Protein AF-A0A9P8SJD9-F1 (afdb_monomer_lite)

Organism: NCBI:txid111463

pLDDT: mean 70.8, std 12.43, range [37.34, 93.38]

Radius of gyration: 28.22 Å; chains: 1; bounding box: 70×66×88 Å

Secondary structure (DSSP, 8-state):
--HHHHHHHHHHHHHHHHHHS-GGG-TTS-HHHHHHHHHHHHHHHHHHHHHHHH-TT--HHHHHHHHHHHHHHHHHHHHHHH-HHHHS-HHHHHHHHHHHHHHHHHHHHHHHHHHHHT-HHHHHHHHHHHHHHHHHHHHHHHSTT--HHHHHHHHIIIIIHHHHHHHHHHHHHH-HHHHHHTTSHHHHHHHHHHHHHHHHHHHHHHHHHHHHHHHHHHHHHHHHHHHHTTT-----HHHHHHHHHHHT--HHHHHHHHHHH-PPPPPGGGS-HHHHHHHHHHHHHTS---HHHHHHHHHHHHHHHHHHHHHHHHHTTS---S-HHHH-S---S----SHHHHHHHHHHHHHHHHHHHHTTT-HHHHHHHHHHHHHHHHHHHHHHH-SS--HHHHHHHHIIIIIHHHHHIIIIIHHHHH-TTGGGSHHHHHHHHHHHHHHHHHTHHHHHHHHHHHHHHHHHHHHHHHHHHHHHHHHHHHHHHHHHHHHHHHHTT-

Sequence (494 aa):
MNTLKGEKAHKREHQQLLQDLPEEAWKYVPLRVRSILAAANAAHLERKLEILLDDNYHPRSGLGSLTRSAAGVRKTFSMWRQGFAATVGWYERIGVNVFFVILAFSAVYPDVAAGFLGERSYNQRSIGSRIVTLIQLYFLWTFPYHTFWLLFNWSLERLLGAFVGNSVYALVALVPAIRVSYRKTWFRTMMLVLSMSWQIGVQFSPTVRDYLVRLLVRRQMRALRKQTKSGDDRIDWTGVDKAVQLELVSHKAFVEHQQTLGTAPPSWHEVPIKVRTERYIHFTSTFELGRSADQLIGLLKNDLESIINTLEDYRSTAPRVSNPEALNQSDRGHVEPQTPKFFLVFFDMAIFTYVCYSFWTQPFTFNTVLAYSTVVVIRQTILALKRYQTIKGARRLFTNMVSINIIGMLLVSTPVTIDRQVLAKNENMVALTLAMVFATLFLSEPIAPALLTLTEKGVAAFTQLKARISRRKEQKGSRADQAEKRGEGERNRV

Foldseek 3Di:
DVVVVVVVVVVVVVVVCVLPADPLLDPPDDPVVSVVVLLVLLVLLLVLLVVVLPDPLADPLLSVLSVVLSVLSVLLSCCVPPNLVVRPDPVQLVLLVVLLVVQLCLLPVLLVLCVLVVVLLVNLLSVLLSVVVNVVSVVLNPDRRDTSVLVVLVCLLPGPLSSVLSVVSSCCSPPVVSVVVCVDPVVLVVSLVVSLCVNCCSNCVVVVVLVVSLVVRLVSSLVSVVVCVPDDPDDPVVVVLVLLLQLLDASSNVSVVCVVVVDDDDDSNSHHLNNSLLNNLSSVVSDPDDPNVVSSVVSSNVSSVSNNSSSVSSNVNDDPDPPVVSVPPPSPHQFADLVLLVVLLVVLVVLLVLQLVLCVVPSSSNSVSVSLSVSLSVVSVVLSVDGSRHPVNSLVSSLSRPLSSVLSCVLRSVVCSVPVCLSVDPVSSVVSSVSSNVCSVPVSVVPSVVVSVVVVVVVVVVVVVVVVVVVVVVVVVVVVVVVVVVVVVVVVVD

Structure (mmCIF, N/CA/C/O backbone):
data_AF-A0A9P8SJD9-F1
#
_entry.id   AF-A0A9P8SJD9-F1
#
loop_
_atom_site.group_PDB
_atom_site.id
_atom_site.type_symbol
_atom_site.label_atom_id
_atom_site.label_alt_id
_atom_site.label_comp_id
_atom_site.label_asym_id
_atom_site.label_entity_id
_atom_site.label_seq_id
_atom_site.pdbx_PDB_ins_code
_atom_site.Cartn_x
_atom_site.Cartn_y
_atom_site.Cartn_z
_atom_site.occupancy
_atom_site.B_iso_or_equiv
_atom_site.auth_seq_id
_atom_site.auth_comp_id
_atom_site.auth_asym_id
_atom_site.auth_atom_id
_atom_site.pdbx_PDB_model_num
ATOM 1 N N . MET A 1 1 ? 3.639 -40.212 34.980 1.00 43.56 1 MET A N 1
ATOM 2 C CA . MET A 1 1 ? 4.234 -38.859 35.138 1.00 43.56 1 MET A CA 1
ATOM 3 C C . MET A 1 1 ? 4.547 -38.151 33.805 1.00 43.56 1 MET A C 1
ATOM 5 O O . MET A 1 1 ? 4.504 -36.927 33.775 1.00 43.56 1 MET A O 1
ATOM 9 N N . ASN A 1 2 ? 4.791 -38.871 32.697 1.00 41.38 2 ASN A N 1
ATOM 10 C CA . ASN A 1 2 ? 5.048 -38.267 31.373 1.00 41.38 2 ASN A CA 1
ATOM 11 C C . ASN A 1 2 ? 3.784 -37.805 30.610 1.00 41.38 2 ASN A C 1
ATOM 13 O O . ASN A 1 2 ? 3.865 -36.875 29.815 1.00 41.38 2 ASN A O 1
ATOM 17 N N . THR A 1 3 ? 2.608 -38.363 30.905 1.00 41.09 3 THR A N 1
ATOM 18 C CA . THR A 1 3 ? 1.315 -37.982 30.296 1.00 41.09 3 THR A CA 1
ATOM 19 C C . THR A 1 3 ? 0.808 -36.607 30.760 1.00 41.09 3 THR A C 1
ATOM 21 O O . THR A 1 3 ? 0.402 -35.788 29.942 1.00 41.09 3 THR A O 1
ATOM 24 N N . LEU A 1 4 ? 0.971 -36.280 32.047 1.00 39.72 4 LEU A N 1
ATOM 25 C CA . LEU A 1 4 ? 0.608 -34.974 32.631 1.00 39.72 4 LEU A CA 1
ATOM 26 C C . LEU A 1 4 ? 1.482 -33.802 32.139 1.00 39.72 4 LEU A C 1
ATOM 28 O O . LEU A 1 4 ? 1.045 -32.650 32.168 1.00 39.72 4 LEU A O 1
ATOM 32 N N . LYS A 1 5 ? 2.719 -34.067 31.690 1.00 43.31 5 LYS A N 1
ATOM 33 C CA . LYS A 1 5 ? 3.575 -33.053 31.043 1.00 43.31 5 LYS A CA 1
ATOM 34 C C . LYS A 1 5 ? 3.123 -32.772 29.607 1.00 43.31 5 LYS A C 1
ATOM 36 O O . LYS A 1 5 ? 3.133 -31.609 29.213 1.00 43.31 5 LYS A O 1
ATOM 41 N N . GLY A 1 6 ? 2.684 -33.800 28.874 1.00 39.62 6 GLY A N 1
ATOM 42 C CA . GLY A 1 6 ? 2.117 -33.668 27.528 1.00 39.62 6 GLY A CA 1
ATOM 43 C C . GLY A 1 6 ? 0.809 -32.876 27.516 1.00 39.62 6 GLY A C 1
ATOM 44 O O . GLY A 1 6 ? 0.685 -31.927 26.753 1.00 39.62 6 GLY A O 1
ATOM 45 N N . GLU A 1 7 ? -0.119 -33.162 28.434 1.00 41.66 7 GLU A N 1
ATOM 46 C CA . GLU A 1 7 ? -1.381 -32.409 28.562 1.00 41.66 7 GLU A CA 1
ATOM 47 C C . GLU A 1 7 ? -1.177 -30.943 28.959 1.00 41.66 7 GLU A C 1
ATOM 49 O O . GLU A 1 7 ? -1.849 -30.054 28.438 1.00 41.66 7 GLU A O 1
ATOM 54 N N . LYS A 1 8 ? -0.236 -30.659 29.870 1.00 47.78 8 LYS A N 1
ATOM 55 C CA . LYS A 1 8 ? 0.087 -29.277 30.261 1.00 47.78 8 LYS A CA 1
ATOM 56 C C . LYS A 1 8 ? 0.793 -28.509 29.143 1.00 47.78 8 LYS A C 1
ATOM 58 O O . LYS A 1 8 ? 0.559 -27.311 29.014 1.00 47.78 8 LYS A O 1
ATOM 63 N N . ALA A 1 9 ? 1.628 -29.172 28.342 1.00 49.56 9 ALA A N 1
ATOM 64 C CA . ALA A 1 9 ? 2.241 -28.574 27.159 1.00 49.56 9 ALA A CA 1
ATOM 65 C C . ALA A 1 9 ? 1.188 -28.286 26.078 1.00 49.56 9 ALA A C 1
ATOM 67 O O . ALA A 1 9 ? 1.109 -27.161 25.599 1.00 49.56 9 ALA A O 1
ATOM 68 N N . HIS A 1 10 ? 0.296 -29.240 25.804 1.00 49.62 10 HIS A N 1
ATOM 69 C CA . HIS A 1 10 ? -0.758 -29.103 24.800 1.00 49.62 10 HIS A CA 1
ATOM 70 C C . HIS A 1 10 ? -1.821 -28.060 25.192 1.00 49.62 10 HIS A C 1
ATOM 72 O O . HIS A 1 10 ? -2.297 -27.316 24.337 1.00 49.62 10 HIS A O 1
ATOM 78 N N . LYS A 1 11 ? -2.160 -27.940 26.488 1.00 56.56 11 LYS A N 1
ATOM 79 C CA . LYS A 1 11 ? -3.013 -26.852 27.006 1.00 56.56 11 LYS A CA 1
ATOM 80 C C . LYS A 1 11 ? -2.338 -25.484 26.910 1.00 56.56 11 LYS A C 1
ATOM 82 O O . LYS A 1 11 ? -3.019 -24.515 26.597 1.00 56.56 11 LYS A O 1
ATOM 87 N N . ARG A 1 12 ? -1.023 -25.394 27.148 1.00 56.44 12 ARG A N 1
ATOM 88 C CA . ARG A 1 12 ? -0.260 -24.140 27.004 1.00 56.44 12 ARG A CA 1
ATOM 89 C C . ARG A 1 12 ? -0.127 -23.712 25.548 1.00 56.44 12 ARG A C 1
ATOM 91 O O . ARG A 1 12 ? -0.314 -22.537 25.266 1.00 56.44 12 ARG A O 1
ATOM 98 N N . GLU A 1 13 ? 0.134 -24.644 24.637 1.00 56.09 13 GLU A N 1
ATOM 99 C CA . GLU A 1 13 ? 0.156 -24.370 23.196 1.00 56.09 13 GLU A CA 1
ATOM 100 C C . GLU A 1 13 ? -1.228 -23.958 22.688 1.00 56.09 13 GLU A C 1
ATOM 102 O O . GLU A 1 13 ? -1.342 -22.989 21.945 1.00 56.09 13 GLU A O 1
ATOM 107 N N . HIS A 1 14 ? -2.295 -24.619 23.147 1.00 56.44 14 HIS A N 1
ATOM 108 C CA . HIS A 1 14 ? -3.663 -24.242 22.797 1.00 56.44 14 HIS A CA 1
ATOM 109 C C . HIS A 1 14 ? -4.045 -22.860 23.355 1.00 56.44 14 HIS A C 1
ATOM 111 O O . HIS A 1 14 ? -4.611 -22.048 22.631 1.00 56.44 14 HIS A O 1
ATOM 117 N N . GLN A 1 15 ? -3.671 -22.543 24.602 1.00 60.00 15 GLN A N 1
ATOM 118 C CA . GLN A 1 15 ? -3.860 -21.208 25.187 1.00 60.00 15 GLN A CA 1
ATOM 119 C C . GLN A 1 15 ? -3.052 -20.122 24.470 1.00 60.00 15 GLN A C 1
ATOM 121 O O . GLN A 1 15 ? -3.572 -19.031 24.265 1.00 60.00 15 GLN A O 1
ATOM 126 N N . GLN A 1 16 ? -1.818 -20.408 24.052 1.00 60.59 16 GLN A N 1
ATOM 127 C CA . GLN A 1 16 ? -1.018 -19.472 23.256 1.00 60.59 16 GLN A CA 1
ATOM 128 C C . GLN A 1 16 ? -1.642 -19.237 21.876 1.00 60.59 16 GLN A C 1
ATOM 130 O O . GLN A 1 16 ? -1.739 -18.098 21.432 1.00 60.59 16 GLN A O 1
ATOM 135 N N . LEU A 1 17 ? -2.152 -20.287 21.231 1.00 59.78 17 LEU A N 1
ATOM 136 C CA . LEU A 1 17 ? -2.800 -20.189 19.922 1.00 59.78 17 LEU A CA 1
ATOM 137 C C . LEU A 1 17 ? -4.126 -19.409 19.988 1.00 59.78 17 LEU A C 1
ATOM 139 O O . LEU A 1 17 ? -4.413 -18.633 19.080 1.00 59.78 17 LEU A O 1
ATOM 143 N N . LEU A 1 18 ? -4.878 -19.552 21.087 1.00 61.12 18 LEU A N 1
ATOM 144 C CA . LEU A 1 18 ? -6.078 -18.763 21.401 1.00 61.12 18 LEU A CA 1
ATOM 145 C C . LEU A 1 18 ? -5.773 -17.275 21.657 1.00 61.12 18 LEU A C 1
ATOM 147 O O . LEU A 1 18 ? -6.628 -16.431 21.410 1.00 61.12 18 LEU A O 1
ATOM 151 N N . GLN A 1 19 ? -4.585 -16.952 22.178 1.00 64.88 19 GLN A N 1
ATOM 152 C CA . GLN A 1 19 ? -4.167 -15.576 22.488 1.00 64.88 19 GLN A CA 1
ATOM 153 C C . GLN A 1 19 ? -3.534 -14.855 21.292 1.00 64.88 19 GLN A C 1
ATOM 155 O O . GLN A 1 19 ? -3.608 -13.628 21.207 1.00 64.88 19 GLN A O 1
ATOM 160 N N . ASP A 1 20 ? -2.894 -15.602 20.390 1.00 66.81 20 ASP A N 1
ATOM 161 C CA . ASP A 1 20 ? -2.116 -15.038 19.285 1.00 66.81 20 ASP A CA 1
ATOM 162 C C . ASP A 1 20 ? -2.885 -15.005 17.952 1.00 66.81 20 ASP A C 1
ATOM 164 O O . ASP A 1 20 ? -2.533 -14.218 17.070 1.00 66.81 20 ASP A O 1
ATOM 168 N N . LEU A 1 21 ? -3.921 -15.839 17.773 1.00 76.69 21 LEU A N 1
ATOM 169 C CA . LEU A 1 21 ? -4.701 -15.903 16.534 1.00 76.69 21 LEU A CA 1
ATOM 170 C C . LEU A 1 21 ? -6.211 -15.903 16.793 1.00 76.69 21 LEU A C 1
ATOM 172 O O . LEU A 1 21 ? -6.700 -16.705 17.591 1.00 76.69 21 LEU A O 1
ATOM 176 N N . PRO A 1 22 ? -6.974 -15.107 16.030 1.00 82.81 22 PRO A N 1
ATOM 177 C CA . PRO A 1 22 ? -8.424 -15.115 16.111 1.00 82.81 22 PRO A CA 1
ATOM 178 C C . PRO A 1 22 ? -9.020 -16.344 15.412 1.00 82.81 22 PRO A C 1
ATOM 180 O O . PRO A 1 22 ? -8.392 -16.950 14.538 1.00 82.81 22 PRO A O 1
ATOM 183 N N . GLU A 1 23 ? -10.267 -16.668 15.751 1.00 82.06 23 GLU A N 1
ATOM 184 C CA . GLU A 1 23 ? -11.010 -17.844 15.268 1.00 82.06 23 GLU A CA 1
ATOM 185 C C . GLU A 1 23 ? -11.031 -17.951 13.735 1.00 82.06 23 GLU A C 1
ATOM 187 O O . GLU A 1 23 ? -10.906 -19.032 13.159 1.00 82.06 23 GLU A O 1
ATOM 192 N N . GLU A 1 24 ? -11.125 -16.808 13.053 1.00 80.88 24 GLU A N 1
ATOM 193 C CA . GLU A 1 24 ? -11.151 -16.717 11.593 1.00 80.88 24 GLU A CA 1
ATOM 194 C C . GLU A 1 24 ? -9.834 -17.148 10.930 1.00 80.88 24 GLU A C 1
ATOM 196 O O . GLU A 1 24 ? -9.816 -17.486 9.744 1.00 80.88 24 GLU A O 1
ATOM 201 N N . ALA A 1 25 ? -8.730 -17.144 11.679 1.00 81.75 25 ALA A N 1
ATOM 202 C CA . ALA A 1 25 ? -7.395 -17.495 11.203 1.00 81.75 25 ALA A CA 1
ATOM 203 C C . ALA A 1 25 ? -6.965 -18.923 11.593 1.00 81.75 25 ALA A C 1
ATOM 205 O O . ALA A 1 25 ? -5.880 -19.370 11.205 1.00 81.75 25 ALA A O 1
ATOM 206 N N . TRP A 1 26 ? -7.792 -19.667 12.333 1.00 82.75 26 TRP A N 1
ATOM 207 C CA . TRP A 1 26 ? -7.459 -21.023 12.760 1.00 82.75 26 TRP A CA 1
ATOM 208 C C . TRP A 1 26 ? -7.469 -22.006 11.589 1.00 82.75 26 TRP A C 1
ATOM 210 O O . TRP A 1 26 ? -8.470 -22.194 10.896 1.00 82.75 26 TRP A O 1
ATOM 220 N N . LYS A 1 27 ? -6.334 -22.682 11.375 1.00 78.25 27 LYS A N 1
ATOM 221 C CA . LYS A 1 27 ? -6.149 -23.615 10.250 1.00 78.25 27 LYS A CA 1
ATOM 222 C C . LYS A 1 27 ? -7.050 -24.852 10.323 1.00 78.25 27 LYS A C 1
ATOM 224 O O . LYS A 1 27 ? -7.348 -25.423 9.282 1.00 78.25 27 LYS A O 1
ATOM 229 N N . TYR A 1 28 ? -7.476 -25.247 11.522 1.00 80.88 28 TYR A N 1
ATOM 230 C CA . TYR A 1 28 ? -8.338 -26.412 11.753 1.00 80.88 28 TYR A CA 1
ATOM 231 C C . TYR A 1 28 ? -9.834 -26.119 11.569 1.00 80.88 28 TYR A C 1
ATOM 233 O O . TYR A 1 28 ? -10.633 -27.049 11.501 1.00 80.88 28 TYR A O 1
ATOM 241 N N . VAL A 1 29 ? -10.232 -24.846 11.482 1.00 82.38 29 VAL A N 1
ATOM 242 C CA . VAL A 1 29 ? -11.630 -24.465 11.252 1.00 82.38 29 VAL A CA 1
ATOM 243 C C . VAL A 1 29 ? -11.941 -24.554 9.751 1.00 82.38 29 VAL A C 1
ATOM 245 O O . VAL A 1 29 ? -11.172 -24.016 8.944 1.00 82.38 29 VAL A O 1
ATOM 248 N N . PRO A 1 30 ? -13.066 -25.179 9.342 1.00 87.44 30 PRO A N 1
ATOM 249 C CA . PRO A 1 30 ? -13.447 -25.266 7.937 1.00 87.44 30 PRO A CA 1
ATOM 250 C C . PRO A 1 30 ? -13.534 -23.892 7.272 1.00 87.44 30 PRO A C 1
ATOM 252 O O . PRO A 1 30 ? -14.071 -22.943 7.846 1.00 87.44 30 PRO A O 1
ATOM 255 N N . LEU A 1 31 ? -13.078 -23.799 6.020 1.00 83.88 31 LEU A N 1
ATOM 256 C CA . LEU A 1 31 ? -13.005 -22.534 5.283 1.00 83.88 31 LEU A CA 1
ATOM 257 C C . LEU A 1 31 ? -14.334 -21.762 5.280 1.00 83.88 31 LEU A C 1
ATOM 259 O O . LEU A 1 31 ? -14.341 -20.563 5.539 1.00 83.88 31 LEU A O 1
ATOM 263 N N . ARG A 1 32 ? -15.460 -22.452 5.053 1.00 86.81 32 ARG A N 1
ATOM 264 C CA . ARG A 1 32 ? -16.796 -21.832 5.057 1.00 86.81 32 ARG A CA 1
ATOM 265 C C . ARG A 1 32 ? -17.109 -21.148 6.388 1.00 86.81 32 ARG A C 1
ATOM 267 O O . ARG A 1 32 ? -17.621 -20.036 6.390 1.00 86.81 32 ARG A O 1
ATOM 274 N N . VAL A 1 33 ? -16.752 -21.782 7.505 1.00 87.44 33 VAL A N 1
ATOM 275 C CA . VAL A 1 33 ? -16.962 -21.229 8.849 1.00 87.44 33 VAL A CA 1
ATOM 276 C C . VAL A 1 33 ? -16.075 -20.004 9.058 1.00 87.44 33 VAL A C 1
ATOM 278 O O . VAL A 1 33 ? -16.573 -18.964 9.477 1.00 87.44 33 VAL A O 1
ATOM 281 N N . ARG A 1 34 ? -14.793 -20.065 8.669 1.00 86.56 34 ARG A N 1
ATOM 282 C CA . ARG A 1 34 ? -13.895 -18.897 8.740 1.00 86.56 34 ARG A CA 1
ATOM 283 C C . ARG A 1 34 ? -14.408 -17.720 7.910 1.00 86.56 34 ARG A C 1
ATOM 285 O O . ARG A 1 34 ? -14.347 -16.585 8.366 1.00 86.56 34 ARG A O 1
ATOM 292 N N . SER A 1 35 ? -14.931 -17.982 6.711 1.00 86.00 35 SER A N 1
ATOM 293 C CA . SER A 1 35 ? -15.523 -16.956 5.845 1.00 86.00 35 SER A CA 1
ATOM 294 C C . SER A 1 35 ? -16.776 -16.328 6.459 1.00 86.00 35 SER A C 1
ATOM 296 O O . SER A 1 35 ? -16.931 -15.112 6.381 1.00 86.00 35 SER A O 1
ATOM 298 N N . ILE A 1 36 ? -17.642 -17.122 7.099 1.00 89.12 36 ILE A N 1
ATOM 299 C CA . ILE A 1 36 ? -18.830 -16.618 7.808 1.00 89.12 36 ILE A CA 1
ATOM 300 C C . ILE A 1 36 ? -18.416 -15.740 8.991 1.00 89.12 36 ILE A C 1
ATOM 302 O O . ILE A 1 36 ? -18.926 -14.630 9.132 1.00 89.12 36 ILE A O 1
ATOM 306 N N . LEU A 1 37 ? -17.459 -16.192 9.804 1.00 89.06 37 LEU A N 1
ATOM 307 C CA . LEU A 1 37 ? -16.948 -15.414 10.932 1.00 89.06 37 LEU A CA 1
ATOM 308 C C . LEU A 1 37 ? -16.306 -14.097 10.464 1.00 89.06 37 LEU A C 1
ATOM 310 O O . LEU A 1 37 ? -16.582 -13.040 11.026 1.00 89.06 37 LEU A O 1
ATOM 314 N N . ALA A 1 38 ? -15.528 -14.127 9.379 1.00 87.25 38 ALA A N 1
ATOM 315 C CA . ALA A 1 38 ? -14.928 -12.924 8.808 1.00 87.25 38 ALA A CA 1
ATOM 316 C C . ALA A 1 38 ? -15.976 -11.954 8.241 1.00 87.25 38 ALA A C 1
ATOM 318 O O . ALA A 1 38 ? -15.835 -10.741 8.403 1.00 87.25 38 ALA A O 1
ATOM 319 N N . ALA A 1 39 ? -17.039 -12.467 7.614 1.00 88.88 39 ALA A N 1
ATOM 320 C CA . ALA A 1 39 ? -18.163 -11.658 7.147 1.00 88.88 39 ALA A CA 1
ATOM 321 C C . ALA A 1 39 ? -18.931 -11.024 8.320 1.00 88.88 39 ALA A C 1
ATOM 323 O O . ALA A 1 39 ? -19.271 -9.841 8.262 1.00 88.88 39 ALA A O 1
ATOM 324 N N . ALA A 1 40 ? -19.139 -11.769 9.409 1.00 90.75 40 ALA A N 1
ATOM 325 C CA . ALA A 1 40 ? -19.746 -11.249 10.631 1.00 90.75 40 ALA A CA 1
ATOM 326 C C . ALA A 1 40 ? -18.870 -10.168 11.284 1.00 90.75 40 ALA A C 1
ATOM 328 O O . ALA A 1 40 ? -19.372 -9.105 11.653 1.00 90.75 40 ALA A O 1
ATOM 329 N N . ASN A 1 41 ? -17.551 -10.382 11.374 1.00 91.56 41 ASN A N 1
ATOM 330 C CA . ASN A 1 41 ? -16.625 -9.364 11.866 1.00 91.56 41 ASN A CA 1
ATOM 331 C C . ASN A 1 41 ? -16.633 -8.110 10.976 1.00 91.56 41 ASN A C 1
ATOM 333 O O . ASN A 1 41 ? -16.645 -7.006 11.511 1.00 91.56 41 ASN A O 1
ATOM 337 N N . ALA A 1 42 ? -16.692 -8.258 9.647 1.00 90.62 42 ALA A N 1
ATOM 338 C CA . ALA A 1 42 ? -16.791 -7.129 8.719 1.00 90.62 42 ALA A CA 1
ATOM 339 C C . ALA A 1 42 ? -18.075 -6.310 8.936 1.00 90.62 42 ALA A C 1
ATOM 341 O O . ALA A 1 42 ? -18.003 -5.090 9.059 1.00 90.62 42 ALA A O 1
ATOM 342 N N . ALA A 1 43 ? -19.232 -6.969 9.063 1.00 91.75 43 ALA A N 1
ATOM 343 C CA . ALA A 1 43 ? -20.505 -6.295 9.327 1.00 91.75 43 ALA A CA 1
ATOM 344 C C . ALA A 1 43 ? -20.503 -5.561 10.678 1.00 91.75 43 ALA A C 1
ATOM 346 O O . ALA A 1 43 ? -20.954 -4.421 10.783 1.00 91.75 43 ALA A O 1
ATOM 347 N N . HIS A 1 44 ? -19.958 -6.188 11.722 1.00 92.94 44 HIS A N 1
ATOM 348 C CA . HIS A 1 44 ? -19.816 -5.545 13.025 1.00 92.94 44 HIS A CA 1
ATOM 349 C C . HIS A 1 44 ? -18.808 -4.391 13.010 1.00 92.94 44 HIS A C 1
ATOM 351 O O . HIS A 1 44 ? -19.005 -3.415 13.725 1.00 92.94 44 HIS A O 1
ATOM 357 N N . LEU A 1 45 ? -17.752 -4.478 12.198 1.00 92.88 45 LEU A N 1
ATOM 358 C CA . LEU A 1 45 ? -16.799 -3.390 12.003 1.00 92.88 45 LEU A CA 1
ATOM 359 C C . LEU A 1 45 ? -17.495 -2.180 11.368 1.00 92.88 45 LEU A C 1
ATOM 361 O O . LEU A 1 45 ? -17.330 -1.075 11.868 1.00 92.88 45 LEU A O 1
ATOM 365 N N . GLU A 1 46 ? -18.329 -2.371 10.340 1.00 93.06 46 GLU A N 1
ATOM 366 C CA . GLU A 1 46 ? -19.100 -1.275 9.727 1.00 93.06 46 GLU A CA 1
ATOM 367 C C . GLU A 1 46 ? -20.030 -0.576 10.722 1.00 93.06 46 GLU A C 1
ATOM 369 O O . GLU A 1 46 ? -20.021 0.652 10.791 1.00 93.06 46 GLU A O 1
ATOM 374 N N . ARG A 1 47 ? -20.772 -1.349 11.525 1.00 93.00 47 ARG A N 1
ATOM 375 C CA . ARG A 1 47 ? -21.659 -0.806 12.569 1.00 93.00 47 ARG A CA 1
ATOM 376 C C . ARG A 1 47 ? -20.883 -0.107 13.681 1.00 93.00 47 ARG A C 1
ATOM 378 O O . ARG A 1 47 ? -21.285 0.944 14.159 1.00 93.00 47 ARG A O 1
ATOM 385 N N . LYS A 1 48 ? -19.738 -0.660 14.089 1.00 93.38 48 LYS A N 1
ATOM 386 C CA . LYS A 1 48 ? -18.870 -0.029 15.092 1.00 93.38 48 LYS A CA 1
ATOM 387 C C . LYS A 1 48 ? -18.317 1.306 14.588 1.00 93.38 48 LYS A C 1
ATOM 389 O O . LYS A 1 48 ? -18.190 2.235 15.373 1.00 93.38 48 LYS A O 1
ATOM 394 N N . LEU A 1 49 ? -18.037 1.421 13.288 1.00 93.06 49 LEU A N 1
ATOM 395 C CA . LEU A 1 49 ? -17.652 2.692 12.674 1.00 93.06 49 LEU A CA 1
ATOM 396 C C . LEU A 1 49 ? -18.792 3.716 12.646 1.00 93.06 49 LEU A C 1
ATOM 398 O O . LEU A 1 49 ? -18.494 4.897 12.667 1.00 93.06 49 LEU A O 1
ATOM 402 N N . GLU A 1 50 ? -20.062 3.305 12.583 1.00 92.31 50 GLU A N 1
ATOM 403 C CA . GLU A 1 50 ? -21.200 4.234 12.732 1.00 92.31 50 GLU A CA 1
ATOM 404 C C . GLU A 1 50 ? -21.213 4.833 14.134 1.00 92.31 50 GLU A C 1
ATOM 406 O O . GLU A 1 50 ? -21.157 6.049 14.271 1.00 92.31 50 GLU A O 1
ATOM 411 N N . ILE A 1 51 ? -21.119 3.979 15.156 1.00 91.56 51 ILE A N 1
ATOM 412 C CA . ILE A 1 51 ? -21.044 4.410 16.559 1.00 91.56 51 ILE A CA 1
ATOM 413 C C . ILE A 1 51 ? -19.872 5.382 16.767 1.00 91.56 51 ILE A C 1
ATOM 415 O O . ILE A 1 51 ? -20.048 6.451 17.335 1.00 91.56 51 ILE A O 1
ATOM 419 N N . LEU A 1 52 ? -18.687 5.044 16.245 1.00 90.12 52 LEU A N 1
ATOM 420 C CA . LEU A 1 52 ? -17.501 5.902 16.331 1.00 90.12 52 LEU A CA 1
ATOM 421 C C . LEU A 1 52 ? -17.592 7.196 15.516 1.00 90.12 52 LEU A C 1
ATOM 423 O O . LEU A 1 52 ? -16.719 8.033 15.664 1.00 90.12 52 LEU A O 1
ATOM 427 N N . LEU A 1 53 ? -18.535 7.344 14.588 1.00 92.19 53 LEU A N 1
ATOM 428 C CA . LEU A 1 53 ? -18.726 8.595 13.847 1.00 92.19 53 LEU A CA 1
ATOM 429 C C . LEU A 1 53 ? -19.773 9.493 14.507 1.00 92.19 53 LEU A C 1
ATOM 431 O O . LEU A 1 53 ? -19.701 10.711 14.339 1.00 92.19 53 LEU A O 1
ATOM 435 N N . ASP A 1 54 ? -20.707 8.894 15.245 1.00 91.06 54 ASP A N 1
ATOM 436 C CA . ASP A 1 54 ? -21.771 9.587 15.975 1.00 91.06 54 ASP A CA 1
ATOM 437 C C . ASP A 1 54 ? -21.288 10.168 17.319 1.00 91.06 54 ASP A C 1
ATOM 439 O O . ASP A 1 54 ? -21.960 11.004 17.928 1.00 91.06 54 ASP A O 1
ATOM 443 N N . ASP A 1 55 ? -20.097 9.766 17.765 1.00 87.62 55 ASP A N 1
ATOM 444 C CA . ASP A 1 55 ? -19.417 10.286 18.947 1.00 87.62 55 ASP A CA 1
ATOM 445 C C . ASP A 1 55 ? -19.204 11.818 18.866 1.00 87.62 55 ASP A C 1
ATOM 447 O O . ASP A 1 55 ? -18.673 12.382 17.906 1.00 87.62 55 ASP A O 1
ATOM 451 N N . ASN A 1 56 ? -19.596 12.541 19.915 1.00 85.00 56 ASN A N 1
ATOM 452 C CA . ASN A 1 56 ? -19.681 14.010 19.891 1.00 85.00 56 ASN A CA 1
ATOM 453 C C . ASN A 1 56 ? -18.354 14.751 20.167 1.00 85.00 56 ASN A C 1
ATOM 455 O O . ASN A 1 56 ? -18.315 15.983 20.159 1.00 85.00 56 ASN A O 1
ATOM 459 N N . TYR A 1 57 ? -17.264 14.025 20.420 1.00 85.75 57 TYR A N 1
ATOM 460 C CA . TYR A 1 57 ? -15.979 14.594 20.845 1.00 85.75 57 TYR A CA 1
ATOM 461 C C . TYR A 1 57 ? -14.976 14.788 19.697 1.00 85.75 57 TYR A C 1
ATOM 463 O O . TYR A 1 57 ? -13.826 15.181 19.929 1.00 85.75 57 TYR A O 1
ATOM 471 N N . HIS A 1 58 ? -15.374 14.527 18.449 1.00 90.00 58 HIS A N 1
ATOM 472 C CA . HIS A 1 58 ? -14.468 14.632 17.311 1.00 90.00 58 HIS A CA 1
ATOM 473 C C . HIS A 1 58 ? -14.214 16.085 16.883 1.00 90.00 58 HIS A C 1
ATOM 475 O O . HIS A 1 58 ? -15.139 16.801 16.496 1.00 90.00 58 HIS A O 1
ATOM 481 N N . PRO A 1 59 ? -12.946 16.534 16.816 1.00 88.94 59 PRO A N 1
ATOM 482 C CA . PRO A 1 59 ? -12.622 17.774 16.121 1.00 88.94 59 PRO A CA 1
ATOM 483 C C . PRO A 1 59 ? -12.875 17.622 14.613 1.00 88.94 59 PRO A C 1
ATOM 485 O O . PRO A 1 59 ? -12.698 16.533 14.068 1.00 88.94 59 PRO A O 1
ATOM 488 N N . ARG A 1 60 ? -13.195 18.720 13.908 1.00 88.06 60 ARG A N 1
ATOM 489 C CA . ARG A 1 60 ? -13.539 18.717 12.465 1.00 88.06 60 ARG A CA 1
ATOM 490 C C . ARG A 1 60 ? -12.571 17.905 11.594 1.00 88.06 60 ARG A C 1
ATOM 492 O O . ARG A 1 60 ? -13.014 17.100 10.781 1.00 88.06 60 ARG A O 1
ATOM 499 N N . SER A 1 61 ? -11.259 18.086 11.767 1.00 86.31 61 SER A N 1
ATOM 500 C CA . SER A 1 61 ? -10.254 17.349 10.984 1.00 86.31 61 SER A CA 1
ATOM 501 C C . SER A 1 61 ? -10.178 15.867 11.367 1.00 86.31 61 SER A C 1
ATOM 503 O O . SER A 1 61 ? -9.885 15.029 10.519 1.00 86.31 61 SER A O 1
ATOM 505 N N . GLY A 1 62 ? -10.448 15.539 12.634 1.00 86.69 62 GLY A N 1
ATOM 506 C CA . GLY A 1 62 ? -10.526 14.161 13.115 1.00 86.69 62 GLY A CA 1
ATOM 507 C C . GLY A 1 62 ? -11.757 13.437 12.580 1.00 86.69 62 GLY A C 1
ATOM 508 O O . GLY A 1 62 ? -11.610 12.364 12.004 1.00 86.69 62 GLY A O 1
ATOM 509 N N . LEU A 1 63 ? -12.931 14.073 12.659 1.00 91.19 63 LEU A N 1
ATOM 510 C CA . LEU A 1 63 ? -14.167 13.559 12.072 1.00 91.19 63 LEU A CA 1
ATOM 511 C C . LEU A 1 63 ? -14.000 13.351 10.565 1.00 91.19 63 LEU A C 1
ATOM 513 O O . LEU A 1 63 ? -14.232 12.258 10.072 1.00 91.19 63 LEU A O 1
ATOM 517 N N . GLY A 1 64 ? -13.476 14.344 9.837 1.00 88.12 64 GLY A N 1
ATOM 518 C CA . GLY A 1 64 ? -13.216 14.210 8.400 1.00 88.12 64 GLY A CA 1
ATOM 519 C C . GLY A 1 64 ? -12.270 13.051 8.049 1.00 88.12 64 GLY A C 1
ATOM 520 O O . GLY A 1 64 ? -12.494 12.347 7.062 1.00 88.12 64 GLY A O 1
ATOM 521 N N . SER A 1 65 ? -11.236 12.814 8.866 1.00 87.06 65 SER A N 1
ATOM 522 C CA . SER A 1 65 ? -10.324 11.669 8.713 1.00 87.06 65 SER A CA 1
ATOM 523 C C . SER A 1 65 ? -11.041 10.331 8.925 1.00 87.06 65 SER A C 1
ATOM 525 O O . SER A 1 65 ? -10.901 9.418 8.100 1.00 87.06 65 SER A O 1
ATOM 527 N N . LEU A 1 66 ? -11.848 10.228 9.988 1.00 91.06 66 LEU A N 1
ATOM 528 C CA . LEU A 1 66 ? -12.644 9.042 10.307 1.00 91.06 66 LEU A CA 1
ATOM 529 C C . LEU A 1 66 ? -13.695 8.772 9.229 1.00 91.06 66 LEU A C 1
ATOM 531 O O . LEU A 1 66 ? -13.724 7.668 8.695 1.00 91.06 66 LEU A O 1
ATOM 535 N N . THR A 1 67 ? -14.479 9.774 8.823 1.00 91.94 67 THR A N 1
ATOM 536 C CA . THR A 1 67 ? -15.516 9.642 7.789 1.00 91.94 67 THR A CA 1
ATOM 537 C C . THR A 1 67 ? -14.924 9.175 6.464 1.00 91.94 67 THR A C 1
ATOM 539 O O . THR A 1 67 ? -15.460 8.264 5.835 1.00 91.94 67 THR A O 1
ATOM 542 N N . ARG A 1 68 ? -13.784 9.746 6.045 1.00 89.25 68 ARG A N 1
ATOM 543 C CA . ARG A 1 68 ? -13.093 9.335 4.813 1.00 89.25 68 ARG A CA 1
ATOM 544 C C . ARG A 1 68 ? -12.656 7.872 4.878 1.00 89.25 68 ARG A C 1
ATOM 546 O O . ARG A 1 68 ? -12.876 7.126 3.927 1.00 89.25 68 ARG A O 1
ATOM 553 N N . SER A 1 69 ? -12.038 7.479 5.988 1.00 89.25 69 SER A N 1
ATOM 554 C CA . SER A 1 69 ? -11.513 6.123 6.172 1.00 89.25 69 SER A CA 1
ATOM 555 C C . SER A 1 69 ? -12.656 5.103 6.285 1.00 89.25 69 SER A C 1
ATOM 557 O O . SER A 1 69 ? -12.633 4.067 5.627 1.00 89.25 69 SER A O 1
ATOM 559 N N . ALA A 1 70 ? -13.716 5.431 7.028 1.00 92.06 70 ALA A N 1
ATOM 560 C CA . ALA A 1 70 ? -14.916 4.609 7.155 1.00 92.06 70 ALA A CA 1
ATOM 561 C C . ALA A 1 70 ? -15.653 4.439 5.818 1.00 92.06 70 ALA A C 1
ATOM 563 O O . ALA A 1 70 ? -16.088 3.335 5.490 1.00 92.06 70 ALA A O 1
ATOM 564 N N . ALA A 1 71 ? -15.742 5.495 5.002 1.00 89.75 71 ALA A N 1
ATOM 565 C CA . ALA A 1 71 ? -16.288 5.404 3.651 1.00 89.75 71 ALA A CA 1
ATOM 566 C C . ALA A 1 71 ? -15.458 4.462 2.759 1.00 89.75 71 ALA A C 1
ATOM 568 O O . ALA A 1 71 ? -16.035 3.668 2.016 1.00 89.75 71 ALA A O 1
ATOM 569 N N . GLY A 1 72 ? -14.123 4.496 2.860 1.00 87.00 72 GLY A N 1
ATOM 570 C CA . GLY A 1 72 ? -13.226 3.572 2.153 1.00 87.00 72 GLY A CA 1
ATOM 571 C C . GLY A 1 72 ? -13.443 2.106 2.544 1.00 87.00 72 GLY A C 1
ATOM 572 O O . GLY A 1 72 ? -13.597 1.239 1.673 1.00 87.00 72 GLY A O 1
ATOM 573 N N . VAL A 1 73 ? -13.568 1.843 3.848 1.00 90.31 73 VAL A N 1
ATOM 574 C CA . VAL A 1 73 ? -13.893 0.519 4.403 1.00 90.31 73 VAL A CA 1
ATOM 575 C C . VAL A 1 73 ? -15.243 0.019 3.878 1.00 90.31 73 VAL A C 1
ATOM 577 O O . VAL A 1 73 ? -15.303 -1.050 3.266 1.00 90.31 73 VAL A O 1
ATOM 580 N N . ARG A 1 74 ? -16.313 0.814 4.032 1.00 90.56 74 ARG A N 1
ATOM 581 C CA . ARG A 1 74 ? -17.670 0.456 3.577 1.00 90.56 74 ARG A CA 1
ATOM 582 C C . ARG A 1 74 ? -17.727 0.216 2.075 1.00 90.56 74 ARG A C 1
ATOM 584 O O . ARG A 1 74 ? -18.317 -0.763 1.623 1.00 90.56 74 ARG A O 1
ATOM 591 N N . LYS A 1 75 ? -17.071 1.073 1.287 1.00 86.81 75 LYS A N 1
ATOM 592 C CA . LYS A 1 75 ? -16.992 0.914 -0.169 1.00 86.81 75 LYS A CA 1
ATOM 593 C C . LYS A 1 75 ? -16.313 -0.403 -0.534 1.00 86.81 75 LYS A C 1
ATOM 595 O O . LYS A 1 75 ? -16.809 -1.122 -1.394 1.00 86.81 75 LYS A O 1
ATOM 600 N N . THR A 1 76 ? -15.222 -0.756 0.144 1.00 86.75 76 THR A N 1
ATOM 601 C CA . THR A 1 76 ? -14.516 -2.025 -0.088 1.00 86.75 76 THR A CA 1
ATOM 602 C C . THR A 1 76 ? -15.387 -3.233 0.248 1.00 86.75 76 THR A C 1
ATOM 604 O O . THR A 1 76 ? -15.512 -4.147 -0.566 1.00 86.75 76 THR A O 1
ATOM 607 N N . PHE A 1 77 ? -16.060 -3.223 1.397 1.00 88.94 77 PHE A N 1
ATOM 608 C CA . PHE A 1 77 ? -16.952 -4.314 1.789 1.00 88.94 77 PHE A CA 1
ATOM 609 C C . PHE A 1 77 ? -18.216 -4.408 0.932 1.00 88.94 77 PHE A C 1
ATOM 611 O O . PHE A 1 77 ? -18.687 -5.512 0.666 1.00 88.94 77 PHE A O 1
ATOM 618 N N . SER A 1 78 ? -18.781 -3.285 0.483 1.00 86.81 78 SER A N 1
ATOM 619 C CA . SER A 1 78 ? -19.893 -3.288 -0.476 1.00 86.81 78 SER A CA 1
ATOM 620 C C . SER A 1 78 ? -19.445 -3.873 -1.814 1.00 86.81 78 SER A C 1
ATOM 622 O O . SER A 1 78 ? -20.113 -4.776 -2.312 1.00 86.81 78 SER A O 1
ATOM 624 N N . MET A 1 79 ? -18.271 -3.483 -2.330 1.00 84.94 79 MET A N 1
ATOM 625 C CA . MET A 1 79 ? -17.728 -4.061 -3.564 1.00 84.94 79 MET A CA 1
ATOM 626 C C . MET A 1 79 ? -17.604 -5.583 -3.467 1.00 84.94 79 MET A C 1
ATOM 628 O O . MET A 1 79 ? -17.930 -6.275 -4.424 1.00 84.94 79 MET A O 1
ATOM 632 N N . TRP A 1 80 ? -17.173 -6.121 -2.325 1.00 80.94 80 TRP A N 1
ATOM 633 C CA . TRP A 1 80 ? -17.040 -7.571 -2.148 1.00 80.94 80 TRP A CA 1
ATOM 634 C C . TRP A 1 80 ? -18.374 -8.296 -1.984 1.00 80.94 80 TRP A C 1
ATOM 636 O O . TRP A 1 80 ? -18.495 -9.430 -2.435 1.00 80.94 80 TRP A O 1
ATOM 646 N N . ARG A 1 81 ? -19.371 -7.661 -1.358 1.00 84.62 81 ARG A N 1
ATOM 647 C CA . ARG A 1 81 ? -20.696 -8.262 -1.135 1.00 84.62 81 ARG A CA 1
ATOM 648 C C . ARG A 1 81 ? -21.603 -8.191 -2.359 1.00 84.62 81 ARG A C 1
ATOM 650 O O . ARG A 1 81 ? -22.315 -9.144 -2.643 1.00 84.62 81 ARG A O 1
ATOM 657 N N . GLN A 1 82 ? -21.614 -7.048 -3.037 1.00 84.50 82 GLN A N 1
ATOM 658 C CA . GLN A 1 82 ? -22.603 -6.700 -4.063 1.00 84.50 82 GLN A CA 1
ATOM 659 C C . GLN A 1 82 ? -21.992 -6.631 -5.468 1.00 84.50 82 GLN A C 1
ATOM 661 O O . GLN A 1 82 ? -22.717 -6.582 -6.458 1.00 84.50 82 GLN A O 1
ATOM 666 N N . GLY A 1 83 ? -20.662 -6.647 -5.572 1.00 80.12 83 GLY A N 1
ATOM 667 C CA . GLY A 1 83 ? -19.956 -6.474 -6.834 1.00 80.12 83 GLY A CA 1
ATOM 668 C C . GLY A 1 83 ? -19.684 -5.005 -7.161 1.00 80.12 83 GLY A C 1
ATOM 669 O O . GLY A 1 83 ? -20.423 -4.094 -6.797 1.00 80.12 83 GLY A O 1
ATOM 670 N N . PHE A 1 84 ? -18.612 -4.760 -7.912 1.00 76.81 84 PHE A N 1
ATOM 671 C CA . PHE A 1 84 ? -18.188 -3.405 -8.275 1.00 76.81 84 PHE A CA 1
ATOM 672 C C . PHE A 1 84 ? -19.240 -2.605 -9.047 1.00 76.81 84 PHE A C 1
ATOM 674 O O . PHE A 1 84 ? -19.438 -1.420 -8.786 1.00 76.81 84 PHE A O 1
ATOM 681 N N . ALA A 1 85 ? -19.938 -3.260 -9.977 1.00 77.31 85 ALA A N 1
ATOM 682 C CA . ALA A 1 85 ? -20.971 -2.632 -10.788 1.00 77.31 85 ALA A CA 1
ATOM 683 C C . ALA A 1 85 ? -22.254 -2.294 -10.001 1.00 77.31 85 ALA A C 1
ATOM 685 O O . ALA A 1 85 ? -23.114 -1.593 -10.524 1.00 77.31 85 ALA A O 1
ATOM 686 N N . ALA A 1 86 ? -22.402 -2.756 -8.763 1.00 82.06 86 ALA A N 1
ATOM 687 C CA . ALA A 1 86 ? -23.466 -2.293 -7.876 1.00 82.06 86 ALA A CA 1
ATOM 688 C C . ALA A 1 86 ? -22.980 -1.135 -6.989 1.00 82.06 86 ALA A C 1
ATOM 690 O O . ALA A 1 86 ? -23.725 -0.197 -6.727 1.00 82.06 86 ALA A O 1
ATOM 691 N N . THR A 1 87 ? -21.712 -1.166 -6.569 1.00 82.69 87 THR A N 1
ATOM 692 C CA . THR A 1 87 ? -21.156 -0.216 -5.592 1.00 82.69 87 THR A CA 1
ATOM 693 C C . THR A 1 87 ? -20.624 1.086 -6.196 1.00 82.69 87 THR A C 1
ATOM 695 O O . THR A 1 87 ? -20.627 2.122 -5.533 1.00 82.69 87 THR A O 1
ATOM 698 N N . VAL A 1 88 ? -20.095 1.058 -7.421 1.00 80.50 88 VAL A N 1
ATOM 699 C CA . VAL A 1 88 ? -19.347 2.187 -7.997 1.00 80.50 88 VAL A CA 1
ATOM 700 C C . VAL A 1 88 ? -20.168 2.907 -9.056 1.00 80.50 88 VAL A C 1
ATOM 702 O O . VAL A 1 88 ? -20.625 2.281 -10.007 1.00 80.50 88 VAL A O 1
ATOM 705 N N . GLY A 1 89 ? -20.342 4.224 -8.923 1.00 83.19 89 GLY A N 1
ATOM 706 C CA . GLY A 1 89 ? -21.148 5.028 -9.847 1.00 83.19 89 GLY A CA 1
ATOM 707 C C . GLY A 1 89 ? -20.606 5.044 -11.281 1.00 83.19 89 GLY A C 1
ATOM 708 O O . GLY A 1 89 ? -19.410 4.873 -11.511 1.00 83.19 89 GLY A O 1
ATOM 709 N N . TRP A 1 90 ? -21.488 5.289 -12.253 1.00 83.38 90 TRP A N 1
ATOM 710 C CA . TRP A 1 90 ? -21.162 5.297 -13.687 1.00 83.38 90 TRP A CA 1
ATOM 711 C C . TRP A 1 90 ? -19.977 6.213 -14.043 1.00 83.38 90 TRP A C 1
ATOM 713 O O . TRP A 1 90 ? -19.051 5.785 -14.731 1.00 83.38 90 TRP A O 1
ATOM 723 N N . TYR A 1 91 ? -19.948 7.436 -13.504 1.00 84.81 91 TYR A N 1
ATOM 724 C CA . TYR A 1 91 ? -18.861 8.396 -13.735 1.00 84.81 91 TYR A CA 1
ATOM 725 C C . TYR A 1 91 ? -17.496 7.887 -13.266 1.00 84.81 91 TYR A C 1
ATOM 727 O O . TYR A 1 91 ? -16.494 8.082 -13.951 1.00 84.81 91 TYR A O 1
ATOM 735 N N . GLU A 1 92 ? -17.443 7.195 -12.127 1.00 81.25 92 GLU A N 1
ATOM 736 C CA . GLU A 1 92 ? -16.191 6.630 -11.624 1.00 81.25 92 GLU A CA 1
ATOM 737 C C . GLU A 1 92 ? -15.711 5.481 -12.519 1.00 81.25 92 GLU A C 1
ATOM 739 O O . GLU A 1 92 ? -14.512 5.364 -12.758 1.00 81.25 92 GLU A O 1
ATOM 744 N N . ARG A 1 93 ? -16.625 4.691 -13.100 1.00 80.81 93 ARG A N 1
ATOM 745 C CA . ARG A 1 93 ? -16.268 3.644 -14.076 1.00 80.81 93 ARG A CA 1
ATOM 746 C C . ARG A 1 93 ? -15.714 4.226 -15.373 1.00 80.81 93 ARG A C 1
ATOM 748 O O . ARG A 1 93 ? -14.723 3.715 -15.888 1.00 80.81 93 ARG A O 1
ATOM 755 N N . ILE A 1 94 ? -16.309 5.308 -15.882 1.00 84.12 94 ILE A N 1
ATOM 756 C CA . ILE A 1 94 ? -15.753 6.034 -17.036 1.00 84.12 94 ILE A CA 1
ATOM 757 C C . ILE A 1 94 ? -14.361 6.559 -16.692 1.00 84.12 94 ILE A C 1
ATOM 759 O O . ILE A 1 94 ? -13.425 6.343 -17.458 1.00 84.12 94 ILE A O 1
ATOM 763 N N . GLY A 1 95 ? -14.206 7.192 -15.526 1.00 81.62 95 GLY A N 1
ATOM 764 C CA . GLY A 1 95 ? -12.915 7.685 -15.056 1.00 81.62 95 GLY A CA 1
ATOM 765 C C . GLY A 1 95 ? -11.859 6.581 -15.005 1.00 81.62 95 GLY A C 1
ATOM 766 O O . GLY A 1 95 ? -10.748 6.781 -15.483 1.00 81.62 95 GLY A O 1
ATOM 767 N N . VAL A 1 96 ? -12.213 5.399 -14.494 1.00 79.31 96 VAL A N 1
ATOM 768 C CA . VAL A 1 96 ? -11.349 4.207 -14.474 1.00 79.31 96 VAL A CA 1
ATOM 769 C C . VAL A 1 96 ? -10.909 3.810 -15.889 1.00 79.31 96 VAL A C 1
ATOM 771 O O . VAL A 1 96 ? -9.720 3.596 -16.117 1.00 79.31 96 VAL A O 1
ATOM 774 N N . ASN A 1 97 ? -11.829 3.767 -16.855 1.00 80.75 97 ASN A N 1
ATOM 775 C CA . ASN A 1 97 ? -11.502 3.421 -18.241 1.00 80.75 97 ASN A CA 1
ATOM 776 C C . ASN A 1 97 ? -10.589 4.463 -18.903 1.00 80.75 97 ASN A C 1
ATOM 778 O O . ASN A 1 97 ? -9.562 4.103 -19.477 1.00 80.75 97 ASN A O 1
ATOM 782 N N . VAL A 1 98 ? -10.914 5.754 -18.776 1.00 82.69 98 VAL A N 1
ATOM 783 C CA . VAL A 1 98 ? -10.073 6.854 -19.285 1.00 82.69 98 VAL A CA 1
ATOM 784 C C . VAL A 1 98 ? -8.677 6.784 -18.672 1.00 82.69 98 VAL A C 1
ATOM 786 O O . VAL A 1 98 ? -7.671 6.948 -19.360 1.00 82.69 98 VAL A O 1
ATOM 789 N N . PHE A 1 99 ? -8.600 6.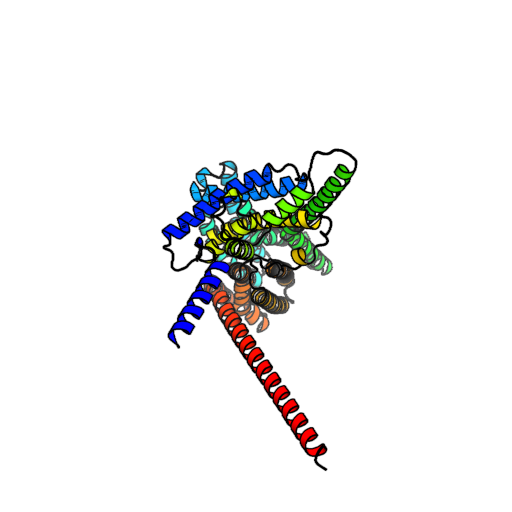478 -17.382 1.00 78.38 99 PHE A N 1
ATOM 790 C CA . PHE A 1 99 ? -7.340 6.327 -16.681 1.00 78.38 99 PHE A CA 1
ATOM 791 C C . PHE A 1 99 ? -6.495 5.174 -17.228 1.00 78.38 99 PHE A C 1
ATOM 793 O O . PHE A 1 99 ? -5.307 5.368 -17.475 1.00 78.38 99 PHE A O 1
ATOM 800 N N . PHE A 1 100 ? -7.081 4.001 -17.486 1.00 77.81 100 PHE A N 1
ATOM 801 C CA . PHE A 1 100 ? -6.363 2.894 -18.128 1.00 77.81 100 PHE A CA 1
ATOM 802 C C . PHE A 1 100 ? -5.816 3.275 -19.508 1.00 77.81 100 PHE A C 1
ATOM 804 O O . PHE A 1 100 ? -4.670 2.942 -19.813 1.00 77.81 100 PHE A O 1
ATOM 811 N N . VAL A 1 101 ? -6.581 4.027 -20.306 1.00 81.00 101 VAL A N 1
ATOM 812 C CA . VAL A 1 101 ? -6.124 4.537 -21.610 1.00 81.00 101 VAL A CA 1
ATOM 813 C C . VAL A 1 101 ? -4.921 5.468 -21.446 1.00 81.00 101 VAL A C 1
ATOM 815 O O . VAL A 1 101 ? -3.907 5.285 -22.121 1.00 81.00 101 VAL A O 1
ATOM 818 N N . ILE A 1 102 ? -4.982 6.419 -20.506 1.00 77.19 102 ILE A N 1
ATOM 819 C CA . ILE A 1 102 ? -3.862 7.327 -20.207 1.00 77.19 102 ILE A CA 1
ATOM 820 C C . ILE A 1 102 ? -2.622 6.535 -19.782 1.00 77.19 102 ILE A C 1
ATOM 822 O O . ILE A 1 102 ? -1.507 6.858 -20.192 1.00 77.19 102 ILE A O 1
ATOM 826 N N . LEU A 1 103 ? -2.786 5.481 -18.985 1.00 75.25 103 LEU A N 1
ATOM 827 C CA . LEU A 1 103 ? -1.671 4.652 -18.534 1.00 75.25 103 LEU A CA 1
ATOM 828 C C . LEU A 1 103 ? -1.057 3.804 -19.642 1.00 75.25 103 LEU A C 1
ATOM 830 O O . LEU A 1 103 ? 0.168 3.706 -19.708 1.00 75.25 103 LEU A O 1
ATOM 834 N N . ALA A 1 104 ? -1.878 3.231 -20.519 1.00 76.69 104 ALA A N 1
ATOM 835 C CA . ALA A 1 104 ? -1.396 2.526 -21.698 1.00 76.69 104 ALA A CA 1
ATOM 836 C C . ALA A 1 104 ? -0.601 3.477 -22.605 1.00 76.69 104 ALA A C 1
ATOM 838 O O . ALA A 1 104 ? 0.527 3.168 -22.988 1.00 76.69 104 ALA A O 1
ATOM 839 N N . PHE A 1 105 ? -1.127 4.683 -22.845 1.00 75.38 105 PHE A N 1
ATOM 840 C CA . PHE A 1 105 ? -0.415 5.729 -23.577 1.00 75.38 105 PHE A CA 1
ATOM 841 C C . PHE A 1 105 ? 0.917 6.095 -22.901 1.00 75.38 105 PHE A C 1
ATOM 843 O O . PHE A 1 105 ? 1.962 6.124 -23.548 1.00 75.38 105 PHE A O 1
ATOM 850 N N . SER A 1 106 ? 0.906 6.285 -21.580 1.00 68.94 106 SER A N 1
ATOM 851 C CA . SER A 1 106 ? 2.093 6.621 -20.778 1.00 68.94 106 SER A CA 1
ATOM 852 C C . SER A 1 106 ? 3.171 5.535 -20.800 1.00 68.94 106 SER A C 1
ATOM 854 O O . SER A 1 106 ? 4.353 5.840 -20.639 1.00 68.94 106 SER A O 1
ATOM 856 N N . ALA A 1 107 ? 2.781 4.271 -20.970 1.00 70.62 107 ALA A N 1
ATOM 857 C CA . ALA A 1 107 ? 3.711 3.154 -21.076 1.00 70.62 107 ALA A CA 1
ATOM 858 C C . ALA A 1 107 ? 4.385 3.096 -22.459 1.00 70.62 107 ALA A C 1
ATOM 860 O O . ALA A 1 107 ? 5.574 2.790 -22.535 1.00 70.62 107 ALA A O 1
ATOM 861 N N . VAL A 1 108 ? 3.664 3.425 -23.535 1.00 71.81 108 VAL A N 1
ATOM 862 C CA . VAL A 1 108 ? 4.153 3.316 -24.924 1.00 71.81 108 VAL A CA 1
ATOM 863 C C . VAL A 1 108 ? 4.928 4.561 -25.371 1.00 71.81 108 VAL A C 1
ATOM 865 O O . VAL A 1 108 ? 6.010 4.454 -25.950 1.00 71.81 108 VAL A O 1
ATOM 868 N N . TYR A 1 109 ? 4.410 5.754 -25.069 1.00 69.12 109 TYR A N 1
ATOM 869 C CA . TYR A 1 109 ? 4.922 7.034 -25.573 1.00 69.12 109 TYR A CA 1
ATOM 870 C C . TYR A 1 109 ? 6.430 7.288 -25.352 1.00 69.12 109 TYR A C 1
ATOM 872 O O . TYR A 1 109 ? 7.098 7.775 -26.267 1.00 69.12 109 TYR A O 1
ATOM 880 N N . PRO A 1 110 ? 7.034 6.943 -24.203 1.00 63.59 110 PRO A N 1
ATOM 881 C CA . PRO A 1 110 ? 8.443 7.247 -23.997 1.00 63.59 110 PRO A CA 1
ATOM 882 C C . PRO A 1 110 ? 9.414 6.36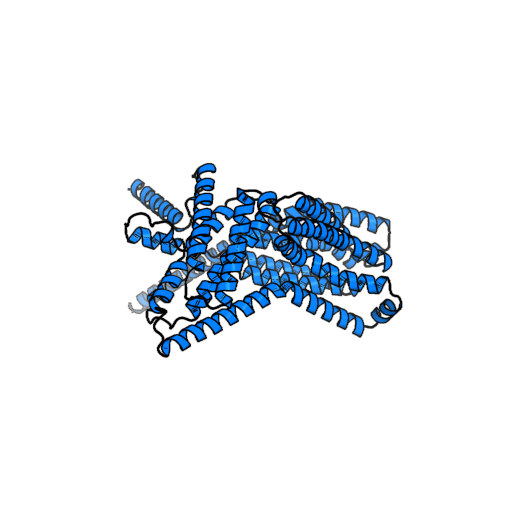6 -24.795 1.00 63.59 110 PRO A C 1
ATOM 884 O O . PRO A 1 110 ? 10.555 6.774 -24.973 1.00 63.59 110 PRO A O 1
ATOM 887 N N . ASP A 1 111 ? 9.004 5.184 -25.275 1.00 62.84 111 ASP A N 1
ATOM 888 C CA . ASP A 1 111 ? 9.875 4.350 -26.127 1.00 62.84 111 ASP A CA 1
ATOM 889 C C . ASP A 1 111 ? 9.943 4.919 -27.549 1.00 62.84 111 ASP A C 1
ATOM 891 O O . ASP A 1 111 ? 10.989 4.898 -28.204 1.00 62.84 111 ASP A O 1
ATOM 895 N N . VAL A 1 112 ? 8.834 5.522 -27.988 1.00 61.47 112 VAL A N 1
ATOM 896 C CA . VAL A 1 112 ? 8.782 6.334 -29.205 1.00 61.47 112 VAL A CA 1
ATOM 897 C C . VAL A 1 112 ? 9.748 7.516 -29.067 1.00 61.47 112 VAL A C 1
ATOM 899 O O . VAL A 1 112 ? 10.608 7.713 -29.923 1.00 61.47 112 VAL A O 1
ATOM 902 N N . ALA A 1 113 ? 9.692 8.247 -27.948 1.00 59.16 113 ALA A N 1
ATOM 903 C CA . ALA A 1 113 ? 10.582 9.381 -27.683 1.00 59.16 113 ALA A CA 1
ATOM 904 C C . ALA A 1 113 ? 12.073 8.992 -27.566 1.00 59.16 113 ALA A C 1
ATOM 906 O O . ALA A 1 113 ? 12.934 9.673 -28.126 1.00 59.16 113 ALA A O 1
ATOM 907 N N . ALA A 1 114 ? 12.395 7.892 -26.880 1.00 58.75 114 ALA A N 1
ATOM 908 C CA . ALA A 1 114 ? 13.766 7.389 -26.766 1.00 58.75 114 ALA A CA 1
ATOM 909 C C . ALA A 1 114 ? 14.316 6.886 -28.112 1.00 58.75 114 ALA A C 1
ATOM 911 O O . ALA A 1 114 ? 15.497 7.087 -28.412 1.00 58.75 114 ALA A O 1
ATOM 912 N N . GLY A 1 115 ? 13.451 6.307 -28.955 1.00 58.88 115 GLY A N 1
ATOM 913 C CA . GLY A 1 115 ? 13.760 5.983 -30.348 1.00 58.88 115 GLY A CA 1
ATOM 914 C C . GLY A 1 115 ? 14.169 7.218 -31.154 1.00 58.88 115 GLY A C 1
ATOM 915 O O . GLY A 1 115 ? 15.205 7.192 -31.818 1.00 58.88 115 GLY A O 1
ATOM 916 N N . PHE A 1 116 ? 13.433 8.328 -31.021 1.00 58.94 116 PHE A N 1
ATOM 917 C CA . PHE A 1 116 ? 13.775 9.608 -31.660 1.00 58.94 116 PHE A CA 1
ATOM 918 C C . PHE A 1 116 ? 15.090 10.225 -31.151 1.00 58.94 116 PHE A C 1
ATOM 920 O O . PHE A 1 116 ? 15.811 10.867 -31.917 1.00 58.94 116 PHE A O 1
ATOM 927 N N . LEU A 1 117 ? 15.437 10.032 -29.874 1.00 60.94 117 LEU A N 1
ATOM 928 C CA . LEU A 1 117 ? 16.680 10.549 -29.281 1.00 60.94 117 LEU A CA 1
ATOM 929 C C . LEU A 1 117 ? 17.921 9.687 -29.570 1.00 60.94 117 LEU A C 1
ATOM 931 O O . LEU A 1 117 ? 19.039 10.157 -29.348 1.00 60.94 117 LEU A O 1
ATOM 935 N N . GLY A 1 118 ? 17.746 8.467 -30.090 1.00 60.91 118 GLY A N 1
ATOM 936 C CA . GLY A 1 118 ? 18.838 7.527 -30.361 1.00 60.91 118 GLY A CA 1
ATOM 937 C C . GLY A 1 118 ? 19.369 6.809 -29.113 1.00 60.91 118 GLY A C 1
ATOM 938 O O . GLY A 1 118 ? 20.452 6.225 -29.151 1.00 60.91 118 GLY A O 1
ATOM 939 N N . GLU A 1 119 ? 18.621 6.819 -28.008 1.00 65.94 119 GLU A N 1
ATOM 940 C CA . GLU A 1 119 ? 19.025 6.215 -26.732 1.00 65.94 119 GLU A CA 1
ATOM 941 C C . GLU A 1 119 ? 18.667 4.727 -26.674 1.00 65.94 119 GLU A C 1
ATOM 943 O O . GLU A 1 119 ? 17.766 4.282 -25.959 1.00 65.94 119 GLU A O 1
ATOM 948 N N . ARG A 1 120 ? 19.400 3.932 -27.460 1.00 65.25 120 ARG A N 1
ATOM 949 C CA . ARG A 1 120 ? 19.149 2.491 -27.634 1.00 65.25 120 ARG A CA 1
ATOM 950 C C . ARG A 1 120 ? 19.194 1.701 -26.319 1.00 65.25 120 ARG A C 1
ATOM 952 O O . ARG A 1 120 ? 18.396 0.787 -26.133 1.00 65.25 120 ARG A O 1
ATOM 959 N N . SER A 1 121 ? 20.068 2.088 -25.387 1.00 60.00 121 SER A N 1
ATOM 960 C CA . SER A 1 121 ? 20.189 1.470 -24.057 1.00 60.00 121 SER A CA 1
ATOM 961 C C . SER A 1 121 ? 18.954 1.681 -23.180 1.00 60.00 121 SER A C 1
ATOM 963 O O . SER A 1 121 ? 18.571 0.775 -22.438 1.00 60.00 121 SER A O 1
ATOM 965 N N . TYR A 1 122 ? 18.314 2.850 -23.272 1.00 63.41 122 TYR A N 1
ATOM 966 C CA . TYR A 1 122 ? 17.085 3.139 -22.541 1.00 63.41 122 TYR A CA 1
ATOM 967 C C . TYR A 1 122 ? 15.937 2.284 -23.079 1.00 63.41 122 TYR A C 1
ATOM 969 O O . TYR A 1 122 ? 15.321 1.563 -22.297 1.00 63.41 122 TYR A O 1
ATOM 977 N N . ASN A 1 123 ? 15.731 2.282 -24.403 1.00 64.50 123 ASN A N 1
ATOM 978 C CA . ASN A 1 123 ? 14.670 1.502 -25.053 1.00 64.50 123 ASN A CA 1
ATOM 979 C C . ASN A 1 123 ? 14.771 0.007 -24.733 1.00 64.50 123 ASN A C 1
ATOM 981 O O . ASN A 1 123 ? 13.793 -0.632 -24.358 1.00 64.50 123 ASN A O 1
ATOM 985 N N . GLN A 1 124 ? 15.974 -0.552 -24.814 1.00 63.06 124 GLN A N 1
ATOM 986 C CA . GLN A 1 124 ? 16.195 -1.966 -24.529 1.00 63.06 124 GLN A CA 1
ATOM 987 C C . GLN A 1 124 ? 15.938 -2.326 -23.059 1.00 63.06 124 GLN A C 1
ATOM 989 O O . GLN A 1 124 ? 15.423 -3.402 -22.758 1.00 63.06 124 GLN A O 1
ATOM 994 N N . ARG A 1 125 ? 16.261 -1.421 -22.129 1.00 64.31 125 ARG A N 1
ATOM 995 C CA . ARG A 1 125 ? 16.013 -1.624 -20.699 1.00 64.31 125 ARG A CA 1
ATOM 996 C C . ARG A 1 125 ? 14.537 -1.447 -20.327 1.00 64.31 125 ARG A C 1
ATOM 998 O O . ARG A 1 125 ? 14.058 -2.123 -19.417 1.00 64.31 125 ARG A O 1
ATOM 1005 N N . SER A 1 126 ? 13.821 -0.531 -20.977 1.00 64.00 126 SER A N 1
ATOM 1006 C CA . SER A 1 126 ? 12.441 -0.176 -20.628 1.00 64.00 126 SER A CA 1
ATOM 1007 C C . SER A 1 126 ? 11.395 -1.098 -21.254 1.00 64.00 126 SER A C 1
ATOM 1009 O O . SER A 1 126 ? 10.364 -1.341 -20.621 1.00 64.00 126 SER A O 1
ATOM 1011 N N . ILE A 1 127 ? 11.651 -1.637 -22.450 1.00 66.19 127 ILE A N 1
ATOM 1012 C CA . ILE A 1 127 ? 10.633 -2.315 -23.267 1.00 66.19 127 ILE A CA 1
ATOM 1013 C C . ILE A 1 127 ? 10.063 -3.581 -22.611 1.00 66.19 127 ILE A C 1
ATOM 1015 O O . ILE A 1 127 ? 8.846 -3.752 -22.563 1.00 66.19 127 ILE A O 1
ATOM 1019 N N . GLY A 1 128 ? 10.905 -4.422 -21.996 1.00 62.56 128 GLY A N 1
ATOM 1020 C CA . GLY A 1 128 ? 10.450 -5.622 -21.279 1.00 62.56 128 GLY A CA 1
ATOM 1021 C C . GLY A 1 128 ? 9.550 -5.288 -20.086 1.00 62.56 128 GLY A C 1
ATOM 1022 O O . GLY A 1 128 ? 8.465 -5.849 -19.937 1.00 62.56 128 GLY A O 1
ATOM 1023 N N . SER A 1 129 ? 9.953 -4.301 -19.279 1.00 62.84 129 SER A N 1
ATOM 1024 C CA . SER A 1 129 ? 9.157 -3.799 -18.149 1.00 62.84 129 SER A CA 1
ATOM 1025 C C . SER A 1 129 ? 7.807 -3.234 -18.601 1.00 62.84 129 SER A C 1
ATOM 1027 O O . SER A 1 129 ? 6.785 -3.426 -17.939 1.00 62.84 129 SER A O 1
ATOM 1029 N N . ARG A 1 130 ? 7.777 -2.561 -19.754 1.00 67.88 130 ARG A N 1
ATOM 1030 C CA . ARG A 1 130 ? 6.575 -1.922 -20.300 1.00 67.88 130 ARG A CA 1
ATOM 1031 C C . ARG A 1 130 ? 5.603 -2.905 -20.916 1.00 67.88 130 ARG A C 1
ATOM 1033 O O . ARG A 1 130 ? 4.420 -2.789 -20.628 1.00 67.88 130 ARG A O 1
ATOM 1040 N N . ILE A 1 131 ? 6.077 -3.904 -21.660 1.00 66.62 131 ILE A N 1
ATOM 1041 C CA . ILE A 1 131 ? 5.232 -5.000 -22.160 1.00 66.62 131 ILE A CA 1
ATOM 1042 C C . ILE A 1 131 ? 4.570 -5.716 -20.982 1.00 66.62 131 ILE A C 1
ATOM 1044 O O . ILE A 1 131 ? 3.353 -5.882 -20.956 1.00 66.62 131 ILE A O 1
ATOM 1048 N N . VAL A 1 132 ? 5.347 -6.044 -19.946 1.00 65.62 132 VAL A N 1
ATOM 1049 C CA . VAL A 1 132 ? 4.808 -6.627 -18.711 1.00 65.62 132 VAL A CA 1
ATOM 1050 C C . VAL A 1 132 ? 3.820 -5.682 -18.029 1.00 65.62 132 VAL A C 1
ATOM 1052 O O . VAL A 1 132 ? 2.789 -6.129 -17.534 1.00 65.62 132 VAL A O 1
ATOM 1055 N N . THR A 1 133 ? 4.090 -4.377 -18.017 1.00 69.31 133 THR A N 1
ATOM 1056 C CA . THR A 1 133 ? 3.169 -3.383 -17.453 1.00 69.31 133 THR A CA 1
ATOM 1057 C C . THR A 1 133 ? 1.870 -3.298 -18.251 1.00 69.31 133 THR A C 1
ATOM 1059 O O . THR A 1 133 ? 0.815 -3.244 -17.635 1.00 69.31 133 THR A O 1
ATOM 1062 N N . LEU A 1 134 ? 1.908 -3.351 -19.583 1.00 71.12 134 LEU A N 1
ATOM 1063 C CA . LEU A 1 134 ? 0.727 -3.352 -20.451 1.00 71.12 134 LEU A CA 1
ATOM 1064 C C . LEU A 1 134 ? -0.104 -4.627 -20.281 1.00 71.12 134 LEU A C 1
ATOM 1066 O O . LEU A 1 134 ? -1.320 -4.547 -20.147 1.00 71.12 134 LEU A O 1
ATOM 1070 N N . ILE A 1 135 ? 0.543 -5.790 -20.186 1.00 67.94 135 ILE A N 1
ATOM 1071 C CA . ILE A 1 135 ? -0.128 -7.061 -19.881 1.00 67.94 135 ILE A CA 1
ATOM 1072 C C . ILE A 1 135 ? -0.764 -7.003 -18.483 1.00 67.94 135 ILE A C 1
ATOM 1074 O O . ILE A 1 135 ? -1.919 -7.381 -18.301 1.00 67.94 135 ILE A O 1
ATOM 1078 N N . GLN A 1 136 ? -0.048 -6.470 -17.488 1.00 67.62 136 GLN A N 1
ATOM 1079 C CA . GLN A 1 136 ? -0.593 -6.258 -16.144 1.00 67.62 136 GLN A CA 1
ATOM 1080 C C . GLN A 1 136 ? -1.766 -5.275 -16.155 1.00 67.62 136 GLN A C 1
ATOM 1082 O O . GLN A 1 136 ? -2.746 -5.520 -15.462 1.00 67.62 136 GLN A O 1
ATOM 1087 N N . LEU A 1 137 ? -1.679 -4.185 -16.921 1.00 71.12 137 LEU A N 1
ATOM 1088 C CA . LEU A 1 137 ? -2.759 -3.215 -17.096 1.00 71.12 137 LEU A CA 1
ATOM 1089 C C . LEU A 1 137 ? -3.982 -3.872 -17.725 1.00 71.12 137 LEU A C 1
ATOM 1091 O O . LEU A 1 137 ? -5.081 -3.632 -17.250 1.00 71.12 137 LEU A O 1
ATOM 1095 N N . TYR A 1 138 ? -3.796 -4.734 -18.723 1.00 71.00 138 TYR A N 1
ATOM 1096 C CA . TYR A 1 138 ? -4.876 -5.492 -19.348 1.00 71.00 138 TYR A CA 1
ATOM 1097 C C . TYR A 1 138 ? -5.570 -6.430 -18.348 1.00 71.00 138 TYR A C 1
ATOM 1099 O O . TYR A 1 138 ? -6.788 -6.378 -18.178 1.00 71.00 138 TYR A O 1
ATOM 1107 N N . PHE A 1 139 ? -4.807 -7.230 -17.598 1.00 69.00 139 PHE A N 1
ATOM 1108 C CA . PHE A 1 139 ? -5.383 -8.105 -16.570 1.00 69.00 139 PHE A CA 1
ATOM 1109 C C . PHE A 1 139 ? -6.025 -7.332 -15.412 1.00 69.00 139 PHE A C 1
ATOM 1111 O O . PHE A 1 139 ? -7.046 -7.757 -14.882 1.00 69.00 139 PHE A O 1
ATOM 1118 N N . LEU A 1 140 ? -5.466 -6.185 -15.023 1.00 68.50 140 LEU A N 1
ATOM 1119 C CA . LEU A 1 140 ? -6.091 -5.303 -14.037 1.00 68.50 140 LEU A CA 1
ATOM 1120 C C . LEU A 1 140 ? -7.376 -4.687 -14.592 1.00 68.50 140 LEU A C 1
ATOM 1122 O O . LEU A 1 140 ? -8.377 -4.653 -13.896 1.00 68.50 140 LEU A O 1
ATOM 1126 N N . TRP A 1 141 ? -7.391 -4.256 -15.850 1.00 70.56 141 TRP A N 1
ATOM 1127 C CA . TRP A 1 141 ? -8.571 -3.664 -16.476 1.00 70.56 141 TRP A CA 1
ATOM 1128 C C . TRP A 1 141 ? -9.745 -4.646 -16.565 1.00 70.56 141 TRP A C 1
ATOM 1130 O O . TRP A 1 141 ? -10.888 -4.260 -16.338 1.00 70.56 141 TRP A O 1
ATOM 1140 N N . THR A 1 142 ? -9.463 -5.928 -16.808 1.00 70.44 142 THR A N 1
ATOM 1141 C CA . THR A 1 142 ? -10.485 -6.992 -16.808 1.00 70.44 142 THR A CA 1
ATOM 1142 C C . THR A 1 142 ? -10.978 -7.384 -15.410 1.00 70.44 142 THR A C 1
ATOM 1144 O O . THR A 1 142 ? -12.014 -8.038 -15.286 1.00 70.44 142 THR A O 1
ATOM 1147 N N . PHE A 1 143 ? -10.283 -6.986 -14.339 1.00 69.00 143 PHE A N 1
ATOM 1148 C CA . PHE A 1 143 ? -10.701 -7.287 -12.974 1.00 69.00 143 PHE A CA 1
ATOM 1149 C C . PHE A 1 143 ? -11.741 -6.264 -12.497 1.00 69.00 143 PHE A C 1
ATOM 1151 O O . PHE A 1 143 ? -11.472 -5.062 -12.489 1.00 69.00 143 PHE A O 1
ATOM 1158 N N . PRO A 1 144 ? -12.927 -6.693 -12.035 1.00 63.53 144 PRO A N 1
ATOM 1159 C CA . PRO A 1 144 ? -14.023 -5.758 -11.854 1.00 63.53 144 PRO A CA 1
ATOM 1160 C C . PRO A 1 144 ? -13.841 -4.840 -10.644 1.00 63.53 144 PRO A C 1
ATOM 1162 O O . PRO A 1 144 ? -14.485 -3.816 -10.612 1.00 63.53 144 PRO A O 1
ATOM 1165 N N . TYR A 1 145 ? -12.987 -5.123 -9.657 1.00 67.44 145 TYR A N 1
ATOM 1166 C CA . TYR A 1 145 ? -13.031 -4.440 -8.348 1.00 67.44 145 TYR A CA 1
ATOM 1167 C C . TYR A 1 145 ? -12.125 -3.200 -8.190 1.00 67.44 145 TYR A C 1
ATOM 1169 O O . TYR A 1 145 ? -11.623 -2.940 -7.092 1.00 67.44 145 TYR A O 1
ATOM 1177 N N . HIS A 1 146 ? -11.885 -2.425 -9.253 1.00 70.00 146 HIS A N 1
ATOM 1178 C CA . HIS A 1 146 ? -10.949 -1.294 -9.210 1.00 70.00 146 HIS A CA 1
ATOM 1179 C C . HIS A 1 146 ? -11.618 0.081 -9.115 1.00 70.00 146 HIS A C 1
ATOM 1181 O O . HIS A 1 146 ? -12.168 0.581 -10.088 1.00 70.00 146 HIS A O 1
ATOM 1187 N N . THR A 1 147 ? -11.511 0.754 -7.965 1.00 68.00 147 THR A N 1
ATOM 1188 C CA . THR A 1 147 ? -11.930 2.164 -7.839 1.00 68.00 147 THR A CA 1
ATOM 1189 C C . THR A 1 147 ? -10.932 3.102 -8.514 1.00 68.00 147 THR A C 1
ATOM 1191 O O . THR A 1 147 ? -9.736 2.806 -8.576 1.00 68.00 147 THR A O 1
ATOM 1194 N N . PHE A 1 148 ? -11.391 4.278 -8.956 1.00 68.81 148 PHE A N 1
ATOM 1195 C CA . PHE A 1 148 ? -10.495 5.290 -9.533 1.00 68.81 148 PHE A CA 1
ATOM 1196 C C . PHE A 1 148 ? -9.392 5.679 -8.544 1.00 68.81 148 PHE A C 1
ATOM 1198 O O . PHE A 1 148 ? -8.243 5.855 -8.924 1.00 68.81 148 PHE A O 1
ATOM 1205 N N . TRP A 1 149 ? -9.714 5.721 -7.249 1.00 65.69 149 TRP A N 1
ATOM 1206 C CA . TRP A 1 149 ? -8.749 5.973 -6.181 1.00 65.69 149 TRP A CA 1
ATOM 1207 C C . TRP A 1 149 ? -7.703 4.858 -6.020 1.00 65.69 149 TRP A C 1
ATOM 1209 O O . TRP A 1 149 ? -6.524 5.141 -5.801 1.00 65.69 149 TRP A O 1
ATOM 1219 N N . LEU A 1 150 ? -8.104 3.588 -6.141 1.00 65.00 150 LEU A N 1
ATOM 1220 C CA . LEU A 1 150 ? -7.172 2.457 -6.121 1.00 65.00 150 LEU A CA 1
ATOM 1221 C C . LEU A 1 150 ? -6.228 2.509 -7.316 1.00 65.00 150 LEU A C 1
ATOM 1223 O O . LEU A 1 150 ? -5.029 2.305 -7.147 1.00 65.00 150 LEU A O 1
ATOM 1227 N N . LEU A 1 151 ? -6.757 2.821 -8.496 1.00 68.06 151 LEU A N 1
ATOM 1228 C CA . LEU A 1 151 ? -5.958 2.964 -9.704 1.00 68.06 151 LEU A CA 1
ATOM 1229 C C . LEU A 1 151 ? -5.058 4.196 -9.647 1.00 68.06 151 LEU A C 1
ATOM 1231 O O . LEU A 1 151 ? -3.897 4.096 -10.025 1.00 68.06 151 LEU A O 1
ATOM 1235 N N . PHE A 1 152 ? -5.542 5.314 -9.106 1.00 64.25 152 PHE A N 1
ATOM 1236 C CA . PHE A 1 152 ? -4.767 6.528 -8.859 1.00 64.25 152 PHE A CA 1
ATOM 1237 C C . PHE A 1 152 ? -3.577 6.263 -7.944 1.00 64.25 152 PHE A C 1
ATOM 1239 O O . PHE A 1 152 ? -2.454 6.594 -8.310 1.00 64.25 152 PHE A O 1
ATOM 1246 N N . ASN A 1 153 ? -3.792 5.602 -6.802 1.00 60.56 153 ASN A N 1
ATOM 1247 C CA . ASN A 1 153 ? -2.678 5.172 -5.962 1.00 60.56 153 ASN A CA 1
ATOM 1248 C C . ASN A 1 153 ? -1.775 4.226 -6.752 1.00 60.56 153 ASN A C 1
ATOM 1250 O O . ASN A 1 153 ? -0.610 4.529 -6.940 1.00 60.56 153 ASN A O 1
ATOM 1254 N N . TRP A 1 154 ? -2.306 3.154 -7.335 1.00 64.81 154 TRP A N 1
ATOM 1255 C CA . TRP A 1 154 ? -1.508 2.193 -8.098 1.00 64.81 154 TRP A CA 1
ATOM 1256 C C . TRP A 1 154 ? -0.662 2.819 -9.224 1.00 64.81 154 TRP A C 1
ATOM 1258 O O . TRP A 1 154 ? 0.463 2.379 -9.471 1.00 64.81 154 TRP A O 1
ATOM 1268 N N . SER A 1 155 ? -1.166 3.850 -9.904 1.00 60.12 155 SER A N 1
ATOM 1269 C CA . SER A 1 155 ? -0.451 4.511 -10.993 1.00 60.12 155 SER A CA 1
ATOM 1270 C C . SER A 1 155 ? 0.494 5.604 -10.524 1.00 60.12 155 SER A C 1
ATOM 1272 O O . SER A 1 155 ? 1.567 5.732 -11.110 1.00 60.12 155 SER A O 1
ATOM 1274 N N . LEU A 1 156 ? 0.168 6.345 -9.459 1.00 56.91 156 LEU A N 1
ATOM 1275 C CA . LEU A 1 156 ? 1.124 7.228 -8.789 1.00 56.91 156 LEU A CA 1
ATOM 1276 C C . LEU A 1 156 ? 2.374 6.447 -8.395 1.00 56.91 156 LEU A C 1
ATOM 1278 O O . LEU A 1 156 ? 3.491 6.934 -8.548 1.00 56.91 156 LEU A O 1
ATOM 1282 N N . GLU A 1 157 ? 2.174 5.209 -7.946 1.00 51.69 157 GLU A N 1
ATOM 1283 C CA . GLU A 1 157 ? 3.250 4.318 -7.545 1.00 51.69 157 GLU A CA 1
ATOM 1284 C C . GLU A 1 157 ? 4.137 3.864 -8.708 1.00 51.69 157 GLU A C 1
ATOM 1286 O O . GLU A 1 157 ? 5.282 3.503 -8.464 1.00 51.69 157 GLU A O 1
ATOM 1291 N N . ARG A 1 158 ? 3.649 3.833 -9.954 1.00 56.56 158 ARG A N 1
ATOM 1292 C CA . ARG A 1 158 ? 4.336 3.111 -11.046 1.00 56.56 158 ARG A CA 1
ATOM 1293 C C . ARG A 1 158 ? 4.541 3.880 -12.338 1.00 56.56 158 ARG A C 1
ATOM 1295 O O . ARG A 1 158 ? 5.516 3.632 -13.037 1.00 56.56 158 ARG A O 1
ATOM 1302 N N . LEU A 1 159 ? 3.614 4.760 -12.683 1.00 55.53 159 LEU A N 1
ATOM 1303 C CA . LEU A 1 159 ? 3.481 5.311 -14.028 1.00 55.53 159 LEU A CA 1
ATOM 1304 C C . LEU A 1 159 ? 3.411 6.835 -14.030 1.00 55.53 159 LEU A C 1
ATOM 1306 O O . LEU A 1 159 ? 3.993 7.432 -14.922 1.00 55.53 159 LEU A O 1
ATOM 1310 N N . LEU A 1 160 ? 2.804 7.489 -13.035 1.00 51.84 160 LEU A N 1
ATOM 1311 C CA . LEU A 1 160 ? 2.631 8.949 -13.058 1.00 51.84 160 LEU A CA 1
ATOM 1312 C C . LEU A 1 160 ? 3.958 9.712 -12.877 1.00 51.84 160 LEU A C 1
ATOM 1314 O O . LEU A 1 160 ? 4.204 10.717 -13.542 1.00 51.84 160 LEU A O 1
ATOM 1318 N N . GLY A 1 161 ? 4.850 9.203 -12.018 1.00 51.31 161 GLY A N 1
ATOM 1319 C CA . GLY A 1 161 ? 6.203 9.750 -11.858 1.00 51.31 161 GLY A CA 1
ATOM 1320 C C . GLY A 1 161 ? 7.081 9.546 -13.099 1.00 51.31 161 GLY A C 1
ATOM 1321 O O . GLY A 1 161 ? 7.888 10.413 -13.432 1.00 51.31 161 GLY A O 1
ATOM 1322 N N . ALA A 1 162 ? 6.880 8.433 -13.813 1.00 52.50 162 ALA A N 1
ATOM 1323 C CA . ALA A 1 162 ? 7.530 8.169 -15.092 1.00 52.50 162 ALA A CA 1
ATOM 1324 C C . ALA A 1 162 ? 6.921 9.023 -16.214 1.00 52.50 162 ALA A C 1
ATOM 1326 O O . ALA A 1 162 ? 7.660 9.545 -17.034 1.00 52.50 162 ALA A O 1
ATOM 1327 N N . PHE A 1 163 ? 5.603 9.233 -16.222 1.00 53.88 163 PHE A N 1
ATOM 1328 C CA . PHE A 1 163 ? 4.872 9.988 -17.238 1.00 53.88 163 PHE A CA 1
ATOM 1329 C C . PHE A 1 163 ? 5.350 11.434 -17.353 1.00 53.88 163 PHE A C 1
ATOM 1331 O O . PHE A 1 163 ? 5.663 11.876 -18.454 1.00 53.88 163 PHE A O 1
ATOM 1338 N N . VAL A 1 164 ? 5.466 12.166 -16.241 1.00 53.28 164 VAL A N 1
ATOM 1339 C CA . VAL A 1 164 ? 5.902 13.573 -16.287 1.00 53.28 164 VAL A CA 1
ATOM 1340 C C . VAL A 1 164 ? 7.373 13.680 -16.683 1.00 53.28 164 VAL A C 1
ATOM 1342 O O . VAL A 1 164 ? 7.703 14.471 -17.563 1.00 53.28 164 VAL A O 1
ATOM 1345 N N . GLY A 1 165 ? 8.241 12.831 -16.118 1.00 53.81 165 GLY A N 1
ATOM 1346 C CA . GLY A 1 165 ? 9.652 12.771 -16.517 1.00 53.81 165 GLY A CA 1
ATOM 1347 C C . GLY A 1 165 ? 9.789 12.493 -18.014 1.00 53.81 165 GLY A C 1
ATOM 1348 O O . GLY A 1 165 ? 10.384 13.276 -18.747 1.00 53.81 165 GLY A O 1
ATOM 1349 N N . ASN A 1 166 ? 9.127 11.442 -18.492 1.00 59.72 166 ASN A N 1
ATOM 1350 C CA . ASN A 1 166 ? 9.112 11.028 -19.890 1.00 59.72 166 ASN A CA 1
ATOM 1351 C C . ASN A 1 166 ? 8.463 12.044 -20.836 1.00 59.72 166 ASN A C 1
ATOM 1353 O O . ASN A 1 166 ? 8.890 12.144 -21.980 1.00 59.72 166 ASN A O 1
ATOM 1357 N N . SER A 1 167 ? 7.477 12.818 -20.383 1.00 59.56 167 SER A N 1
ATOM 1358 C CA . SER A 1 167 ? 6.858 13.881 -21.185 1.00 59.56 167 SER A CA 1
ATOM 1359 C C . SER A 1 167 ? 7.811 15.056 -21.380 1.00 59.56 167 SER A C 1
ATOM 1361 O O . SER A 1 167 ? 7.922 15.580 -22.487 1.00 59.56 167 SER A O 1
ATOM 1363 N N . VAL A 1 168 ? 8.570 15.428 -20.341 1.00 59.66 168 VAL A N 1
ATOM 1364 C CA . VAL A 1 168 ? 9.624 16.440 -20.479 1.00 59.66 168 VAL A CA 1
ATOM 1365 C C . VAL A 1 168 ? 10.769 15.918 -21.353 1.00 59.66 168 VAL A C 1
ATOM 1367 O O . VAL A 1 168 ? 11.287 16.657 -22.186 1.00 59.66 168 VAL A O 1
ATOM 1370 N N . TYR A 1 169 ? 11.116 14.632 -21.255 1.00 59.31 169 TYR A N 1
ATOM 1371 C CA . TYR A 1 169 ? 12.087 14.005 -22.160 1.00 59.31 169 TYR A CA 1
ATOM 1372 C C . TYR A 1 169 ? 11.596 13.941 -23.612 1.00 59.31 169 TYR A C 1
ATOM 1374 O O . TYR A 1 169 ? 12.366 14.207 -24.531 1.00 59.31 169 TYR A O 1
ATOM 1382 N N . ALA A 1 170 ? 10.312 13.672 -23.840 1.00 60.16 170 ALA A N 1
ATOM 1383 C CA . ALA A 1 170 ? 9.720 13.711 -25.171 1.00 60.16 170 ALA A CA 1
ATOM 1384 C C . ALA A 1 170 ? 9.697 15.132 -25.753 1.00 60.16 170 ALA A C 1
ATOM 1386 O O . ALA A 1 170 ? 9.953 15.312 -26.939 1.00 60.16 170 ALA A O 1
ATOM 1387 N N . LEU A 1 171 ? 9.494 16.159 -24.922 1.00 63.19 171 LEU A N 1
ATOM 1388 C CA . LEU A 1 171 ? 9.664 17.557 -25.331 1.00 63.19 171 LEU A CA 1
ATOM 1389 C C . LEU A 1 171 ? 11.114 17.863 -25.743 1.00 63.19 171 LEU A C 1
ATOM 1391 O O . LEU A 1 171 ? 11.329 18.549 -26.738 1.00 63.19 171 LEU A O 1
ATOM 1395 N N . VAL A 1 172 ? 12.115 17.310 -25.047 1.00 61.25 172 VAL A N 1
ATOM 1396 C CA . VAL A 1 172 ? 13.535 17.408 -25.450 1.00 61.25 172 VAL A CA 1
ATOM 1397 C C . VAL A 1 172 ? 13.795 16.682 -26.780 1.00 61.25 172 VAL A C 1
ATOM 1399 O O . VAL A 1 172 ? 14.615 17.143 -27.574 1.00 61.25 172 VAL A O 1
ATOM 1402 N N . ALA A 1 173 ? 13.105 15.565 -27.034 1.00 60.75 173 ALA A N 1
ATOM 1403 C CA . ALA A 1 173 ? 13.199 14.802 -28.280 1.00 60.75 173 ALA A CA 1
ATOM 1404 C C . ALA A 1 173 ? 12.608 15.548 -29.482 1.00 60.75 173 ALA A C 1
ATOM 1406 O O . ALA A 1 173 ? 13.197 15.541 -30.561 1.00 60.75 173 ALA A O 1
ATOM 1407 N N . LEU A 1 174 ? 11.458 16.195 -29.282 1.00 63.81 174 LEU A N 1
ATOM 1408 C CA . LEU A 1 174 ? 10.665 16.815 -30.342 1.00 63.81 174 LEU A CA 1
ATOM 1409 C C . LEU A 1 174 ? 11.046 18.278 -30.610 1.00 63.81 174 LEU A C 1
ATOM 1411 O O . LEU A 1 174 ? 10.818 18.763 -31.714 1.00 63.81 174 LEU A O 1
ATOM 1415 N N . VAL A 1 175 ? 11.636 18.986 -29.636 1.00 72.19 175 VAL A N 1
ATOM 1416 C CA . VAL A 1 175 ? 11.954 20.420 -29.749 1.00 72.19 175 VAL A CA 1
ATOM 1417 C C . VAL A 1 175 ? 13.474 20.648 -29.862 1.00 72.19 175 VAL A C 1
ATOM 1419 O O . VAL A 1 175 ? 14.196 20.553 -28.862 1.00 72.19 175 VAL A O 1
ATOM 1422 N N . PRO A 1 176 ? 13.998 21.037 -31.045 1.00 65.06 176 PRO A N 1
ATOM 1423 C CA . PRO A 1 176 ? 15.438 21.205 -31.280 1.00 65.06 176 PRO A CA 1
ATOM 1424 C C . PRO A 1 176 ? 16.122 22.218 -30.350 1.00 65.06 176 PRO A C 1
ATOM 1426 O O . PRO A 1 176 ? 17.239 21.982 -29.886 1.00 65.06 176 PRO A O 1
ATOM 1429 N N . ALA A 1 177 ? 15.444 23.321 -30.018 1.00 65.00 177 ALA A N 1
ATOM 1430 C CA . ALA A 1 177 ? 15.966 24.355 -29.118 1.00 65.00 177 ALA A CA 1
ATOM 1431 C C . ALA A 1 177 ? 16.211 23.826 -27.689 1.00 65.00 177 ALA A C 1
ATOM 1433 O O . ALA A 1 177 ? 17.209 24.158 -27.037 1.00 65.00 177 ALA A O 1
ATOM 1434 N N . ILE A 1 178 ? 15.332 22.938 -27.218 1.00 63.16 178 ILE A N 1
ATOM 1435 C CA . ILE A 1 178 ? 15.463 22.280 -25.916 1.00 63.16 178 ILE A CA 1
ATOM 1436 C C . ILE A 1 178 ? 16.586 21.232 -25.973 1.00 63.16 178 ILE A C 1
ATOM 1438 O O . ILE A 1 178 ? 17.395 21.150 -25.046 1.00 63.16 178 ILE A O 1
ATOM 1442 N N . ARG A 1 179 ? 16.724 20.497 -27.087 1.00 66.12 179 ARG A N 1
ATOM 1443 C CA . ARG A 1 179 ? 17.812 19.523 -27.306 1.00 66.12 179 ARG A CA 1
ATOM 1444 C C . ARG A 1 179 ? 19.207 20.151 -27.217 1.00 66.12 179 ARG A C 1
ATOM 1446 O O . ARG A 1 179 ? 20.103 19.569 -26.604 1.00 66.12 179 ARG A O 1
ATOM 1453 N N . VAL A 1 180 ? 19.396 21.341 -27.792 1.00 67.44 180 VAL A N 1
ATOM 1454 C CA . VAL A 1 180 ? 20.662 22.097 -27.705 1.00 67.44 180 VAL A CA 1
ATOM 1455 C C . VAL A 1 180 ? 20.936 22.534 -26.265 1.00 67.44 180 VAL A C 1
ATOM 1457 O O . VAL A 1 180 ? 22.051 22.375 -25.766 1.00 67.44 180 VAL A O 1
ATOM 1460 N N . SER A 1 181 ? 19.905 23.009 -25.566 1.00 63.44 181 SER A N 1
ATOM 1461 C CA . SER A 1 181 ? 20.000 23.441 -24.167 1.00 63.44 181 SER A CA 1
ATOM 1462 C C . SER A 1 181 ? 20.359 22.285 -23.226 1.00 63.44 181 SER A C 1
ATOM 1464 O O . SER A 1 181 ? 21.155 22.461 -22.304 1.00 63.44 181 SER A O 1
ATOM 1466 N N . TYR A 1 182 ? 19.887 21.070 -23.525 1.00 62.62 182 TYR A N 1
ATOM 1467 C CA . TYR A 1 182 ? 20.189 19.855 -22.763 1.00 62.62 182 TYR A CA 1
ATOM 1468 C C . TYR A 1 182 ? 21.651 19.387 -22.872 1.00 62.62 182 TYR A C 1
ATOM 1470 O O . TYR A 1 182 ? 22.102 18.556 -22.082 1.00 62.62 182 TYR A O 1
ATOM 1478 N N . ARG A 1 183 ? 22.447 19.906 -23.818 1.00 66.31 183 ARG A N 1
ATOM 1479 C CA . ARG A 1 183 ? 23.895 19.625 -23.858 1.00 66.31 183 ARG A CA 1
ATOM 1480 C C . ARG A 1 183 ? 24.670 20.345 -22.750 1.00 66.31 183 ARG A C 1
ATOM 1482 O O . ARG A 1 183 ? 25.780 19.924 -22.440 1.00 66.31 183 ARG A O 1
ATOM 1489 N N . LYS A 1 184 ? 24.093 21.376 -22.122 1.00 74.88 184 LYS A N 1
ATOM 1490 C CA . LYS A 1 184 ? 24.729 22.135 -21.037 1.00 74.88 184 LYS A CA 1
ATOM 1491 C C . LYS A 1 184 ? 24.572 21.421 -19.691 1.00 74.88 184 LYS A C 1
ATOM 1493 O O . LYS A 1 184 ? 23.464 21.051 -19.304 1.00 74.88 184 LYS A O 1
ATOM 1498 N N . THR A 1 185 ? 25.668 21.292 -18.941 1.00 71.81 185 THR A N 1
ATOM 1499 C CA . THR A 1 185 ? 25.710 20.608 -17.634 1.00 71.81 185 THR A CA 1
ATOM 1500 C C . THR A 1 185 ? 24.722 21.202 -16.629 1.00 71.81 185 THR A C 1
ATOM 1502 O O . THR A 1 185 ? 23.982 20.459 -15.995 1.00 71.81 185 THR A O 1
ATOM 1505 N N . TRP A 1 186 ? 24.625 22.535 -16.556 1.00 74.25 186 TRP A N 1
ATOM 1506 C CA . TRP A 1 186 ? 23.660 23.237 -15.698 1.00 74.25 186 TRP A CA 1
ATOM 1507 C C . TRP A 1 186 ? 22.205 22.817 -15.965 1.00 74.25 186 TRP A C 1
ATOM 1509 O O . TRP A 1 186 ? 21.470 22.508 -15.030 1.00 74.25 186 TRP A O 1
ATOM 1519 N N . PHE A 1 187 ? 21.797 22.736 -17.238 1.00 67.62 187 PHE A N 1
ATOM 1520 C CA . PHE A 1 187 ? 20.427 22.366 -17.604 1.00 67.62 187 PHE A CA 1
ATOM 1521 C C . PHE A 1 187 ? 20.118 20.910 -17.228 1.00 67.62 187 PHE A C 1
ATOM 1523 O O . PHE A 1 187 ? 19.030 20.616 -16.740 1.00 67.62 187 PHE A O 1
ATOM 1530 N N . ARG A 1 188 ? 21.093 20.001 -17.378 1.00 68.19 188 ARG A N 1
ATOM 1531 C CA . ARG A 1 188 ? 20.967 18.598 -16.943 1.00 68.19 188 ARG A CA 1
ATOM 1532 C C . ARG A 1 188 ? 20.778 18.485 -15.433 1.00 68.19 188 ARG A C 1
ATOM 1534 O O . ARG A 1 188 ? 19.902 17.746 -14.992 1.00 68.19 188 ARG A O 1
ATOM 1541 N N . THR A 1 189 ? 21.562 19.230 -14.657 1.00 71.19 189 THR A N 1
ATOM 1542 C CA . THR A 1 189 ? 21.454 19.255 -13.193 1.00 71.19 189 THR A CA 1
ATOM 1543 C C . THR A 1 189 ? 20.123 19.856 -12.744 1.00 71.19 189 THR A C 1
ATOM 1545 O O . THR A 1 189 ? 19.451 19.282 -11.894 1.00 71.19 189 THR A O 1
ATOM 1548 N N . MET A 1 190 ? 19.686 20.957 -13.359 1.00 70.75 190 MET A N 1
ATOM 1549 C CA . MET A 1 190 ? 18.380 21.564 -13.083 1.00 70.75 190 MET A CA 1
ATOM 1550 C C . MET A 1 190 ? 17.233 20.581 -13.361 1.00 70.75 190 MET A C 1
ATOM 1552 O O . MET A 1 190 ? 16.340 20.414 -12.534 1.00 70.75 190 MET A O 1
ATOM 1556 N N . MET A 1 191 ? 17.286 19.875 -14.492 1.00 65.44 191 MET A N 1
ATOM 1557 C CA . MET A 1 191 ? 16.300 18.857 -14.857 1.00 65.44 191 MET A CA 1
ATOM 1558 C C . MET A 1 191 ? 16.292 17.662 -13.901 1.00 65.44 191 MET A C 1
ATOM 1560 O O . MET A 1 191 ? 15.218 17.151 -13.579 1.00 65.44 191 MET A O 1
ATOM 1564 N N . LEU A 1 192 ? 17.460 17.237 -13.412 1.00 66.81 192 LEU A N 1
ATOM 1565 C CA . LEU A 1 192 ? 17.574 16.216 -12.370 1.00 66.81 192 LEU A CA 1
ATOM 1566 C C . LEU A 1 192 ? 16.906 16.675 -11.068 1.00 66.81 192 LEU A C 1
ATOM 1568 O O . LEU A 1 192 ? 16.087 15.944 -10.516 1.00 66.81 192 LEU A O 1
ATOM 1572 N N . VAL A 1 193 ? 17.206 17.892 -10.605 1.00 70.19 193 VAL A N 1
ATOM 1573 C CA . VAL A 1 193 ? 16.644 18.457 -9.367 1.00 70.19 193 VAL A CA 1
ATOM 1574 C C . VAL A 1 193 ? 15.130 18.623 -9.472 1.00 70.19 193 VAL A C 1
ATOM 1576 O O . VAL A 1 193 ? 14.420 18.257 -8.537 1.00 70.19 193 VAL A O 1
ATOM 1579 N N . LEU A 1 194 ? 14.620 19.103 -10.608 1.00 66.12 194 LEU A N 1
ATOM 1580 C CA . LEU A 1 194 ? 13.181 19.214 -10.863 1.00 66.12 194 LEU A CA 1
ATOM 1581 C C . LEU A 1 194 ? 12.510 17.839 -10.889 1.00 66.12 194 LEU A C 1
ATOM 1583 O O . LEU A 1 194 ? 11.470 17.656 -10.261 1.00 66.12 194 LEU A O 1
ATOM 1587 N N . SER A 1 195 ? 13.125 16.857 -11.552 1.00 63.47 195 SER A N 1
ATOM 1588 C CA . SER A 1 195 ? 12.599 15.489 -11.614 1.00 63.47 195 SER A CA 1
ATOM 1589 C C . SER A 1 195 ? 12.575 14.833 -10.235 1.00 63.47 195 SER A C 1
ATOM 1591 O O . SER A 1 195 ? 11.568 14.236 -9.865 1.00 63.47 195 SER A O 1
ATOM 1593 N N . MET A 1 196 ? 13.638 14.990 -9.439 1.00 65.31 196 MET A N 1
ATOM 1594 C CA . MET A 1 196 ? 13.682 14.513 -8.054 1.00 65.31 196 MET A CA 1
ATOM 1595 C C . MET A 1 196 ? 12.643 15.216 -7.183 1.00 65.31 196 MET A C 1
ATOM 1597 O O . MET A 1 196 ? 11.867 14.546 -6.510 1.00 65.31 196 MET A O 1
ATOM 1601 N N . SER A 1 197 ? 12.581 16.548 -7.230 1.00 66.38 197 SER A N 1
ATOM 1602 C CA . SER A 1 197 ? 11.620 17.346 -6.455 1.00 66.38 197 SER A CA 1
ATOM 1603 C C . SER A 1 197 ? 10.180 16.970 -6.782 1.00 66.38 197 SER A C 1
ATOM 1605 O O . SER A 1 197 ? 9.364 16.811 -5.879 1.00 66.38 197 SER A O 1
ATOM 1607 N N . TRP A 1 198 ? 9.874 16.758 -8.063 1.00 67.81 198 TRP A N 1
ATOM 1608 C CA . TRP A 1 198 ? 8.559 16.315 -8.511 1.00 67.81 198 TRP A CA 1
ATOM 1609 C C . TRP A 1 198 ? 8.247 14.887 -8.063 1.00 67.81 198 TRP A C 1
ATOM 1611 O O . TRP A 1 198 ? 7.195 14.651 -7.473 1.00 67.81 198 TRP A O 1
ATOM 1621 N N . GLN A 1 199 ? 9.146 13.928 -8.309 1.00 63.00 199 GLN A N 1
ATOM 1622 C CA . GLN A 1 199 ? 8.913 12.530 -7.938 1.00 63.00 199 GLN A CA 1
ATOM 1623 C C . GLN A 1 199 ? 8.762 12.372 -6.421 1.00 63.00 199 GLN A C 1
ATOM 1625 O O . GLN A 1 199 ? 7.862 11.663 -5.978 1.00 63.00 199 GLN A O 1
ATOM 1630 N N . ILE A 1 200 ? 9.574 13.077 -5.629 1.00 67.06 200 ILE A N 1
ATOM 1631 C CA . ILE A 1 200 ? 9.443 13.136 -4.170 1.00 67.06 200 ILE A CA 1
ATOM 1632 C C . ILE A 1 200 ? 8.118 13.818 -3.799 1.00 67.06 200 ILE A C 1
ATOM 1634 O O . ILE A 1 200 ? 7.311 13.241 -3.074 1.00 67.06 200 ILE A O 1
ATOM 1638 N N . GLY A 1 201 ? 7.844 15.011 -4.327 1.00 63.94 201 GLY A N 1
ATOM 1639 C CA . GLY A 1 201 ? 6.645 15.782 -3.995 1.00 63.94 201 GLY A CA 1
ATOM 1640 C C . GLY A 1 201 ? 5.348 15.025 -4.277 1.00 63.94 201 GLY A C 1
ATOM 1641 O O . GLY A 1 201 ? 4.476 14.958 -3.417 1.00 63.94 201 GLY A O 1
ATOM 1642 N N . VAL A 1 202 ? 5.236 14.394 -5.446 1.00 64.19 202 VAL A N 1
ATOM 1643 C CA . VAL A 1 202 ? 4.044 13.643 -5.856 1.00 64.19 202 VAL A CA 1
ATOM 1644 C C . VAL A 1 202 ? 3.915 12.321 -5.100 1.00 64.19 202 VAL A C 1
ATOM 1646 O O . VAL A 1 202 ? 2.836 12.024 -4.588 1.00 64.19 202 VAL A O 1
ATOM 1649 N N . GLN A 1 203 ? 4.990 11.532 -4.978 1.00 63.91 203 GLN A N 1
ATOM 1650 C CA . GLN A 1 203 ? 4.903 10.222 -4.320 1.00 63.91 203 GLN A CA 1
ATOM 1651 C C . GLN A 1 203 ? 4.748 10.323 -2.800 1.00 63.91 203 GLN A C 1
ATOM 1653 O O . GLN A 1 203 ? 4.114 9.459 -2.194 1.00 63.91 203 GLN A O 1
ATOM 1658 N N . PHE A 1 204 ? 5.276 11.381 -2.178 1.00 67.25 204 PHE A N 1
ATOM 1659 C CA . PHE A 1 204 ? 5.119 11.620 -0.744 1.00 67.25 204 PHE A CA 1
ATOM 1660 C C . PHE A 1 204 ? 3.985 12.589 -0.408 1.00 67.25 204 PHE A C 1
ATOM 1662 O O . PHE A 1 204 ? 3.692 12.755 0.773 1.00 67.25 204 PHE A O 1
ATOM 1669 N N . SER A 1 205 ? 3.287 13.167 -1.395 1.00 66.50 205 SER A N 1
ATOM 1670 C CA . SER A 1 205 ? 2.121 14.032 -1.157 1.00 66.50 205 SER A CA 1
ATOM 1671 C C . SER A 1 205 ? 1.070 13.373 -0.250 1.00 66.50 205 SER A C 1
ATOM 1673 O O . SER A 1 205 ? 0.674 14.014 0.727 1.00 66.50 205 SER A O 1
ATOM 1675 N N . PRO A 1 206 ? 0.668 12.096 -0.453 1.00 66.94 206 PRO A N 1
ATOM 1676 C CA . PRO A 1 206 ? -0.265 11.434 0.458 1.00 66.94 206 PRO A CA 1
ATOM 1677 C C . PRO A 1 206 ? 0.279 11.330 1.888 1.00 66.94 206 PRO A C 1
ATOM 1679 O O . PRO A 1 206 ? -0.432 11.655 2.833 1.00 66.94 206 PRO A O 1
ATOM 1682 N N . THR A 1 207 ? 1.552 10.958 2.051 1.00 67.75 207 THR A N 1
ATOM 1683 C CA . THR A 1 207 ? 2.211 10.834 3.362 1.00 67.75 207 THR A CA 1
ATOM 1684 C C . THR A 1 207 ? 2.307 12.178 4.085 1.00 67.75 207 THR A C 1
ATOM 1686 O O . THR A 1 207 ? 2.011 12.266 5.275 1.00 67.75 207 THR A O 1
ATOM 1689 N N . VAL A 1 208 ? 2.696 13.238 3.370 1.00 69.00 208 VAL A N 1
ATOM 1690 C CA . VAL A 1 208 ? 2.787 14.603 3.905 1.00 69.00 208 VAL A CA 1
ATOM 1691 C C . VAL A 1 208 ? 1.402 15.108 4.290 1.00 69.00 208 VAL A C 1
ATOM 1693 O O . VAL A 1 208 ? 1.229 15.628 5.391 1.00 69.00 208 VAL A O 1
ATOM 1696 N N . ARG A 1 209 ? 0.399 14.912 3.426 1.00 75.31 209 ARG A N 1
ATOM 1697 C CA . ARG A 1 209 ? -0.994 15.264 3.713 1.00 75.31 209 ARG A CA 1
ATOM 1698 C C . ARG A 1 209 ? -1.489 14.551 4.965 1.00 75.31 209 ARG A C 1
ATOM 1700 O O . ARG A 1 209 ? -2.036 15.206 5.845 1.00 75.31 209 ARG A O 1
ATOM 1707 N N . ASP A 1 210 ? -1.277 13.243 5.066 1.00 74.00 210 ASP A N 1
ATOM 1708 C CA . ASP A 1 210 ? -1.720 12.459 6.216 1.00 74.00 210 ASP A CA 1
ATOM 1709 C C . ASP A 1 210 ? -1.022 12.942 7.502 1.00 74.00 210 ASP A C 1
ATOM 1711 O O . ASP A 1 210 ? -1.681 13.146 8.520 1.00 74.00 210 ASP A O 1
ATOM 1715 N N . TYR A 1 211 ? 0.280 13.243 7.457 1.00 77.31 211 TYR A N 1
ATOM 1716 C CA . TYR A 1 211 ? 1.002 13.816 8.599 1.00 77.31 211 TYR A CA 1
ATOM 1717 C C . TYR A 1 211 ? 0.476 15.201 9.012 1.00 77.31 211 TYR A C 1
ATOM 1719 O O . TYR A 1 211 ? 0.272 15.460 10.201 1.00 77.31 211 TYR A O 1
ATOM 1727 N N . LEU A 1 212 ? 0.209 16.087 8.047 1.00 78.38 212 LEU A N 1
ATOM 1728 C CA . LEU A 1 212 ? -0.382 17.403 8.307 1.00 78.38 212 LEU A CA 1
ATOM 1729 C C . LEU A 1 212 ? -1.771 17.278 8.937 1.00 78.38 212 LEU A C 1
ATOM 1731 O O . LEU A 1 212 ? -2.054 17.963 9.919 1.00 78.38 212 LEU A O 1
ATOM 1735 N N . VAL A 1 213 ? -2.613 16.375 8.427 1.00 79.31 213 VAL A N 1
ATOM 1736 C CA . VAL A 1 213 ? -3.933 16.093 9.006 1.00 79.31 213 VAL A CA 1
ATOM 1737 C C . VAL A 1 213 ? -3.782 15.632 10.452 1.00 79.31 213 VAL A C 1
ATOM 1739 O O . VAL A 1 213 ? -4.420 16.216 11.323 1.00 79.31 213 VAL A O 1
ATOM 1742 N N . ARG A 1 214 ? -2.885 14.685 10.751 1.00 80.06 214 ARG A N 1
ATOM 1743 C CA . ARG A 1 214 ? -2.618 14.224 12.129 1.00 80.06 214 ARG A CA 1
ATOM 1744 C C . ARG A 1 214 ? -2.173 15.353 13.060 1.00 80.06 214 ARG A C 1
ATOM 1746 O O . ARG A 1 214 ? -2.663 15.470 14.184 1.00 80.06 214 ARG A O 1
ATOM 1753 N N . LEU A 1 215 ? -1.284 16.237 12.600 1.00 79.81 215 LEU A N 1
ATOM 1754 C CA . LEU A 1 215 ? -0.882 17.421 13.367 1.00 79.81 215 LEU A CA 1
ATOM 1755 C C . LEU A 1 215 ? -2.064 18.360 13.637 1.00 79.81 215 LEU A C 1
ATOM 1757 O O . LEU A 1 215 ? -2.212 18.848 14.761 1.00 79.81 215 LEU A O 1
ATOM 1761 N N . LEU A 1 216 ? -2.909 18.601 12.632 1.00 85.94 216 LEU A N 1
ATOM 1762 C CA . LEU A 1 216 ? -4.119 19.409 12.774 1.00 85.94 216 LEU A CA 1
ATOM 1763 C C . LEU A 1 216 ? -5.108 18.768 13.749 1.00 85.94 216 LEU A C 1
ATOM 1765 O O . LEU A 1 216 ? -5.621 19.474 14.613 1.00 85.94 216 LEU A O 1
ATOM 1769 N N . VAL A 1 217 ? -5.319 17.450 13.671 1.00 85.56 217 VAL A N 1
ATOM 1770 C CA . VAL A 1 217 ? -6.166 16.696 14.605 1.00 85.56 217 VAL A CA 1
ATOM 1771 C C . VAL A 1 217 ? -5.669 16.886 16.036 1.00 85.56 217 VAL A C 1
ATOM 1773 O O . VAL A 1 217 ? -6.437 17.313 16.895 1.00 85.56 217 VAL A O 1
ATOM 1776 N N . ARG A 1 218 ? -4.373 16.665 16.297 1.00 84.31 218 ARG A N 1
ATOM 1777 C CA . ARG A 1 218 ? -3.789 16.844 17.639 1.00 84.31 218 ARG A CA 1
ATOM 1778 C C . ARG A 1 218 ? -3.933 18.277 18.147 1.00 84.31 218 ARG A C 1
ATOM 1780 O O . ARG A 1 218 ? -4.231 18.485 19.321 1.00 84.31 218 ARG A O 1
ATOM 1787 N N . ARG A 1 219 ? -3.714 19.278 17.286 1.00 86.25 219 ARG A N 1
ATOM 1788 C CA . ARG A 1 219 ? -3.868 20.698 17.648 1.00 86.25 219 ARG A CA 1
ATOM 1789 C C . ARG A 1 219 ? -5.318 21.044 17.976 1.00 86.25 219 ARG A C 1
ATOM 1791 O O . ARG A 1 219 ? -5.558 21.635 19.025 1.00 86.25 219 ARG A O 1
ATOM 1798 N N . GLN A 1 220 ? -6.265 20.652 17.125 1.00 88.38 220 GLN A N 1
ATOM 1799 C CA . GLN A 1 220 ? -7.692 20.899 17.341 1.00 88.38 220 GLN A CA 1
ATOM 1800 C C . GLN A 1 220 ? -8.201 20.180 18.588 1.00 88.38 220 GLN A C 1
ATOM 1802 O O . GLN A 1 220 ? -8.916 20.782 19.374 1.00 88.38 220 GLN A O 1
ATOM 1807 N N . MET A 1 221 ? -7.768 18.942 18.824 1.00 85.19 221 MET A N 1
ATOM 1808 C CA . MET A 1 221 ? -8.147 18.186 20.017 1.00 85.19 221 MET A CA 1
ATOM 1809 C C . MET A 1 221 ? -7.623 18.842 21.301 1.00 85.19 221 MET A C 1
ATOM 1811 O O . MET A 1 221 ? -8.357 18.992 22.274 1.00 85.19 221 MET A O 1
ATOM 1815 N N . ARG A 1 222 ? -6.370 19.321 21.302 1.00 85.88 222 ARG A N 1
ATOM 1816 C CA . ARG A 1 222 ? -5.824 20.108 22.424 1.00 85.88 222 ARG A CA 1
ATOM 1817 C C . ARG A 1 222 ? -6.585 21.415 22.638 1.00 85.88 222 ARG A C 1
ATOM 1819 O O . ARG A 1 222 ? -6.748 21.823 23.782 1.00 85.88 222 ARG A O 1
ATOM 1826 N N . ALA A 1 223 ? -7.009 22.081 21.563 1.00 85.69 223 ALA A N 1
ATOM 1827 C CA . ALA A 1 223 ? -7.809 23.297 21.651 1.00 85.69 223 ALA A CA 1
ATOM 1828 C C . ALA A 1 223 ? -9.203 23.009 22.231 1.00 85.69 223 ALA A C 1
ATOM 1830 O O . ALA A 1 223 ? -9.599 23.702 23.164 1.00 85.69 223 ALA A O 1
ATOM 1831 N N . LEU A 1 224 ? -9.876 21.944 21.772 1.00 84.44 224 LEU A N 1
ATOM 1832 C CA . LEU A 1 224 ? -11.178 21.501 22.289 1.00 84.44 224 LEU A CA 1
ATOM 1833 C C . LEU A 1 224 ? -11.096 21.258 23.802 1.00 84.44 224 LEU A C 1
ATOM 1835 O O . LEU A 1 224 ? -11.832 21.866 24.569 1.00 84.44 224 LEU A O 1
ATOM 1839 N N . ARG A 1 225 ? -10.096 20.481 24.244 1.00 81.50 225 ARG A N 1
ATOM 1840 C CA . ARG A 1 225 ? -9.842 20.197 25.669 1.00 81.50 225 ARG A CA 1
ATOM 1841 C C . ARG A 1 225 ? -9.575 21.454 26.508 1.00 81.50 225 ARG A C 1
ATOM 1843 O O . ARG A 1 225 ? -9.857 21.459 27.702 1.00 81.50 225 ARG A O 1
ATOM 1850 N N . LYS A 1 226 ? -8.977 22.501 25.928 1.00 80.75 226 LYS A N 1
ATOM 1851 C CA . LYS A 1 226 ? -8.717 23.773 26.627 1.00 80.75 226 LYS A CA 1
ATOM 1852 C C . LYS A 1 226 ? -9.967 24.645 26.724 1.00 80.75 226 LYS A C 1
ATOM 1854 O O . LYS A 1 226 ? -10.154 25.277 27.754 1.00 80.75 226 LYS A O 1
ATOM 1859 N N . GLN A 1 227 ? -10.799 24.667 25.683 1.00 74.88 227 GLN A N 1
ATOM 1860 C CA . GLN A 1 227 ? -12.033 25.455 25.648 1.00 74.88 227 GLN A CA 1
ATOM 1861 C C . GLN A 1 227 ? -13.076 24.927 26.640 1.00 74.88 227 GLN A C 1
ATOM 1863 O O . GLN A 1 227 ? -13.669 25.715 27.365 1.00 74.88 227 GLN A O 1
ATOM 1868 N N . THR A 1 228 ? -13.230 23.606 26.771 1.00 62.62 228 THR A N 1
ATOM 1869 C CA . THR A 1 228 ? -14.209 23.017 27.706 1.00 62.62 228 THR A CA 1
ATOM 1870 C C . THR A 1 228 ? -13.866 23.269 29.181 1.00 62.62 228 THR A C 1
ATOM 1872 O O . THR A 1 228 ? -14.759 23.370 30.011 1.00 62.62 228 THR A O 1
ATOM 1875 N N . LYS A 1 229 ? -12.581 23.454 29.529 1.00 59.47 229 LYS A N 1
ATOM 1876 C CA . LYS A 1 229 ? -12.162 23.801 30.904 1.00 59.47 229 LYS A CA 1
ATOM 1877 C C . LYS A 1 229 ? -12.638 25.184 31.371 1.00 59.47 229 LYS A C 1
ATOM 1879 O O . LYS A 1 229 ? -12.506 25.487 32.550 1.00 59.47 229 LYS A O 1
ATOM 1884 N N . SER A 1 230 ? -13.141 26.022 30.463 1.00 55.38 230 SER A N 1
ATOM 1885 C CA . SER A 1 230 ? -13.539 27.409 30.728 1.00 55.38 230 SER A CA 1
ATOM 1886 C C . SER A 1 230 ? -15.038 27.583 31.041 1.00 55.38 230 SER A C 1
ATOM 1888 O O . SER A 1 230 ? -15.478 28.724 31.160 1.00 55.38 230 SER A O 1
ATOM 1890 N N . GLY A 1 231 ? -15.798 26.497 31.244 1.00 50.09 231 GLY A N 1
ATOM 1891 C CA . GLY A 1 231 ? -17.129 26.570 31.869 1.00 50.09 231 GLY A CA 1
ATOM 1892 C C . GLY A 1 231 ? -18.333 26.207 30.993 1.00 50.09 231 GLY A C 1
ATOM 1893 O O . GLY A 1 231 ? -19.405 26.750 31.232 1.00 50.09 231 GLY A O 1
ATOM 1894 N N . ASP A 1 232 ? -18.191 25.303 30.015 1.00 53.19 232 ASP A N 1
ATOM 1895 C CA . ASP A 1 232 ? -19.341 24.751 29.275 1.00 53.19 232 ASP A CA 1
ATOM 1896 C C . ASP A 1 232 ? -19.300 23.209 29.305 1.00 53.19 232 ASP A C 1
ATOM 1898 O O . ASP A 1 232 ? -18.466 22.560 28.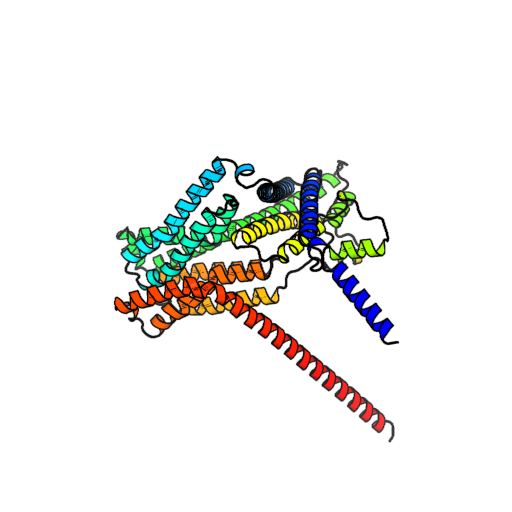667 1.00 53.19 232 ASP A O 1
ATOM 1902 N N . ASP A 1 233 ? -20.171 22.629 30.130 1.00 57.25 233 ASP A N 1
ATOM 1903 C CA . ASP A 1 233 ? -20.099 21.277 30.708 1.00 57.25 233 ASP A CA 1
ATOM 1904 C C . ASP A 1 233 ? -20.699 20.180 29.797 1.00 57.25 233 ASP A C 1
ATOM 1906 O O . ASP A 1 233 ? -21.478 19.331 30.227 1.00 57.25 233 ASP A O 1
ATOM 1910 N N . ARG A 1 234 ? -20.397 20.192 28.490 1.00 67.88 234 ARG A N 1
ATOM 1911 C CA . ARG A 1 234 ? -21.037 19.258 27.531 1.00 67.88 234 ARG A CA 1
ATOM 1912 C C . ARG A 1 234 ? -20.266 17.976 27.216 1.00 67.88 234 ARG A C 1
ATOM 1914 O O . ARG A 1 234 ? -20.857 17.057 26.655 1.00 67.88 234 ARG A O 1
ATOM 1921 N N . ILE A 1 235 ? -18.970 17.892 27.522 1.00 77.06 235 ILE A N 1
ATOM 1922 C CA . ILE A 1 235 ? -18.137 16.733 27.153 1.00 77.06 235 ILE A CA 1
ATOM 1923 C C . ILE A 1 235 ? -17.380 16.223 28.381 1.00 77.06 235 ILE A C 1
ATOM 1925 O O . ILE A 1 235 ? -16.443 16.872 28.850 1.00 77.06 235 ILE A O 1
ATOM 1929 N N . ASP A 1 236 ? -17.740 15.026 28.856 1.00 84.25 236 ASP A N 1
ATOM 1930 C CA . ASP A 1 236 ? -16.959 14.297 29.860 1.00 84.25 236 ASP A CA 1
ATOM 1931 C C . ASP A 1 236 ? -15.663 13.764 29.234 1.00 84.25 236 ASP A C 1
ATOM 1933 O O . ASP A 1 236 ? -15.587 12.657 28.699 1.00 84.25 236 ASP A O 1
ATOM 1937 N N . TRP A 1 237 ? -14.608 14.568 29.326 1.00 84.06 237 TRP A N 1
ATOM 1938 C CA . TRP A 1 237 ? -13.283 14.218 28.825 1.00 84.06 237 TRP A CA 1
ATOM 1939 C C . TRP A 1 237 ? -12.682 12.969 29.478 1.00 84.06 237 TRP A C 1
ATOM 1941 O O . TRP A 1 237 ? -11.861 12.301 28.851 1.00 84.06 237 TRP A O 1
ATOM 1951 N N . THR A 1 238 ? -13.082 12.630 30.708 1.00 83.62 238 THR A N 1
ATOM 1952 C CA . THR A 1 238 ? -12.590 11.423 31.383 1.00 83.62 238 THR A CA 1
ATOM 1953 C C . THR A 1 238 ? -13.253 10.166 30.828 1.00 83.62 238 THR A C 1
ATOM 1955 O O . THR A 1 238 ? -12.566 9.169 30.591 1.00 83.62 238 THR A O 1
ATOM 1958 N N . GLY A 1 239 ? -14.557 10.228 30.546 1.00 84.44 239 GLY A N 1
ATOM 1959 C CA . GLY A 1 239 ? -15.297 9.208 29.809 1.00 84.44 239 GLY A CA 1
ATOM 1960 C C . GLY A 1 239 ? -14.768 9.028 28.387 1.00 84.44 239 GLY A C 1
ATOM 1961 O O . GLY A 1 239 ? -14.507 7.899 27.977 1.00 84.44 239 GLY A O 1
ATOM 1962 N N . VAL A 1 240 ? -14.496 10.128 27.675 1.00 85.44 240 VAL A N 1
ATOM 1963 C CA . VAL A 1 240 ? -13.897 10.100 26.327 1.00 85.44 240 VAL A CA 1
ATOM 1964 C C . VAL A 1 240 ? -12.519 9.438 26.337 1.00 85.44 240 VAL A C 1
ATOM 1966 O O . VAL A 1 240 ? -12.257 8.552 25.527 1.00 85.44 240 VAL A O 1
ATOM 1969 N N . ASP A 1 241 ? -11.632 9.819 27.261 1.00 85.38 241 ASP A N 1
ATOM 1970 C CA . ASP A 1 241 ? -10.287 9.237 27.333 1.00 85.38 241 ASP A CA 1
ATOM 1971 C C . ASP A 1 241 ? -10.339 7.733 27.665 1.00 85.38 241 ASP A C 1
ATOM 1973 O O . ASP A 1 241 ? -9.568 6.954 27.099 1.00 85.38 241 ASP A O 1
ATOM 1977 N N . LYS A 1 242 ? -11.283 7.299 28.514 1.00 85.00 242 LYS A N 1
ATOM 1978 C CA . LYS A 1 242 ? -11.541 5.872 28.773 1.00 85.00 242 LYS A CA 1
ATOM 1979 C C . LYS A 1 242 ? -12.078 5.152 27.536 1.00 85.00 242 LYS A C 1
ATOM 1981 O O . LYS A 1 242 ? -11.572 4.081 27.213 1.00 85.00 242 LYS A O 1
ATOM 1986 N N . ALA A 1 243 ? -13.050 5.729 26.831 1.00 86.50 243 ALA A N 1
ATOM 1987 C CA . ALA A 1 243 ? -13.621 5.148 25.617 1.00 86.50 243 ALA A CA 1
ATOM 1988 C C . ALA A 1 243 ? -12.556 4.983 24.521 1.00 86.50 243 ALA A C 1
ATOM 1990 O O . ALA A 1 243 ? -12.355 3.883 24.011 1.00 86.50 243 ALA A O 1
ATOM 1991 N N . VAL A 1 244 ? -11.778 6.032 24.239 1.00 86.50 244 VAL A N 1
ATOM 1992 C CA . VAL A 1 244 ? -10.665 5.982 23.275 1.00 86.50 244 VAL A CA 1
ATOM 1993 C C . VAL A 1 244 ? -9.620 4.944 23.689 1.00 86.50 244 VAL A C 1
ATOM 1995 O O . VAL A 1 244 ? -9.098 4.217 22.843 1.00 86.50 244 VAL A O 1
ATOM 1998 N N . GLN A 1 245 ? -9.309 4.843 24.984 1.00 85.94 245 GLN A N 1
ATOM 1999 C CA . GLN A 1 245 ? -8.376 3.838 25.487 1.00 85.94 245 GLN A CA 1
ATOM 2000 C C . GLN A 1 245 ? -8.897 2.411 25.270 1.00 85.94 245 GLN A C 1
ATOM 2002 O O . GLN A 1 245 ? -8.117 1.553 24.854 1.00 85.94 245 GLN A O 1
ATOM 2007 N N . LEU A 1 246 ? -10.187 2.166 25.520 1.00 86.25 246 LEU A N 1
ATOM 2008 C CA . LEU A 1 246 ? -10.834 0.872 25.291 1.00 86.25 246 LEU A CA 1
ATOM 2009 C C . LEU A 1 246 ? -10.795 0.484 23.809 1.00 86.25 246 LEU A C 1
ATOM 2011 O O . LEU A 1 246 ? -10.427 -0.641 23.483 1.00 86.25 246 LEU A O 1
ATOM 2015 N N . GLU A 1 247 ? -11.070 1.424 22.904 1.00 88.88 247 GLU A N 1
ATOM 2016 C CA . GLU A 1 247 ? -11.031 1.190 21.454 1.00 88.88 247 GLU A CA 1
ATOM 2017 C C . GLU A 1 247 ? -9.630 0.822 20.924 1.00 88.88 247 GLU A C 1
ATOM 2019 O O . GLU A 1 247 ? -9.498 0.143 19.899 1.00 88.88 247 GLU A O 1
ATOM 2024 N N . LEU A 1 248 ? -8.576 1.235 21.637 1.00 86.69 248 LEU A N 1
ATOM 2025 C CA . LEU A 1 248 ? -7.166 1.001 21.304 1.00 86.69 248 LEU A CA 1
ATOM 2026 C C . LEU A 1 248 ? -6.558 -0.253 21.959 1.00 86.69 248 LEU A C 1
ATOM 2028 O O . LEU A 1 248 ? -5.351 -0.497 21.805 1.00 86.69 248 LEU A O 1
ATOM 2032 N N . VAL A 1 249 ? -7.359 -1.058 22.663 1.00 86.12 249 VAL A N 1
ATOM 2033 C CA . VAL A 1 249 ? -6.931 -2.348 23.225 1.00 86.12 249 VAL A CA 1
ATOM 2034 C C . VAL A 1 249 ? -6.627 -3.335 22.090 1.00 86.12 249 VAL A C 1
ATOM 2036 O O . VAL A 1 249 ? -7.380 -3.442 21.123 1.00 86.12 249 VAL A O 1
ATOM 2039 N N . SER A 1 250 ? -5.494 -4.041 22.172 1.00 84.12 250 SER A N 1
ATOM 2040 C CA . SER A 1 250 ? -5.127 -5.060 21.178 1.00 84.12 250 SER A CA 1
ATOM 2041 C C . SER A 1 250 ? -5.911 -6.355 21.366 1.00 84.12 250 SER A C 1
ATOM 2043 O O . SER A 1 250 ? -6.392 -6.647 22.458 1.00 84.12 250 SER A O 1
ATOM 2045 N N . HIS A 1 251 ? -5.988 -7.177 20.320 1.00 84.31 251 HIS A N 1
ATOM 2046 C CA . HIS A 1 251 ? -6.630 -8.489 20.353 1.00 84.31 251 HIS A CA 1
ATOM 2047 C C . HIS A 1 251 ? -6.097 -9.357 21.493 1.00 84.31 251 HIS A C 1
ATOM 2049 O O . HIS A 1 251 ? -6.879 -9.879 22.281 1.00 84.31 251 HIS A O 1
ATOM 2055 N N . LYS A 1 252 ? -4.772 -9.428 21.641 1.00 80.75 252 LYS A N 1
ATOM 2056 C CA . LYS A 1 252 ? -4.135 -10.208 22.703 1.00 80.75 252 LYS A CA 1
ATOM 2057 C C . LYS A 1 252 ? -4.538 -9.735 24.101 1.00 80.75 252 LYS A C 1
ATOM 2059 O O . LYS A 1 252 ? -4.937 -10.547 24.927 1.00 80.75 252 LYS A O 1
ATOM 2064 N N . ALA A 1 253 ? -4.486 -8.425 24.347 1.00 80.44 253 ALA A N 1
ATOM 2065 C CA . ALA A 1 253 ? -4.871 -7.851 25.636 1.00 80.44 253 ALA A CA 1
ATOM 2066 C C . ALA A 1 253 ? -6.371 -8.041 25.923 1.00 80.44 253 ALA A C 1
ATOM 2068 O O . ALA A 1 253 ? -6.756 -8.316 27.055 1.00 80.44 253 ALA A O 1
ATOM 2069 N N . PHE A 1 254 ? -7.212 -7.951 24.891 1.00 83.50 254 PHE A N 1
ATOM 2070 C CA . PHE A 1 254 ? -8.647 -8.195 24.994 1.00 83.50 254 PHE A CA 1
ATOM 2071 C C . PHE A 1 254 ? -8.959 -9.651 25.371 1.00 83.50 254 PHE A C 1
ATOM 2073 O O . PHE A 1 254 ? -9.746 -9.893 26.285 1.00 83.50 254 PHE A O 1
ATOM 2080 N N . VAL A 1 255 ? -8.302 -10.619 24.723 1.00 81.38 255 VAL A N 1
ATOM 2081 C CA . VAL A 1 255 ? -8.461 -12.050 25.027 1.00 81.38 255 VAL A CA 1
ATOM 2082 C C . VAL A 1 255 ? -7.922 -12.385 26.420 1.00 81.38 255 VAL A C 1
ATOM 2084 O O . VAL A 1 255 ? -8.584 -13.108 27.162 1.00 81.38 255 VAL A O 1
ATOM 2087 N N . GLU A 1 256 ? -6.765 -11.838 26.812 1.00 79.56 256 GLU A N 1
ATOM 2088 C CA . GLU A 1 256 ? -6.217 -11.993 28.169 1.00 79.56 256 GLU A CA 1
ATOM 2089 C C . GLU A 1 256 ? -7.213 -11.473 29.224 1.00 79.56 256 GLU A C 1
ATOM 2091 O O . GLU A 1 256 ? -7.517 -12.177 30.186 1.00 79.56 256 GLU A O 1
ATOM 2096 N N . HIS A 1 257 ? -7.796 -10.288 29.009 1.00 76.94 257 HIS A N 1
ATOM 2097 C CA . HIS A 1 257 ? -8.767 -9.697 29.930 1.00 76.94 257 HIS A CA 1
ATOM 2098 C C . HIS A 1 257 ? -10.055 -10.529 30.042 1.00 76.94 257 HIS A C 1
ATOM 2100 O O . HIS A 1 257 ? -10.539 -10.789 31.146 1.00 76.94 257 HIS A O 1
ATOM 2106 N N . GLN A 1 258 ? -10.567 -11.026 28.914 1.00 76.81 258 GLN A N 1
ATOM 2107 C CA . GLN A 1 258 ? -11.743 -11.895 28.878 1.00 76.81 258 GLN A CA 1
ATOM 2108 C C . GLN A 1 258 ? -11.499 -13.221 29.619 1.00 76.81 258 GLN A C 1
ATOM 2110 O O . GLN A 1 258 ? -12.362 -13.689 30.360 1.00 76.81 258 GLN A O 1
ATOM 2115 N N . GLN A 1 259 ? -10.303 -13.802 29.476 1.00 71.69 259 GLN A N 1
ATOM 2116 C CA . GLN A 1 259 ? -9.918 -15.031 30.176 1.00 71.69 259 GLN A CA 1
ATOM 2117 C C . GLN A 1 259 ? -9.806 -14.830 31.693 1.00 71.69 259 GLN A C 1
ATOM 2119 O O . GLN A 1 259 ? -10.126 -15.744 32.450 1.00 71.69 259 GLN A O 1
ATOM 2124 N N . THR A 1 260 ? -9.373 -13.648 32.145 1.00 69.62 260 THR A N 1
ATOM 2125 C CA . THR A 1 260 ? -9.259 -13.325 33.578 1.00 69.62 260 THR A CA 1
ATOM 2126 C C . THR A 1 260 ? -10.589 -13.005 34.253 1.00 69.62 260 THR A C 1
ATOM 2128 O O . THR A 1 260 ? -10.738 -13.277 35.440 1.00 69.62 260 THR A O 1
ATOM 2131 N N . LEU A 1 261 ? -11.547 -12.431 33.520 1.00 65.69 261 LEU A N 1
ATOM 2132 C CA . LEU A 1 261 ? -12.818 -11.973 34.086 1.00 65.69 261 LEU A CA 1
ATOM 2133 C C . LEU A 1 261 ? -13.885 -13.071 34.147 1.00 65.69 261 LEU A C 1
ATOM 2135 O O . LEU A 1 261 ? -14.842 -12.927 34.899 1.00 65.69 261 LEU A O 1
ATOM 2139 N N . GLY A 1 262 ? -13.739 -14.162 33.383 1.00 58.94 262 GLY A N 1
ATOM 2140 C CA . GLY A 1 262 ? -14.686 -15.286 33.395 1.00 58.94 262 GLY A CA 1
ATOM 2141 C C . GLY A 1 262 ? -16.126 -14.897 33.028 1.00 58.94 262 GLY A C 1
ATOM 2142 O O . GLY A 1 262 ? -17.061 -15.642 33.318 1.00 58.94 262 GLY A O 1
ATOM 2143 N N . THR A 1 263 ? -16.316 -13.721 32.431 1.00 60.84 263 THR A N 1
ATOM 2144 C CA . THR A 1 263 ? -17.618 -13.143 32.111 1.00 60.84 263 THR A CA 1
ATOM 2145 C C . THR A 1 263 ? -18.195 -13.717 30.817 1.00 60.84 263 THR A C 1
ATOM 2147 O O . THR A 1 263 ? -17.488 -14.304 29.992 1.00 60.84 263 THR A O 1
ATOM 2150 N N . ALA A 1 264 ? -19.512 -13.549 30.648 1.00 68.94 264 ALA A N 1
ATOM 2151 C CA . ALA A 1 264 ? -20.232 -13.874 29.420 1.00 68.94 264 ALA A CA 1
ATOM 2152 C C . ALA A 1 264 ? -19.535 -13.273 28.179 1.00 68.94 264 ALA A C 1
ATOM 2154 O O . ALA A 1 264 ? -18.887 -12.227 28.292 1.00 68.94 264 ALA A O 1
ATOM 2155 N N . PRO A 1 265 ? -19.645 -13.913 26.996 1.00 72.50 265 PRO A N 1
ATOM 2156 C CA . PRO A 1 265 ? -19.020 -13.401 25.784 1.00 72.50 265 PRO A CA 1
ATOM 2157 C C . PRO A 1 265 ? -19.472 -11.954 25.528 1.00 72.50 265 PRO A C 1
ATOM 2159 O O . PRO A 1 265 ? -20.677 -11.690 25.567 1.00 72.50 265 PRO A O 1
ATOM 2162 N N . PRO A 1 266 ? -18.528 -11.025 25.279 1.00 78.44 266 PRO A N 1
ATOM 2163 C CA . PRO A 1 266 ? -18.847 -9.620 25.094 1.00 78.44 266 PRO A CA 1
ATOM 2164 C C . PRO A 1 266 ? -19.772 -9.463 23.895 1.00 78.44 266 PRO A C 1
ATOM 2166 O O . PRO A 1 266 ? -19.627 -10.130 22.862 1.00 78.44 266 PRO A O 1
ATOM 2169 N N . SER A 1 267 ? -20.729 -8.559 24.032 1.00 84.81 267 SER A N 1
ATOM 2170 C CA . SER A 1 267 ? -21.613 -8.195 22.940 1.00 84.81 267 SER A CA 1
ATOM 2171 C C . SER A 1 267 ? -20.811 -7.572 21.793 1.00 84.81 267 SER A C 1
ATOM 2173 O O . SER A 1 267 ? -19.692 -7.075 21.951 1.00 84.81 267 SER A O 1
ATOM 2175 N N . TRP A 1 268 ? -21.374 -7.579 20.584 1.00 84.19 268 TRP A N 1
ATOM 2176 C CA . TRP A 1 268 ? -20.631 -7.124 19.409 1.00 84.19 268 TRP A CA 1
ATOM 2177 C C . TRP A 1 268 ? -20.177 -5.652 19.518 1.00 84.19 268 TRP A C 1
ATOM 2179 O O . TRP A 1 268 ? -19.123 -5.303 18.993 1.00 84.19 268 TRP A O 1
ATOM 2189 N N . HIS A 1 269 ? -20.913 -4.773 20.193 1.00 84.56 269 HIS A N 1
ATOM 2190 C CA . HIS A 1 269 ? -20.545 -3.357 20.280 1.00 84.56 269 HIS A CA 1
ATOM 2191 C C . HIS A 1 269 ? -19.460 -3.083 21.336 1.00 84.56 269 HIS A C 1
ATOM 2193 O O . HIS A 1 269 ? -18.793 -2.057 21.249 1.00 84.56 269 HIS A O 1
ATOM 2199 N N . GLU A 1 270 ? -19.222 -4.005 22.272 1.00 85.50 270 GLU A N 1
ATOM 2200 C CA . GLU A 1 270 ? -18.173 -3.901 23.301 1.00 85.50 270 GLU A CA 1
ATOM 2201 C C . GLU A 1 270 ? -16.786 -4.307 22.782 1.00 85.50 270 GLU A C 1
ATOM 2203 O O . GLU A 1 270 ? -15.772 -3.986 23.396 1.00 85.50 270 GLU A O 1
ATOM 2208 N N . VAL A 1 271 ? -16.715 -4.998 21.639 1.00 88.44 271 VAL A N 1
ATOM 2209 C CA . VAL A 1 271 ? -15.437 -5.384 21.027 1.00 88.44 271 VAL A CA 1
ATOM 2210 C C . VAL A 1 271 ? -14.753 -4.148 20.412 1.00 88.44 271 VAL A C 1
ATOM 2212 O O . VAL A 1 271 ? -15.323 -3.556 19.484 1.00 88.44 271 VAL A O 1
ATOM 2215 N N . PRO A 1 272 ? -13.521 -3.801 20.840 1.00 90.19 272 PRO A N 1
ATOM 2216 C CA . PRO A 1 272 ? -12.786 -2.636 20.348 1.00 90.19 272 PRO A CA 1
ATOM 2217 C C . PRO A 1 272 ? -12.522 -2.652 18.841 1.00 90.19 272 PRO A C 1
ATOM 2219 O O . PRO A 1 272 ? -12.239 -3.701 18.250 1.00 90.19 272 PRO A O 1
ATOM 2222 N N . ILE A 1 273 ? -12.498 -1.478 18.210 1.00 90.81 273 ILE A N 1
ATOM 2223 C CA . ILE A 1 273 ? -12.211 -1.333 16.778 1.00 90.81 273 ILE A CA 1
ATOM 2224 C C . ILE A 1 273 ? -10.820 -1.857 16.398 1.00 90.81 273 ILE A C 1
ATOM 2226 O O . ILE A 1 273 ? -10.662 -2.466 15.332 1.00 90.81 273 ILE A O 1
ATOM 2230 N N . LYS A 1 274 ? -9.814 -1.697 17.273 1.00 89.19 274 LYS A N 1
ATOM 2231 C CA . LYS A 1 274 ? -8.467 -2.238 17.043 1.00 89.19 274 LYS A CA 1
ATOM 2232 C C . LYS A 1 274 ? -8.475 -3.766 17.036 1.00 89.19 274 LYS A C 1
ATOM 2234 O O . LYS A 1 274 ? -7.898 -4.357 16.127 1.00 89.19 274 LYS A O 1
ATOM 2239 N N . VAL A 1 275 ? -9.209 -4.406 17.950 1.00 89.19 275 VAL A N 1
ATOM 2240 C CA . VAL A 1 275 ? -9.397 -5.868 17.958 1.00 89.19 275 VAL A CA 1
ATOM 2241 C C . VAL A 1 275 ? -10.037 -6.332 16.650 1.00 89.19 275 VAL A C 1
ATOM 2243 O O . VAL A 1 275 ? -9.538 -7.256 16.014 1.00 89.19 275 VAL A O 1
ATOM 2246 N N . ARG A 1 276 ? -11.110 -5.673 16.196 1.00 90.69 276 ARG A N 1
ATOM 2247 C CA . ARG A 1 276 ? -11.795 -6.025 14.934 1.00 90.69 276 ARG A CA 1
ATOM 2248 C C . ARG A 1 276 ? -10.885 -5.904 13.719 1.00 90.69 276 ARG A C 1
ATOM 2250 O O . ARG A 1 276 ? -10.912 -6.766 12.838 1.00 90.69 276 ARG A O 1
ATOM 2257 N N . THR A 1 277 ? -10.073 -4.852 13.703 1.00 89.38 277 THR A N 1
ATOM 2258 C CA . THR A 1 277 ? -9.070 -4.593 12.669 1.00 89.38 277 THR A CA 1
ATOM 2259 C C . THR A 1 277 ? -8.007 -5.687 12.649 1.00 89.38 277 THR A C 1
ATOM 2261 O O . THR A 1 277 ? -7.760 -6.278 11.599 1.00 89.38 277 THR A O 1
ATOM 2264 N N . GLU A 1 278 ? -7.416 -6.012 13.802 1.00 87.19 278 GLU A N 1
ATOM 2265 C CA . GLU A 1 278 ? -6.413 -7.074 13.925 1.00 87.19 278 GLU A CA 1
ATOM 2266 C C . GLU A 1 278 ? -6.997 -8.433 13.508 1.00 87.19 278 GLU A C 1
ATOM 2268 O O . GLU A 1 278 ? -6.391 -9.119 12.682 1.00 87.19 278 GLU A O 1
ATOM 2273 N N . ARG A 1 279 ? -8.220 -8.776 13.949 1.00 88.56 279 ARG A N 1
ATOM 2274 C CA . ARG A 1 279 ? -8.926 -10.002 13.525 1.00 88.56 279 ARG A CA 1
ATOM 2275 C C . ARG A 1 279 ? -9.001 -10.124 12.004 1.00 88.56 279 ARG A C 1
ATOM 2277 O O . ARG A 1 279 ? -8.690 -11.168 11.429 1.00 88.56 279 ARG A O 1
ATOM 2284 N N . TYR A 1 280 ? -9.367 -9.031 11.341 1.00 86.38 280 TYR A N 1
ATOM 2285 C CA . TYR A 1 280 ? -9.485 -8.985 9.889 1.00 86.38 280 TYR A CA 1
ATOM 2286 C C . TYR A 1 280 ? -8.127 -9.066 9.172 1.00 86.38 280 TYR A C 1
ATOM 2288 O O . TYR A 1 280 ? -7.983 -9.729 8.139 1.00 86.38 280 TYR A O 1
ATOM 2296 N N . ILE A 1 281 ? -7.097 -8.423 9.727 1.00 84.50 281 ILE A N 1
ATOM 2297 C CA . ILE A 1 281 ? -5.726 -8.495 9.209 1.00 84.50 281 ILE A CA 1
ATOM 2298 C C . ILE A 1 281 ? -5.201 -9.932 9.278 1.00 84.50 281 ILE A C 1
ATOM 2300 O O . ILE A 1 281 ? -4.645 -10.403 8.283 1.00 84.50 281 ILE A O 1
ATOM 2304 N N . HIS A 1 282 ? -5.422 -10.634 10.392 1.00 82.88 282 HIS A N 1
ATOM 2305 C CA . HIS A 1 282 ? -5.058 -12.043 10.542 1.00 82.88 282 HIS A CA 1
ATOM 2306 C C . HIS A 1 282 ? -5.848 -12.943 9.591 1.00 82.88 282 HIS A C 1
ATOM 2308 O O . HIS A 1 282 ? -5.257 -13.790 8.931 1.00 82.88 282 HIS A O 1
ATOM 2314 N N . PHE A 1 283 ? -7.160 -12.736 9.440 1.00 84.19 283 PHE A N 1
ATOM 2315 C CA . PHE A 1 283 ? -7.949 -13.488 8.463 1.00 84.19 283 PHE A CA 1
ATOM 2316 C C . PHE A 1 283 ? -7.361 -13.349 7.052 1.00 84.19 283 PHE A C 1
ATOM 2318 O O . PHE A 1 283 ? -7.040 -14.349 6.413 1.00 84.19 283 PHE A O 1
ATOM 2325 N N . THR A 1 284 ? -7.132 -12.116 6.588 1.00 81.12 284 THR A N 1
ATOM 2326 C CA . THR A 1 284 ? -6.605 -11.863 5.234 1.00 81.12 284 THR A CA 1
ATOM 2327 C C . THR A 1 284 ? -5.176 -12.362 5.020 1.00 81.12 284 THR A C 1
ATOM 2329 O O . THR A 1 284 ? -4.817 -12.667 3.885 1.00 81.12 284 THR A O 1
ATOM 2332 N N . SER A 1 285 ? -4.349 -12.473 6.066 1.00 75.31 285 SER A N 1
ATOM 2333 C CA . SER A 1 285 ? -2.981 -12.993 5.935 1.00 75.31 285 SER A CA 1
ATOM 2334 C C . SER A 1 285 ? -2.924 -14.512 5.750 1.00 75.31 285 SER A C 1
ATOM 2336 O O . SER A 1 285 ? -1.929 -15.012 5.230 1.00 75.31 285 SER A O 1
ATOM 2338 N N . THR A 1 286 ? -3.990 -15.244 6.100 1.00 72.81 286 THR A N 1
ATOM 2339 C CA . THR A 1 286 ? -4.063 -16.704 5.899 1.00 72.81 286 THR A CA 1
ATOM 2340 C C . THR A 1 286 ? -4.336 -17.132 4.456 1.00 72.81 286 THR A C 1
ATOM 2342 O O . THR A 1 286 ? -4.265 -18.326 4.163 1.00 72.81 286 THR A O 1
ATOM 2345 N N . PHE A 1 287 ? -4.636 -16.191 3.554 1.00 71.25 287 PHE A N 1
ATOM 2346 C CA . PHE A 1 287 ? -4.989 -16.486 2.168 1.00 71.25 287 PHE A CA 1
ATOM 2347 C C . PHE A 1 287 ? -3.946 -15.989 1.169 1.00 71.25 287 PHE A C 1
ATOM 2349 O O . PHE A 1 287 ? -3.474 -14.847 1.203 1.00 71.25 287 PHE A O 1
ATOM 2356 N N . GLU A 1 288 ? -3.645 -16.840 0.194 1.00 66.56 288 GLU A N 1
ATOM 2357 C CA . GLU A 1 288 ? -2.901 -16.456 -0.998 1.00 66.56 288 GLU A CA 1
ATOM 2358 C C . GLU A 1 288 ? -3.860 -15.864 -2.025 1.00 66.56 288 GLU A C 1
ATOM 2360 O O . GLU A 1 288 ? -4.353 -16.531 -2.928 1.00 66.56 288 GLU A O 1
ATOM 2365 N N . LEU A 1 289 ? -4.176 -14.586 -1.842 1.00 65.94 289 LEU A N 1
ATOM 2366 C CA . LEU A 1 289 ? -5.035 -13.872 -2.771 1.00 65.94 289 LEU A CA 1
ATOM 2367 C C . LEU A 1 289 ? -4.242 -13.429 -4.000 1.00 65.94 289 LEU A C 1
ATOM 2369 O O . LEU A 1 289 ? -3.071 -13.048 -3.908 1.00 65.94 289 LEU A O 1
ATOM 2373 N N . GLY A 1 290 ? -4.911 -13.463 -5.154 1.00 62.28 290 GLY A N 1
ATOM 2374 C CA . GLY A 1 290 ? -4.371 -12.948 -6.403 1.00 62.28 290 GLY A CA 1
ATOM 2375 C C . GLY A 1 290 ? -3.995 -11.469 -6.299 1.00 62.28 290 GLY A C 1
ATOM 2376 O O . GLY A 1 290 ? -4.461 -10.720 -5.433 1.00 62.28 290 GLY A O 1
ATOM 2377 N N . ARG A 1 291 ? -3.145 -11.027 -7.226 1.00 60.59 291 ARG A N 1
ATOM 2378 C CA . ARG A 1 291 ? -2.498 -9.713 -7.206 1.00 60.59 291 ARG A CA 1
ATOM 2379 C C . ARG A 1 291 ? -3.474 -8.548 -6.978 1.00 60.59 291 ARG A C 1
ATOM 2381 O O . ARG A 1 291 ? -3.206 -7.690 -6.134 1.00 60.59 291 ARG A O 1
ATOM 2388 N N . SER A 1 292 ? -4.591 -8.511 -7.690 1.00 62.84 292 SER A N 1
ATOM 2389 C CA . SER A 1 292 ? -5.569 -7.420 -7.606 1.00 62.84 292 SER A CA 1
ATOM 2390 C C . SER A 1 292 ? -6.286 -7.372 -6.248 1.00 62.84 292 SER A C 1
ATOM 2392 O O . SER A 1 292 ? -6.453 -6.297 -5.674 1.00 62.84 292 SER A O 1
ATOM 2394 N N . ALA A 1 293 ? -6.621 -8.533 -5.679 1.00 69.44 293 ALA A N 1
ATOM 2395 C CA . ALA A 1 293 ? -7.296 -8.642 -4.385 1.00 69.44 293 ALA A CA 1
ATOM 2396 C C . ALA A 1 293 ? -6.389 -8.230 -3.210 1.00 69.44 293 ALA A C 1
ATOM 2398 O O . ALA A 1 293 ? -6.808 -7.475 -2.335 1.00 69.44 293 ALA A O 1
ATOM 2399 N N . ASP A 1 294 ? -5.116 -8.634 -3.233 1.00 69.88 294 ASP A N 1
ATOM 2400 C CA . ASP A 1 294 ? -4.117 -8.226 -2.233 1.00 69.88 294 ASP A CA 1
ATOM 2401 C C . ASP A 1 294 ? -3.927 -6.691 -2.182 1.00 69.88 294 ASP A C 1
ATOM 2403 O O . ASP A 1 294 ? -3.682 -6.119 -1.121 1.00 69.88 294 ASP A O 1
ATOM 2407 N N . GLN A 1 295 ? -4.030 -6.003 -3.326 1.00 70.69 295 GLN A N 1
ATOM 2408 C CA . GLN A 1 295 ? -3.916 -4.539 -3.407 1.00 70.69 295 GLN A CA 1
ATOM 2409 C C . GLN A 1 295 ? -5.108 -3.829 -2.776 1.00 70.69 295 GLN A C 1
ATOM 2411 O O . GLN A 1 295 ? -4.935 -2.867 -2.028 1.00 70.69 295 GLN A O 1
ATOM 2416 N N . LEU A 1 296 ? -6.305 -4.335 -3.056 1.00 73.88 296 LEU A N 1
ATOM 2417 C CA . LEU A 1 296 ? -7.536 -3.836 -2.465 1.00 73.88 296 LEU A CA 1
ATOM 2418 C C . LEU A 1 296 ? -7.538 -4.037 -0.941 1.00 73.88 296 LEU A C 1
ATOM 2420 O O . LEU A 1 296 ? -7.886 -3.122 -0.199 1.00 73.88 296 LEU A O 1
ATOM 2424 N N . ILE A 1 297 ? -7.031 -5.178 -0.463 1.00 80.25 297 ILE A N 1
ATOM 2425 C CA . ILE A 1 297 ? -6.792 -5.420 0.969 1.00 80.25 297 ILE A CA 1
ATOM 2426 C C . ILE A 1 297 ? -5.749 -4.467 1.544 1.00 80.25 297 ILE A C 1
ATOM 2428 O O . ILE A 1 297 ? -5.901 -4.009 2.671 1.00 80.25 297 ILE A O 1
ATOM 2432 N N . GLY A 1 298 ? -4.690 -4.156 0.796 1.00 76.50 298 GLY A N 1
ATOM 2433 C CA . GLY A 1 298 ? -3.691 -3.175 1.212 1.00 76.50 298 GLY A CA 1
ATOM 2434 C C . GLY A 1 298 ? -4.298 -1.795 1.479 1.00 76.50 298 GLY A C 1
ATOM 2435 O O . GLY A 1 298 ? -3.984 -1.182 2.497 1.00 76.50 298 GLY A O 1
ATOM 2436 N N . LEU A 1 299 ? -5.205 -1.327 0.613 1.00 76.69 299 LEU A N 1
ATOM 2437 C CA . LEU A 1 299 ? -5.935 -0.078 0.849 1.00 76.69 299 LEU A CA 1
ATOM 2438 C C . LEU A 1 299 ? -6.840 -0.158 2.069 1.00 76.69 299 LEU A C 1
ATOM 2440 O O . LEU A 1 299 ? -6.774 0.722 2.919 1.00 76.69 299 LEU A O 1
ATOM 2444 N N . LEU A 1 300 ? -7.616 -1.236 2.187 1.00 85.88 300 LEU A N 1
ATOM 2445 C CA . LEU A 1 300 ? -8.466 -1.454 3.349 1.00 85.88 300 LEU A CA 1
ATOM 2446 C C . LEU A 1 300 ? -7.651 -1.409 4.651 1.00 85.88 300 LEU A C 1
ATOM 2448 O O . LEU A 1 300 ? -8.056 -0.766 5.612 1.00 85.88 300 LEU A O 1
ATOM 2452 N N . LYS A 1 301 ? -6.469 -2.036 4.675 1.00 86.12 301 LYS A N 1
ATOM 2453 C CA . LYS A 1 301 ? -5.551 -1.985 5.822 1.00 86.12 301 LYS A CA 1
ATOM 2454 C C . LYS A 1 301 ? -5.072 -0.565 6.118 1.00 86.12 301 LYS A C 1
ATOM 2456 O O . LYS A 1 301 ? -4.994 -0.210 7.288 1.00 86.12 301 LYS A O 1
ATOM 2461 N N . ASN A 1 302 ? -4.784 0.244 5.097 1.00 82.00 302 ASN A N 1
ATOM 2462 C CA . ASN A 1 302 ? -4.424 1.652 5.289 1.00 82.00 302 ASN A CA 1
ATOM 2463 C C . ASN A 1 302 ? -5.593 2.470 5.864 1.00 82.00 302 ASN A C 1
ATOM 2465 O O . ASN A 1 302 ? -5.363 3.299 6.740 1.00 82.00 302 ASN A O 1
ATOM 2469 N N . ASP A 1 303 ? -6.828 2.234 5.411 1.00 87.19 303 ASP A N 1
ATOM 2470 C CA . ASP A 1 303 ? -8.014 2.920 5.941 1.00 87.19 303 ASP A CA 1
ATOM 2471 C C . ASP A 1 303 ? -8.274 2.524 7.407 1.00 87.19 303 ASP A C 1
ATOM 2473 O O . ASP A 1 303 ? -8.497 3.387 8.256 1.00 87.19 303 ASP A O 1
ATOM 2477 N N . LEU A 1 304 ? -8.147 1.235 7.744 1.00 89.81 304 LEU A N 1
ATOM 2478 C CA . LEU A 1 304 ? -8.242 0.747 9.127 1.00 89.81 304 LEU A CA 1
ATOM 2479 C C . LEU A 1 304 ? -7.116 1.305 10.020 1.00 89.81 304 LEU A C 1
ATOM 2481 O O . LEU A 1 304 ? -7.361 1.747 11.142 1.00 89.81 304 LEU A O 1
ATOM 2485 N N . GLU A 1 305 ? -5.881 1.348 9.513 1.00 86.94 305 GLU A N 1
ATOM 2486 C CA . GLU A 1 305 ? -4.732 1.955 10.196 1.00 86.94 305 GLU A CA 1
ATOM 2487 C C . GLU A 1 305 ? -4.931 3.469 10.400 1.00 86.94 305 GLU A C 1
ATOM 2489 O O . GLU A 1 305 ? -4.546 4.006 11.436 1.00 86.94 305 GLU A O 1
ATOM 2494 N N . SER A 1 306 ? -5.556 4.171 9.452 1.00 85.44 306 SER A N 1
ATOM 2495 C CA . SER A 1 306 ? -5.892 5.600 9.556 1.00 85.44 306 SER A CA 1
ATOM 2496 C C . SER A 1 306 ? -6.886 5.878 10.694 1.00 85.44 306 SER A C 1
ATOM 2498 O O . SER A 1 306 ? -6.705 6.833 11.458 1.00 85.44 306 SER A O 1
ATOM 2500 N N . ILE A 1 307 ? -7.887 5.007 10.870 1.00 90.00 307 ILE A N 1
ATOM 2501 C CA . ILE A 1 307 ? -8.847 5.080 11.984 1.00 90.00 307 ILE A CA 1
ATOM 2502 C C . ILE A 1 307 ? -8.120 4.922 13.324 1.00 90.00 307 ILE A C 1
ATOM 2504 O O . ILE A 1 307 ? -8.232 5.790 14.190 1.00 90.00 307 ILE A O 1
ATOM 2508 N N . ILE A 1 308 ? -7.299 3.874 13.462 1.00 89.75 308 ILE A N 1
ATOM 2509 C CA . ILE A 1 308 ? -6.514 3.623 14.683 1.00 89.75 308 ILE A CA 1
ATOM 2510 C C . ILE A 1 308 ? -5.569 4.795 14.976 1.00 89.75 308 ILE A C 1
ATOM 2512 O O . ILE A 1 308 ? -5.535 5.282 16.101 1.00 89.75 308 ILE A O 1
ATOM 2516 N N . ASN A 1 309 ? -4.848 5.302 13.972 1.00 86.31 309 ASN A N 1
ATOM 2517 C CA . ASN A 1 309 ? -3.942 6.443 14.134 1.00 86.31 309 ASN A CA 1
ATOM 2518 C C . ASN A 1 309 ? -4.664 7.710 14.608 1.00 86.31 309 ASN A C 1
ATOM 2520 O O . ASN A 1 309 ? -4.094 8.483 15.376 1.00 86.31 309 ASN A O 1
ATOM 2524 N N . THR A 1 310 ? -5.901 7.934 14.154 1.00 87.56 310 THR A N 1
ATOM 2525 C CA . THR A 1 310 ? -6.705 9.086 14.583 1.00 87.56 310 THR A CA 1
ATOM 2526 C C . THR A 1 310 ? -7.076 8.963 16.066 1.00 87.56 310 THR A C 1
ATOM 2528 O O . THR A 1 310 ? -6.938 9.930 16.816 1.00 87.56 310 THR A O 1
ATOM 2531 N N . LEU A 1 311 ? -7.452 7.764 16.520 1.00 88.25 311 LEU A N 1
ATOM 2532 C CA . LEU A 1 311 ? -7.720 7.483 17.936 1.00 88.25 311 LEU A CA 1
ATOM 2533 C C . LEU A 1 311 ? -6.445 7.556 18.796 1.00 88.25 311 LEU A C 1
ATOM 2535 O O . LEU A 1 311 ? -6.461 8.122 19.889 1.00 88.25 311 LEU A O 1
ATOM 2539 N N . GLU A 1 312 ? -5.310 7.058 18.300 1.00 85.69 312 GLU A N 1
ATOM 2540 C CA . GLU A 1 312 ? -4.005 7.218 18.957 1.00 85.69 312 GLU A CA 1
ATOM 2541 C C . GLU A 1 312 ? -3.623 8.697 19.094 1.00 85.69 312 GLU A C 1
ATOM 2543 O O . GLU A 1 312 ? -3.094 9.118 20.127 1.00 85.69 312 GLU A O 1
ATOM 2548 N N . ASP A 1 313 ? -3.931 9.512 18.083 1.00 84.88 313 ASP A N 1
ATOM 2549 C CA . ASP A 1 313 ? -3.719 10.952 18.138 1.00 84.88 313 ASP A CA 1
ATOM 2550 C C . ASP A 1 313 ? -4.602 11.603 19.211 1.00 84.88 313 ASP A C 1
ATOM 2552 O O . ASP A 1 313 ? -4.099 12.452 19.951 1.00 84.88 313 ASP A O 1
ATOM 2556 N N . TYR A 1 314 ? -5.856 11.171 19.389 1.00 87.31 314 TYR A N 1
ATOM 2557 C CA . TYR A 1 314 ? -6.696 11.610 20.511 1.00 87.31 314 TYR A CA 1
ATOM 2558 C C . TYR A 1 314 ? -6.092 11.230 21.861 1.00 87.31 314 TYR A C 1
ATOM 2560 O O . TYR A 1 314 ? -5.914 12.114 22.706 1.00 87.31 314 TYR A O 1
ATOM 2568 N N . ARG A 1 315 ? -5.685 9.966 22.037 1.00 84.81 315 ARG A N 1
ATOM 2569 C CA . ARG A 1 315 ? -5.018 9.479 23.256 1.00 84.81 315 ARG A CA 1
ATOM 2570 C C . ARG A 1 315 ? -3.751 10.278 23.569 1.00 84.81 315 ARG A C 1
ATOM 2572 O O . ARG A 1 315 ? -3.522 10.651 24.713 1.00 84.81 315 ARG A O 1
ATOM 2579 N N . SER A 1 316 ? -2.951 10.613 22.555 1.00 81.56 316 SER A N 1
ATOM 2580 C CA . SER A 1 316 ? -1.702 11.380 22.717 1.00 81.56 316 SER A CA 1
ATOM 2581 C C . SER A 1 316 ? -1.905 12.812 23.234 1.00 81.56 316 SER A C 1
ATOM 2583 O O . SER A 1 316 ? -0.947 13.476 23.637 1.00 81.56 316 SER A O 1
ATOM 2585 N N . THR A 1 317 ? -3.141 13.314 23.187 1.00 82.19 317 THR A N 1
ATOM 2586 C CA . THR A 1 317 ? -3.506 14.652 23.670 1.00 82.19 317 THR A CA 1
ATOM 2587 C C . THR A 1 317 ? -4.105 14.645 25.073 1.00 82.19 317 THR A C 1
ATOM 2589 O O . THR A 1 317 ? -4.324 15.726 25.622 1.00 82.19 317 THR A O 1
ATOM 2592 N N . ALA A 1 318 ? -4.341 13.464 25.651 1.00 79.06 318 ALA A N 1
ATOM 2593 C CA . ALA A 1 318 ? -4.847 13.322 27.005 1.00 79.06 318 ALA A CA 1
ATOM 2594 C C . ALA A 1 318 ? -3.806 13.740 28.053 1.00 79.06 318 ALA A C 1
ATOM 2596 O O . ALA A 1 318 ? -2.602 13.551 27.834 1.00 79.06 318 ALA A O 1
ATOM 2597 N N . PRO A 1 319 ? -4.232 14.306 29.201 1.00 70.50 319 PRO A N 1
ATOM 2598 C CA . PRO A 1 319 ? -3.357 14.433 30.359 1.00 70.50 319 PRO A CA 1
ATOM 2599 C C . PRO A 1 319 ? -2.789 13.049 30.682 1.00 70.50 319 PRO A C 1
ATOM 2601 O O . PRO A 1 319 ? -3.536 12.072 30.702 1.00 70.50 319 PRO A O 1
ATOM 2604 N N . ARG A 1 320 ? -1.472 12.941 30.904 1.00 58.31 320 ARG A N 1
ATOM 2605 C CA . ARG A 1 320 ? -0.870 11.671 31.332 1.00 58.31 320 ARG A CA 1
ATOM 2606 C C . ARG A 1 320 ? -1.551 11.251 32.631 1.00 58.31 320 ARG A C 1
ATOM 2608 O O . ARG A 1 320 ? -1.304 11.859 33.667 1.00 58.31 320 ARG A O 1
ATOM 2615 N N . VAL A 1 321 ? -2.414 10.241 32.560 1.00 51.09 321 VAL A N 1
ATOM 2616 C CA . VAL A 1 321 ? -2.986 9.620 33.750 1.00 51.09 321 VAL A CA 1
ATOM 2617 C C . VAL A 1 321 ? -1.815 9.060 34.547 1.00 51.09 321 VAL A C 1
ATOM 2619 O O . VAL A 1 321 ? -0.997 8.310 34.011 1.00 51.09 321 VAL A O 1
ATOM 2622 N N . SER A 1 322 ? -1.723 9.453 35.812 1.00 38.81 322 SER A N 1
ATOM 2623 C CA . SER A 1 322 ? -0.659 9.150 36.774 1.00 38.81 322 SER A CA 1
ATOM 2624 C C . SER A 1 322 ? -0.550 7.667 37.156 1.00 38.81 322 SER A C 1
ATOM 2626 O O . SER A 1 322 ? -0.003 7.358 38.205 1.00 38.81 322 SER A O 1
ATOM 2628 N N . ASN A 1 323 ? -1.068 6.750 36.331 1.00 41.97 323 ASN A N 1
ATOM 2629 C CA . ASN A 1 323 ? -0.918 5.311 36.502 1.00 41.97 323 ASN A CA 1
ATOM 2630 C C . ASN A 1 323 ? 0.120 4.778 35.503 1.00 41.97 323 ASN A C 1
ATOM 2632 O O . ASN A 1 323 ? -0.234 4.403 34.378 1.00 41.97 323 ASN A O 1
ATOM 2636 N N . PRO A 1 324 ? 1.408 4.723 35.893 1.00 42.78 324 PRO A N 1
ATOM 2637 C CA . PRO A 1 324 ? 2.458 4.121 35.077 1.00 42.78 324 PRO A CA 1
ATOM 2638 C C . PRO A 1 324 ? 2.192 2.644 34.740 1.00 42.78 324 PRO A C 1
ATOM 2640 O O . PRO A 1 324 ? 2.735 2.163 33.755 1.00 42.78 324 PRO A O 1
ATOM 2643 N N . GLU A 1 325 ? 1.310 1.936 35.453 1.00 43.03 325 GLU A N 1
ATOM 2644 C CA . GLU A 1 325 ? 0.929 0.548 35.134 1.00 43.03 325 GLU A CA 1
ATOM 2645 C C . GLU A 1 325 ? 0.022 0.422 33.892 1.00 43.03 325 GLU A C 1
ATOM 2647 O O . GLU A 1 325 ? 0.186 -0.507 33.104 1.00 43.03 325 GLU A O 1
ATOM 2652 N N . ALA A 1 326 ? -0.864 1.393 33.636 1.00 44.47 326 ALA A N 1
ATOM 2653 C CA . ALA A 1 326 ? -1.712 1.419 32.433 1.00 44.47 326 ALA A CA 1
ATOM 2654 C C . ALA A 1 326 ? -0.966 1.950 31.193 1.00 44.47 326 ALA A C 1
ATOM 2656 O O . ALA A 1 326 ? -1.336 1.661 30.053 1.00 44.47 326 ALA A O 1
ATOM 2657 N N . LEU A 1 327 ? 0.102 2.728 31.412 1.00 41.72 327 LEU A N 1
ATOM 2658 C CA . LEU A 1 327 ? 1.016 3.183 30.362 1.00 41.72 327 LEU A CA 1
ATOM 2659 C C . LEU A 1 327 ? 2.058 2.105 29.994 1.00 41.72 327 LEU A C 1
ATOM 2661 O O . LEU A 1 327 ? 2.498 2.067 28.846 1.00 41.72 327 LEU A O 1
ATOM 2665 N N . ASN A 1 328 ? 2.419 1.233 30.951 1.00 37.34 328 ASN A N 1
ATOM 2666 C CA . ASN A 1 328 ? 3.444 0.187 30.827 1.00 37.34 328 ASN A CA 1
ATOM 2667 C C . ASN A 1 328 ? 2.905 -1.236 30.622 1.00 37.34 328 ASN A C 1
ATOM 2669 O O . ASN A 1 328 ? 3.710 -2.168 30.527 1.00 37.34 328 ASN A O 1
ATOM 2673 N N . GLN A 1 329 ? 1.594 -1.441 30.442 1.00 43.88 329 GLN A N 1
ATOM 2674 C CA . GLN A 1 329 ? 1.161 -2.544 29.581 1.00 43.88 329 GLN A CA 1
ATOM 2675 C C . GLN A 1 329 ? 1.650 -2.208 28.172 1.00 43.88 329 GLN A C 1
ATOM 2677 O O . GLN A 1 329 ? 0.952 -1.589 27.372 1.00 43.88 329 GLN A O 1
ATOM 2682 N N . SER A 1 330 ? 2.921 -2.550 27.935 1.00 42.00 330 SER A N 1
ATOM 2683 C CA . SER A 1 330 ? 3.628 -2.467 26.667 1.00 42.00 330 SER A CA 1
ATOM 2684 C C . SER A 1 330 ? 2.640 -2.772 25.558 1.00 42.00 330 SER A C 1
ATOM 2686 O O . SER A 1 330 ? 1.945 -3.782 25.648 1.00 42.00 330 SER A O 1
ATOM 2688 N N . ASP A 1 331 ? 2.564 -1.909 24.558 1.00 49.75 331 ASP A N 1
ATOM 2689 C CA . ASP A 1 331 ? 1.714 -2.047 23.386 1.00 49.75 331 ASP A CA 1
ATOM 2690 C C . ASP A 1 331 ? 1.989 -3.389 22.666 1.00 49.75 331 ASP A C 1
ATOM 2692 O O . ASP A 1 331 ? 2.721 -3.453 21.683 1.00 49.75 331 ASP A O 1
ATOM 2696 N N . ARG A 1 332 ? 1.411 -4.487 23.180 1.00 53.62 332 ARG A N 1
ATOM 2697 C CA . ARG A 1 332 ? 1.469 -5.863 22.654 1.00 53.62 332 ARG A CA 1
ATOM 2698 C C . ARG A 1 332 ? 0.490 -6.038 21.487 1.00 53.62 332 ARG A C 1
ATOM 2700 O O . ARG A 1 332 ? -0.020 -7.130 21.260 1.00 53.62 332 ARG A O 1
ATOM 2707 N N . GLY A 1 333 ? 0.139 -4.951 20.799 1.00 55.06 333 GLY A N 1
ATOM 2708 C CA . GLY A 1 333 ? -0.611 -5.031 19.546 1.00 55.06 333 GLY A CA 1
ATOM 2709 C C . GLY A 1 333 ? 0.211 -5.729 18.475 1.00 55.06 333 GLY A C 1
ATOM 2710 O O . GLY A 1 333 ? 1.442 -5.716 18.545 1.00 55.06 333 GLY A O 1
ATOM 2711 N N . HIS A 1 334 ? -0.460 -6.318 17.487 1.00 57.06 334 HIS A N 1
ATOM 2712 C CA . HIS A 1 334 ? 0.214 -7.048 16.413 1.00 57.06 334 HIS A CA 1
ATOM 2713 C C . HIS A 1 334 ? 1.229 -6.132 15.710 1.00 57.06 334 HIS A C 1
ATOM 2715 O O . HIS A 1 334 ? 0.907 -5.011 15.305 1.00 57.06 334 HIS A O 1
ATOM 2721 N N . VAL A 1 335 ? 2.478 -6.588 15.598 1.00 60.28 335 VAL A N 1
ATOM 2722 C CA . VAL A 1 335 ? 3.537 -5.905 14.845 1.00 60.28 335 VAL A CA 1
ATOM 2723 C C . VAL A 1 335 ? 4.120 -6.905 13.867 1.00 60.28 335 VAL A C 1
ATOM 2725 O O . VAL A 1 335 ? 4.676 -7.929 14.256 1.00 60.28 335 VAL A O 1
ATOM 2728 N N . GLU A 1 336 ? 4.020 -6.591 12.582 1.00 64.12 336 GLU A N 1
ATOM 2729 C CA . GLU A 1 336 ? 4.658 -7.394 11.545 1.00 64.12 336 GLU A CA 1
ATOM 2730 C C . GLU A 1 336 ? 6.192 -7.286 11.646 1.00 64.12 336 GLU A C 1
ATOM 2732 O O . GLU A 1 336 ? 6.706 -6.174 11.834 1.00 64.12 336 GLU A O 1
ATOM 2737 N N . PRO A 1 337 ? 6.957 -8.380 11.455 1.00 67.75 337 PRO A N 1
ATOM 2738 C CA . PRO A 1 337 ? 8.400 -8.384 11.693 1.00 67.75 337 PRO A CA 1
ATOM 2739 C C . PRO A 1 337 ? 9.123 -7.342 10.831 1.00 67.75 337 PRO A C 1
ATOM 2741 O O . PRO A 1 337 ? 8.981 -7.323 9.607 1.00 67.75 337 PRO A O 1
ATOM 2744 N N . GLN A 1 338 ? 9.918 -6.474 11.461 1.00 69.44 338 GLN A N 1
ATOM 2745 C CA . GLN A 1 338 ? 10.590 -5.360 10.778 1.00 69.44 338 GLN A CA 1
ATOM 2746 C C . GLN A 1 338 ? 11.908 -5.774 10.112 1.00 69.44 338 GLN A C 1
ATOM 2748 O O . GLN A 1 338 ? 12.219 -5.313 9.016 1.00 69.44 338 GLN A O 1
ATOM 2753 N N . THR A 1 339 ? 12.663 -6.682 10.732 1.00 70.12 339 THR A N 1
ATOM 2754 C CA . THR A 1 339 ? 13.971 -7.155 10.250 1.00 70.12 339 THR A CA 1
ATOM 2755 C C . THR A 1 339 ? 13.970 -7.598 8.778 1.00 70.12 339 THR A C 1
ATOM 2757 O O . THR A 1 339 ? 14.781 -7.072 8.015 1.00 70.12 339 THR A O 1
ATOM 2760 N N . PRO A 1 340 ? 13.066 -8.487 8.313 1.00 68.12 340 PRO A N 1
ATOM 2761 C CA . PRO A 1 340 ? 13.033 -8.878 6.901 1.00 68.12 340 PRO A CA 1
ATOM 2762 C C . PRO A 1 340 ? 12.694 -7.710 5.963 1.00 68.12 340 PRO A C 1
ATOM 2764 O O . PRO A 1 340 ? 13.181 -7.676 4.836 1.00 68.12 340 PRO A O 1
ATOM 2767 N N . LYS A 1 341 ? 11.918 -6.716 6.417 1.00 74.12 341 LYS A N 1
ATOM 2768 C CA . LYS A 1 341 ? 11.598 -5.523 5.618 1.00 74.12 341 LYS A CA 1
ATOM 2769 C C . LYS A 1 341 ? 12.835 -4.643 5.421 1.00 74.12 341 LYS A C 1
ATOM 2771 O O . LYS A 1 341 ? 13.089 -4.205 4.305 1.00 74.12 341 LYS A O 1
ATOM 2776 N N . PHE A 1 342 ? 13.628 -4.431 6.473 1.00 76.81 342 PHE A N 1
ATOM 2777 C CA . PHE A 1 342 ? 14.874 -3.662 6.388 1.00 76.81 342 PHE A CA 1
ATOM 2778 C C . PHE A 1 342 ? 15.953 -4.355 5.549 1.00 76.81 342 PHE A C 1
ATOM 2780 O O . PHE A 1 342 ? 16.698 -3.676 4.847 1.00 76.81 342 PHE A O 1
ATOM 2787 N N . PHE A 1 343 ? 16.007 -5.691 5.542 1.00 76.75 343 PHE A N 1
ATOM 2788 C CA . PHE A 1 343 ? 16.888 -6.415 4.619 1.00 76.75 343 PHE A CA 1
ATOM 2789 C C . PHE A 1 343 ? 16.531 -6.158 3.150 1.00 76.75 343 PHE A C 1
ATOM 2791 O O . PHE A 1 343 ? 17.432 -5.952 2.341 1.00 76.75 343 PHE A O 1
ATOM 2798 N N . LEU A 1 344 ? 15.239 -6.095 2.805 1.00 72.31 344 LEU A N 1
ATOM 2799 C CA . LEU A 1 344 ? 14.814 -5.719 1.451 1.00 72.31 344 LEU A CA 1
ATOM 2800 C C . LEU A 1 344 ? 15.268 -4.294 1.090 1.00 72.31 344 LEU A C 1
ATOM 2802 O O . LEU A 1 344 ? 15.795 -4.095 0.002 1.00 72.31 344 LEU A O 1
ATOM 2806 N N . VAL A 1 345 ? 15.158 -3.334 2.019 1.00 78.19 345 VAL A N 1
ATOM 2807 C CA . VAL A 1 345 ? 15.663 -1.957 1.822 1.00 78.19 345 VAL A CA 1
ATOM 2808 C C . VAL A 1 345 ? 17.173 -1.943 1.561 1.00 78.19 345 VAL A C 1
ATOM 2810 O O . VAL A 1 345 ? 17.654 -1.200 0.708 1.00 78.19 345 VAL A O 1
ATOM 2813 N N . PHE A 1 346 ? 17.940 -2.763 2.283 1.00 80.31 346 PHE A N 1
ATOM 2814 C CA . PHE A 1 346 ? 19.382 -2.869 2.068 1.00 80.31 346 PHE A CA 1
ATOM 2815 C C . PHE A 1 346 ? 19.713 -3.407 0.668 1.00 80.31 346 PHE A C 1
ATOM 2817 O O . PHE A 1 346 ? 20.559 -2.838 -0.024 1.00 80.31 346 PHE A O 1
ATOM 2824 N N . PHE A 1 347 ? 19.018 -4.460 0.223 1.00 77.94 347 PHE A N 1
ATOM 2825 C CA . PHE A 1 347 ? 19.175 -4.974 -1.138 1.00 77.94 347 PHE A CA 1
ATOM 2826 C C . PHE A 1 347 ? 18.814 -3.922 -2.193 1.00 77.94 347 PHE A C 1
ATOM 2828 O O . PHE A 1 347 ? 19.559 -3.783 -3.164 1.00 77.94 347 PHE A O 1
ATOM 2835 N N . ASP A 1 348 ? 17.746 -3.144 -1.982 1.00 76.38 348 ASP A N 1
ATOM 2836 C CA . ASP A 1 348 ? 17.370 -2.038 -2.871 1.00 76.38 348 ASP A CA 1
ATOM 2837 C C . ASP A 1 348 ? 18.524 -1.049 -3.035 1.00 76.38 348 ASP A C 1
ATOM 2839 O O . ASP A 1 348 ? 18.924 -0.740 -4.159 1.00 76.38 348 ASP A O 1
ATOM 2843 N N . MET A 1 349 ? 19.110 -0.591 -1.924 1.00 80.50 349 MET A N 1
ATOM 2844 C CA . MET A 1 349 ? 20.232 0.349 -1.966 1.00 80.50 349 MET A CA 1
ATOM 2845 C C . MET A 1 349 ? 21.440 -0.218 -2.718 1.00 80.50 349 MET A C 1
ATOM 2847 O O . MET A 1 349 ? 22.014 0.480 -3.557 1.00 80.50 349 MET A O 1
ATOM 2851 N N . ALA A 1 350 ? 21.819 -1.472 -2.455 1.00 80.88 350 ALA A N 1
ATOM 2852 C CA . ALA A 1 350 ? 22.965 -2.106 -3.107 1.00 80.88 350 ALA A CA 1
ATOM 2853 C C . ALA A 1 350 ? 22.755 -2.240 -4.626 1.00 80.88 350 ALA A C 1
ATOM 2855 O O . ALA A 1 350 ? 23.626 -1.871 -5.418 1.00 80.88 350 ALA A O 1
ATOM 2856 N N . ILE A 1 351 ? 21.571 -2.707 -5.032 1.00 77.06 351 ILE A N 1
ATOM 2857 C CA . ILE A 1 351 ? 21.201 -2.890 -6.437 1.00 77.06 351 ILE A CA 1
ATOM 2858 C C . ILE A 1 351 ? 21.187 -1.548 -7.164 1.00 77.06 351 ILE A C 1
ATOM 2860 O O . ILE A 1 351 ? 21.828 -1.398 -8.206 1.00 77.06 351 ILE A O 1
ATOM 2864 N N . PHE A 1 352 ? 20.502 -0.548 -6.613 1.00 78.62 352 PHE A N 1
ATOM 2865 C CA . PHE A 1 352 ? 20.391 0.752 -7.264 1.00 78.62 352 PHE A CA 1
ATOM 2866 C C . PHE A 1 352 ? 21.720 1.498 -7.338 1.00 78.62 352 PHE A C 1
ATOM 2868 O O . PHE A 1 352 ? 21.998 2.116 -8.363 1.00 78.62 352 PHE A O 1
ATOM 2875 N N . THR A 1 353 ? 22.575 1.385 -6.319 1.00 80.00 353 THR A N 1
ATOM 2876 C CA . THR A 1 353 ? 23.922 1.974 -6.352 1.00 80.00 353 THR A CA 1
ATOM 2877 C C . THR A 1 353 ? 24.734 1.418 -7.526 1.00 80.00 353 THR A C 1
ATOM 2879 O O . THR A 1 353 ? 25.304 2.192 -8.297 1.00 80.00 353 THR A O 1
ATOM 2882 N N . TYR A 1 354 ? 24.722 0.097 -7.740 1.00 78.00 354 TYR A N 1
ATOM 2883 C CA . TYR A 1 354 ? 25.421 -0.523 -8.872 1.00 78.00 354 TYR A CA 1
ATOM 2884 C C . TYR A 1 354 ? 24.836 -0.103 -10.229 1.00 78.00 354 TYR A C 1
ATOM 2886 O O . TYR A 1 354 ? 25.570 0.181 -11.180 1.00 78.00 354 TYR A O 1
ATOM 2894 N N . VAL A 1 355 ? 23.508 -0.027 -10.341 1.00 70.75 355 VAL A N 1
ATOM 2895 C CA . VAL A 1 355 ? 22.860 0.408 -11.585 1.00 70.75 355 VAL A CA 1
ATOM 2896 C C . VAL A 1 355 ? 23.201 1.871 -11.894 1.00 70.75 355 VAL A C 1
ATOM 2898 O O . VAL A 1 355 ? 23.527 2.189 -13.037 1.00 70.75 355 VAL A O 1
ATOM 2901 N N . CYS A 1 356 ? 23.163 2.760 -10.900 1.00 75.62 356 CYS A N 1
ATOM 2902 C CA . CYS A 1 356 ? 23.561 4.159 -11.059 1.00 75.62 356 CYS A CA 1
ATOM 2903 C C . CYS A 1 356 ? 25.027 4.282 -11.494 1.00 75.62 356 CYS A C 1
ATOM 2905 O O . CYS A 1 356 ? 25.325 5.062 -12.395 1.00 75.62 356 CYS A O 1
ATOM 2907 N N . TYR A 1 357 ? 25.922 3.470 -10.922 1.00 77.94 357 TYR A N 1
ATOM 2908 C CA . TYR A 1 357 ? 27.321 3.397 -11.346 1.00 77.94 357 TYR A CA 1
ATOM 2909 C C . TYR A 1 357 ? 27.458 2.989 -12.823 1.00 77.94 357 TYR A C 1
ATOM 2911 O O . TYR A 1 357 ? 28.146 3.660 -13.591 1.00 77.94 357 TYR A O 1
ATOM 2919 N N . SER A 1 358 ? 26.730 1.952 -13.249 1.00 68.12 358 SER A N 1
ATOM 2920 C CA . SER A 1 358 ? 26.784 1.415 -14.621 1.00 68.12 358 SER A CA 1
ATOM 2921 C C . SER A 1 358 ? 26.383 2.445 -15.688 1.00 68.12 358 SER A C 1
ATOM 2923 O O . SER A 1 358 ? 26.922 2.450 -16.793 1.00 68.12 358 SER A O 1
ATOM 2925 N N . PHE A 1 359 ? 25.449 3.346 -15.363 1.00 67.56 359 PHE A N 1
ATOM 2926 C CA . PHE A 1 359 ? 24.933 4.356 -16.293 1.00 67.56 359 PHE A CA 1
ATOM 2927 C C . PHE A 1 359 ? 25.476 5.767 -16.061 1.00 67.56 359 PHE A C 1
ATOM 2929 O O . PHE A 1 359 ? 25.010 6.687 -16.724 1.00 67.56 359 PHE A O 1
ATOM 2936 N N . TRP A 1 360 ? 26.478 5.962 -15.196 1.00 71.00 360 TRP A N 1
ATOM 2937 C CA . TRP A 1 360 ? 27.046 7.287 -14.895 1.00 71.00 360 TRP A CA 1
ATOM 2938 C C . TRP A 1 360 ? 27.472 8.076 -16.148 1.00 71.00 360 TRP A C 1
ATOM 2940 O O . TRP A 1 360 ? 27.371 9.299 -16.203 1.00 71.00 360 TRP A O 1
ATOM 2950 N N . THR A 1 361 ? 27.910 7.371 -17.193 1.00 65.38 361 THR A N 1
ATOM 2951 C CA . THR A 1 361 ? 28.345 7.971 -18.466 1.00 65.38 361 THR A CA 1
ATOM 2952 C C . THR A 1 361 ? 27.195 8.317 -19.422 1.00 65.38 361 THR A C 1
ATOM 2954 O O . THR A 1 361 ? 27.410 9.031 -20.399 1.00 65.38 361 THR A O 1
ATOM 2957 N N . GLN A 1 362 ? 25.972 7.854 -19.141 1.00 64.06 362 GLN A N 1
ATOM 2958 C CA . GLN A 1 362 ? 24.760 8.119 -19.916 1.00 64.06 362 GLN A CA 1
ATOM 2959 C C . GLN A 1 362 ? 23.845 9.069 -19.124 1.00 64.06 362 GLN A C 1
ATOM 2961 O O . GLN A 1 362 ? 23.034 8.612 -18.319 1.00 64.06 362 GLN A O 1
ATOM 2966 N N . PRO A 1 363 ? 23.942 10.395 -19.332 1.00 62.44 363 PRO A N 1
ATOM 2967 C CA . PRO A 1 363 ? 23.332 11.392 -18.448 1.00 62.44 363 PRO A CA 1
ATOM 2968 C C . PRO A 1 363 ? 21.803 11.284 -18.349 1.00 62.44 363 PRO A C 1
ATOM 2970 O O . PRO A 1 363 ? 21.240 11.532 -17.286 1.00 62.44 363 PRO A O 1
ATOM 2973 N N . PHE A 1 364 ? 21.118 10.884 -19.421 1.00 60.94 364 PHE A N 1
ATOM 2974 C CA . PHE A 1 364 ? 19.661 10.723 -19.428 1.00 60.94 364 PHE A CA 1
ATOM 2975 C C . PHE A 1 364 ? 19.206 9.491 -18.640 1.00 60.94 364 PHE A C 1
ATOM 2977 O O . PHE A 1 364 ? 18.359 9.591 -17.744 1.00 60.94 364 PHE A O 1
ATOM 2984 N N . THR A 1 365 ? 19.825 8.341 -18.914 1.00 63.56 365 THR A N 1
ATOM 2985 C CA . THR A 1 365 ? 19.586 7.097 -18.176 1.00 63.56 365 THR A CA 1
ATOM 2986 C C . THR A 1 365 ? 19.926 7.273 -16.699 1.00 63.56 365 THR A C 1
ATOM 2988 O O . THR A 1 365 ? 19.130 6.902 -15.840 1.00 63.56 365 THR A O 1
ATOM 2991 N N . PHE A 1 366 ? 21.062 7.904 -16.393 1.00 67.56 366 PHE A N 1
ATOM 2992 C CA . PHE A 1 366 ? 21.485 8.193 -15.026 1.00 67.56 366 PHE A CA 1
ATOM 2993 C C . PHE A 1 366 ? 20.461 9.047 -14.274 1.00 67.56 366 PHE A C 1
ATOM 2995 O O . PHE A 1 366 ? 20.010 8.654 -13.200 1.00 67.56 366 PHE A O 1
ATOM 3002 N N . ASN A 1 367 ? 20.033 10.169 -14.861 1.00 64.75 367 ASN A N 1
ATOM 3003 C CA . ASN A 1 367 ? 19.103 11.089 -14.209 1.00 64.75 367 ASN A CA 1
ATOM 3004 C C . ASN A 1 367 ? 17.744 10.444 -13.910 1.00 64.75 367 ASN A C 1
ATOM 3006 O O . ASN A 1 367 ? 17.161 10.678 -12.852 1.00 64.75 367 ASN A O 1
ATOM 3010 N N . THR A 1 368 ? 17.258 9.596 -14.818 1.00 64.88 368 THR A N 1
ATOM 3011 C CA . THR A 1 368 ? 15.978 8.898 -14.641 1.00 64.88 368 THR A CA 1
ATOM 3012 C C . THR A 1 368 ? 16.081 7.815 -13.570 1.00 64.88 368 THR A C 1
ATOM 3014 O O . THR A 1 368 ? 15.210 7.690 -12.706 1.00 64.88 368 THR A O 1
ATOM 3017 N N . VAL A 1 369 ? 17.160 7.031 -13.610 1.00 68.62 369 VAL A N 1
ATOM 3018 C CA . VAL A 1 369 ? 17.367 5.901 -12.702 1.00 68.62 369 VAL A CA 1
ATOM 3019 C C . VAL A 1 369 ? 17.645 6.380 -11.289 1.00 68.62 369 VAL A C 1
ATOM 3021 O O . VAL A 1 369 ? 17.056 5.837 -10.359 1.00 68.62 369 VAL A O 1
ATOM 3024 N N . LEU A 1 370 ? 18.495 7.393 -11.112 1.00 71.44 370 LEU A N 1
ATOM 3025 C CA . LEU A 1 370 ? 18.845 7.908 -9.792 1.00 71.44 370 LEU A CA 1
ATOM 3026 C C . LEU A 1 370 ? 17.611 8.463 -9.072 1.00 71.44 370 LEU A C 1
ATOM 3028 O O . LEU A 1 370 ? 17.362 8.101 -7.925 1.00 71.44 370 LEU A O 1
ATOM 3032 N N . ALA A 1 371 ? 16.810 9.286 -9.757 1.00 66.00 371 ALA A N 1
ATOM 3033 C CA . ALA A 1 371 ? 15.591 9.851 -9.185 1.00 66.00 371 ALA A CA 1
ATOM 3034 C C . ALA A 1 371 ? 14.595 8.752 -8.775 1.00 66.00 371 ALA A C 1
ATOM 3036 O O . ALA A 1 371 ? 14.155 8.721 -7.625 1.00 66.00 371 ALA A O 1
ATOM 3037 N N . TYR A 1 372 ? 14.334 7.789 -9.667 1.00 70.06 372 TYR A N 1
ATOM 3038 C CA . TYR A 1 372 ? 13.451 6.660 -9.373 1.00 70.06 372 TYR A CA 1
ATOM 3039 C C . TYR A 1 372 ? 13.958 5.833 -8.179 1.00 70.06 372 TYR A C 1
ATOM 3041 O O . TYR A 1 372 ? 13.199 5.545 -7.255 1.00 70.06 372 TYR A O 1
ATOM 3049 N N . SER A 1 373 ? 15.252 5.507 -8.162 1.00 71.06 373 SER A N 1
ATOM 3050 C CA . SER A 1 373 ? 15.890 4.691 -7.120 1.00 71.06 373 SER A CA 1
ATOM 3051 C C . SER A 1 373 ? 15.759 5.314 -5.733 1.00 71.06 373 SER A C 1
ATOM 3053 O O . SER A 1 373 ? 15.358 4.639 -4.785 1.00 71.06 373 SER A O 1
ATOM 3055 N N . THR A 1 374 ? 16.042 6.615 -5.614 1.00 71.25 374 THR A N 1
ATOM 3056 C CA . THR A 1 374 ? 15.930 7.354 -4.350 1.00 71.25 374 THR A CA 1
ATOM 3057 C C . THR A 1 374 ? 14.520 7.264 -3.782 1.00 71.25 374 THR A C 1
ATOM 3059 O O . THR A 1 374 ? 14.336 7.013 -2.590 1.00 71.25 374 THR A O 1
ATOM 3062 N N . VAL A 1 375 ? 13.506 7.414 -4.633 1.00 71.00 375 VAL A N 1
ATOM 3063 C CA . VAL A 1 375 ? 12.120 7.369 -4.176 1.00 71.00 375 VAL A CA 1
ATOM 3064 C C . VAL A 1 375 ? 11.709 5.962 -3.742 1.00 71.00 375 VAL A C 1
ATOM 3066 O O . VAL A 1 375 ? 11.078 5.819 -2.693 1.00 71.00 375 VAL A O 1
ATOM 3069 N N . VAL A 1 376 ? 12.115 4.922 -4.479 1.00 72.44 376 VAL A N 1
ATOM 3070 C CA . VAL A 1 376 ? 11.862 3.523 -4.092 1.00 72.44 376 VAL A CA 1
ATOM 3071 C C . VAL A 1 376 ? 12.476 3.214 -2.726 1.00 72.44 376 VAL A C 1
ATOM 3073 O O . VAL A 1 376 ? 11.779 2.686 -1.862 1.00 72.44 376 VAL A O 1
ATOM 3076 N N . VAL A 1 377 ? 13.733 3.605 -2.489 1.00 77.44 377 VAL A N 1
ATOM 3077 C CA . VAL A 1 377 ? 14.434 3.349 -1.218 1.00 77.44 377 VAL A CA 1
ATOM 3078 C C . VAL A 1 377 ? 13.751 4.051 -0.045 1.00 77.44 377 VAL A C 1
ATOM 3080 O O . VAL A 1 377 ? 13.455 3.413 0.970 1.00 77.44 377 VAL A O 1
ATOM 3083 N N . ILE A 1 378 ? 13.451 5.350 -0.168 1.00 73.44 378 ILE A N 1
ATOM 3084 C CA . ILE A 1 378 ? 12.767 6.108 0.896 1.00 73.44 378 ILE A CA 1
ATOM 3085 C C . ILE A 1 378 ? 11.408 5.471 1.193 1.00 73.44 378 ILE A C 1
ATOM 3087 O O . ILE A 1 378 ? 11.025 5.282 2.347 1.00 73.44 378 ILE A O 1
ATOM 3091 N N . ARG A 1 379 ? 10.681 5.078 0.151 1.00 70.69 379 ARG A N 1
ATOM 3092 C CA . ARG A 1 379 ? 9.364 4.477 0.292 1.00 70.69 379 ARG A CA 1
ATOM 3093 C C . ARG A 1 379 ? 9.396 3.094 0.939 1.00 70.69 379 ARG A C 1
ATOM 3095 O O . ARG A 1 379 ? 8.593 2.832 1.836 1.00 70.69 379 ARG A O 1
ATOM 3102 N N . GLN A 1 380 ? 10.307 2.223 0.512 1.00 73.06 380 GLN A N 1
ATOM 3103 C CA . GLN A 1 380 ? 10.497 0.908 1.119 1.00 73.06 380 GLN A CA 1
ATOM 3104 C C . GLN A 1 380 ? 10.886 1.062 2.597 1.00 73.06 380 GLN A C 1
ATOM 3106 O O . GLN A 1 380 ? 10.395 0.314 3.440 1.00 73.06 380 GLN A O 1
ATOM 3111 N N . THR A 1 381 ? 11.668 2.096 2.929 1.00 76.44 381 THR A N 1
ATOM 3112 C CA . THR A 1 381 ? 12.021 2.452 4.312 1.00 76.44 381 THR A CA 1
ATOM 3113 C C . THR A 1 381 ? 10.790 2.861 5.128 1.00 76.44 381 THR A C 1
ATOM 3115 O O . THR A 1 381 ? 10.583 2.342 6.223 1.00 76.44 381 THR A O 1
ATOM 3118 N N . ILE A 1 382 ? 9.912 3.721 4.594 1.00 72.75 382 ILE A N 1
ATOM 3119 C CA . ILE A 1 382 ? 8.657 4.104 5.270 1.00 72.75 382 ILE A CA 1
ATOM 3120 C C . ILE A 1 382 ? 7.761 2.879 5.504 1.00 72.75 382 ILE A C 1
ATOM 3122 O O . ILE A 1 382 ? 7.201 2.717 6.587 1.00 72.75 382 ILE A O 1
ATOM 3126 N N . LEU A 1 383 ? 7.634 1.984 4.519 1.00 70.50 383 LEU A N 1
ATOM 3127 C CA . LEU A 1 383 ? 6.853 0.754 4.683 1.00 70.50 383 LEU A CA 1
ATOM 3128 C C . LEU A 1 383 ? 7.490 -0.236 5.661 1.00 70.50 383 LEU A C 1
ATOM 3130 O O . LEU A 1 383 ? 6.761 -0.950 6.349 1.00 70.50 383 LEU A O 1
ATOM 3134 N N . ALA A 1 384 ? 8.821 -0.277 5.747 1.00 70.31 384 ALA A N 1
ATOM 3135 C CA . ALA A 1 384 ? 9.524 -1.078 6.743 1.00 70.31 384 ALA A CA 1
ATOM 3136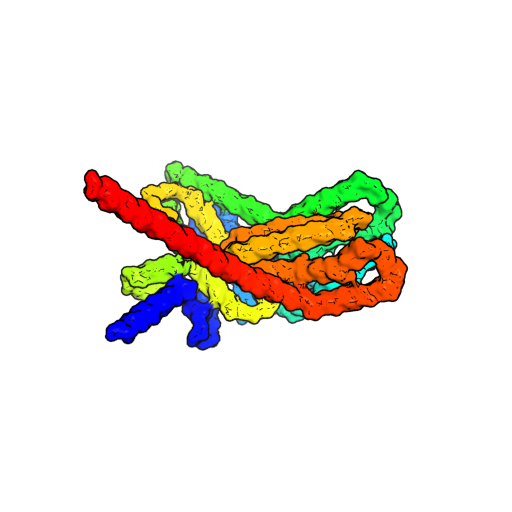 C C . ALA A 1 384 ? 9.186 -0.626 8.173 1.00 70.31 384 ALA A C 1
ATOM 3138 O O . ALA A 1 384 ? 9.069 -1.466 9.065 1.00 70.31 384 ALA A O 1
ATOM 3139 N N . LEU A 1 385 ? 8.943 0.675 8.358 1.00 71.88 385 LEU A N 1
ATOM 3140 C CA . LEU A 1 385 ? 8.547 1.281 9.630 1.00 71.88 385 LEU A CA 1
ATOM 3141 C C . LEU A 1 385 ? 7.052 1.110 9.964 1.00 71.88 385 LEU A C 1
ATOM 3143 O O . LEU A 1 385 ? 6.676 1.246 11.128 1.00 71.88 385 LEU A O 1
ATOM 3147 N N . LYS A 1 386 ? 6.188 0.792 8.987 1.00 68.62 386 LYS A N 1
ATOM 3148 C CA . LYS A 1 386 ? 4.749 0.589 9.230 1.00 68.62 386 LYS A CA 1
ATOM 3149 C C . LYS A 1 386 ? 4.464 -0.676 10.046 1.00 68.62 386 LYS A C 1
ATOM 3151 O O . LYS A 1 386 ? 4.985 -1.761 9.759 1.00 68.62 386 LYS A O 1
ATOM 3156 N N . ARG A 1 387 ? 3.542 -0.544 11.007 1.00 65.62 387 ARG A N 1
ATOM 3157 C CA . ARG A 1 387 ? 3.214 -1.566 12.013 1.00 65.62 387 ARG A CA 1
ATOM 3158 C C . ARG A 1 387 ? 2.458 -2.770 11.446 1.00 65.62 387 ARG A C 1
ATOM 3160 O O . ARG A 1 387 ? 2.852 -3.906 11.695 1.00 65.62 387 ARG A O 1
ATOM 3167 N N . TYR A 1 388 ? 1.423 -2.521 10.643 1.00 63.09 388 TYR A N 1
ATOM 3168 C CA . TYR A 1 388 ? 0.541 -3.564 10.093 1.00 63.09 388 TYR A CA 1
ATOM 3169 C C . TYR A 1 388 ? 0.921 -4.022 8.677 1.00 63.09 388 TYR A C 1
ATOM 3171 O O . TYR A 1 388 ? 0.251 -4.872 8.082 1.00 63.09 388 TYR A O 1
ATOM 3179 N N . GLN A 1 389 ? 1.992 -3.464 8.106 1.00 65.81 389 GLN A N 1
ATOM 3180 C CA . GLN A 1 389 ? 2.424 -3.829 6.762 1.00 65.81 389 GLN A CA 1
ATOM 3181 C C . GLN A 1 389 ? 3.053 -5.222 6.779 1.00 65.81 389 GLN A C 1
ATOM 3183 O O . GLN A 1 389 ? 4.090 -5.429 7.403 1.00 65.81 389 GLN A O 1
ATOM 3188 N N . THR A 1 390 ? 2.447 -6.172 6.073 1.00 63.56 390 THR A N 1
ATOM 3189 C CA . THR A 1 390 ? 2.946 -7.556 6.023 1.00 63.56 390 THR A CA 1
ATOM 3190 C C . THR A 1 390 ? 4.260 -7.669 5.250 1.00 63.56 390 THR A C 1
ATOM 3192 O O . THR A 1 390 ? 4.520 -6.909 4.309 1.00 63.56 390 THR A O 1
ATOM 3195 N N . ILE A 1 391 ? 5.059 -8.685 5.583 1.00 62.66 391 ILE A N 1
ATOM 3196 C CA . ILE A 1 391 ? 6.256 -9.052 4.805 1.00 62.66 391 ILE A CA 1
ATOM 3197 C C . ILE A 1 391 ? 5.878 -9.370 3.349 1.00 62.66 391 ILE A C 1
ATOM 3199 O O . ILE A 1 391 ? 6.586 -8.962 2.433 1.00 62.66 391 ILE A O 1
ATOM 3203 N N . LYS A 1 392 ? 4.718 -10.005 3.110 1.00 63.78 392 LYS A N 1
ATOM 3204 C CA . LYS A 1 392 ? 4.177 -10.268 1.761 1.00 63.78 392 LYS A CA 1
ATOM 3205 C C . LYS A 1 392 ? 3.978 -8.970 0.963 1.00 63.78 392 LYS A C 1
ATOM 3207 O O . LYS A 1 392 ? 4.326 -8.909 -0.216 1.00 63.78 392 LYS A O 1
ATOM 3212 N N . GLY A 1 393 ? 3.474 -7.917 1.611 1.00 61.47 393 GLY A N 1
ATOM 3213 C CA . GLY A 1 393 ? 3.317 -6.588 1.017 1.00 61.47 393 GLY A CA 1
ATOM 3214 C C . GLY A 1 393 ? 4.653 -5.908 0.697 1.00 61.47 393 GLY A C 1
ATOM 3215 O O . GLY A 1 393 ? 4.828 -5.397 -0.409 1.00 61.47 393 GLY A O 1
ATOM 3216 N N . ALA A 1 394 ? 5.619 -5.951 1.622 1.00 63.09 394 ALA A N 1
ATOM 3217 C CA . ALA A 1 394 ? 6.965 -5.402 1.411 1.00 63.09 394 ALA A CA 1
ATOM 3218 C C . ALA A 1 394 ? 7.747 -6.160 0.317 1.00 63.09 394 ALA A C 1
ATOM 3220 O O . ALA A 1 394 ? 8.354 -5.534 -0.554 1.00 63.09 394 ALA A O 1
ATOM 3221 N N . ARG A 1 395 ? 7.650 -7.500 0.301 1.00 62.88 395 ARG A N 1
ATOM 3222 C CA . ARG A 1 395 ? 8.153 -8.382 -0.767 1.00 62.88 395 ARG A CA 1
ATOM 3223 C C . ARG A 1 395 ? 7.613 -7.958 -2.112 1.00 62.88 395 ARG A C 1
ATOM 3225 O O . ARG A 1 395 ? 8.345 -7.880 -3.091 1.00 62.88 395 ARG A O 1
ATOM 3232 N N . ARG A 1 396 ? 6.310 -7.722 -2.178 1.00 62.31 396 ARG A N 1
ATOM 3233 C CA . ARG A 1 396 ? 5.658 -7.363 -3.424 1.00 62.31 396 ARG A CA 1
ATOM 3234 C C . ARG A 1 396 ? 6.129 -6.005 -3.929 1.00 62.31 396 ARG A C 1
ATOM 3236 O O . ARG A 1 396 ? 6.325 -5.889 -5.132 1.00 62.31 396 ARG A O 1
ATOM 3243 N N . LEU A 1 397 ? 6.350 -5.014 -3.060 1.00 64.25 397 LEU A N 1
ATOM 3244 C CA . LEU A 1 397 ? 6.924 -3.734 -3.489 1.00 64.25 397 LEU A CA 1
ATOM 3245 C C . LEU A 1 397 ? 8.351 -3.917 -4.036 1.00 64.25 397 LEU A C 1
ATOM 3247 O O . LEU A 1 397 ? 8.623 -3.466 -5.146 1.00 64.25 397 LEU A O 1
ATOM 3251 N N . PHE A 1 398 ? 9.191 -4.690 -3.341 1.00 61.88 398 PHE A N 1
ATOM 3252 C CA . PHE A 1 398 ? 10.537 -5.064 -3.796 1.00 61.88 398 PHE A CA 1
ATOM 3253 C C . PHE A 1 398 ? 10.511 -5.785 -5.155 1.00 61.88 398 PHE A C 1
ATOM 3255 O O . PHE A 1 398 ? 11.180 -5.389 -6.105 1.00 61.88 398 PHE A O 1
ATOM 3262 N N . THR A 1 399 ? 9.660 -6.804 -5.306 1.00 59.81 399 THR A N 1
ATOM 3263 C CA . THR A 1 399 ? 9.471 -7.524 -6.581 1.00 59.81 399 THR A CA 1
ATOM 3264 C C . THR A 1 399 ? 9.075 -6.541 -7.675 1.00 59.81 399 THR A C 1
ATOM 3266 O O . THR A 1 399 ? 9.662 -6.497 -8.748 1.00 59.81 399 THR A O 1
ATOM 3269 N N . ASN A 1 400 ? 8.101 -5.690 -7.383 1.00 57.91 400 ASN A N 1
ATOM 3270 C CA . ASN A 1 400 ? 7.514 -4.791 -8.356 1.00 57.91 400 ASN A CA 1
ATOM 3271 C C . ASN A 1 400 ? 8.435 -3.657 -8.796 1.00 57.91 400 ASN A C 1
ATOM 3273 O O . ASN A 1 400 ? 8.209 -3.131 -9.882 1.00 57.91 400 ASN A O 1
ATOM 3277 N N . MET A 1 401 ? 9.394 -3.251 -7.964 1.00 61.97 401 MET A N 1
ATOM 3278 C CA . MET A 1 401 ? 10.221 -2.071 -8.223 1.00 61.97 401 MET A CA 1
ATOM 3279 C C . MET A 1 401 ? 11.703 -2.380 -8.415 1.00 61.97 401 MET A C 1
ATOM 3281 O O . MET A 1 401 ? 12.400 -1.571 -9.026 1.00 61.97 401 MET A O 1
ATOM 3285 N N . VAL A 1 402 ? 12.180 -3.540 -7.956 1.00 59.56 402 VAL A N 1
ATOM 3286 C CA . VAL A 1 402 ? 13.610 -3.881 -7.916 1.00 59.56 402 VAL A CA 1
ATOM 3287 C C . VAL A 1 402 ? 13.935 -5.166 -8.676 1.00 59.56 402 VAL A C 1
ATOM 3289 O O . VAL A 1 402 ? 14.948 -5.189 -9.368 1.00 59.56 402 VAL A O 1
ATOM 3292 N N . SER A 1 403 ? 13.071 -6.191 -8.692 1.00 58.59 403 SER A N 1
ATOM 3293 C CA . SER A 1 403 ? 13.378 -7.452 -9.412 1.00 58.59 403 SER A CA 1
ATOM 3294 C C . SER A 1 403 ? 13.614 -7.257 -10.921 1.00 58.59 403 SER A C 1
ATOM 3296 O O . SER A 1 403 ? 14.545 -7.824 -11.488 1.00 58.59 403 SER A O 1
ATOM 3298 N N . ILE A 1 404 ? 12.855 -6.359 -11.556 1.00 63.12 404 ILE A N 1
ATOM 3299 C CA . ILE A 1 404 ? 13.038 -5.977 -12.966 1.00 63.12 404 ILE A CA 1
ATOM 3300 C C . ILE A 1 404 ? 14.373 -5.241 -13.169 1.00 63.12 404 ILE A C 1
ATOM 3302 O O . ILE A 1 404 ? 15.024 -5.396 -14.200 1.00 63.12 404 ILE A O 1
ATOM 3306 N N . ASN A 1 405 ? 14.820 -4.471 -12.172 1.00 62.72 405 ASN A N 1
ATOM 3307 C CA . ASN A 1 405 ? 16.111 -3.786 -12.214 1.00 62.72 405 ASN A CA 1
ATOM 3308 C C . ASN A 1 405 ? 17.294 -4.740 -12.008 1.00 62.72 405 ASN A C 1
ATOM 3310 O O . ASN A 1 405 ? 18.360 -4.457 -12.538 1.00 62.72 405 ASN A O 1
ATOM 3314 N N . ILE A 1 406 ? 17.114 -5.876 -11.326 1.00 62.28 406 ILE A N 1
ATOM 3315 C CA . ILE A 1 406 ? 18.118 -6.954 -11.256 1.00 62.28 406 ILE A CA 1
ATOM 3316 C C . ILE A 1 406 ? 18.288 -7.607 -12.633 1.00 62.28 406 ILE A C 1
ATOM 3318 O O . ILE A 1 406 ? 19.407 -7.807 -13.092 1.00 62.28 406 ILE A O 1
ATOM 3322 N N . ILE A 1 407 ? 17.186 -7.876 -13.338 1.00 65.06 407 ILE A N 1
ATOM 3323 C CA . ILE A 1 407 ? 17.235 -8.407 -14.708 1.00 65.06 407 ILE A CA 1
ATOM 3324 C C . ILE A 1 407 ? 17.880 -7.384 -15.653 1.00 65.06 407 ILE A C 1
ATOM 3326 O O . ILE A 1 407 ? 18.781 -7.727 -16.414 1.00 65.06 407 ILE A O 1
ATOM 3330 N N . GLY A 1 408 ? 17.485 -6.111 -15.548 1.00 60.19 408 GLY A N 1
ATOM 3331 C CA . GLY A 1 408 ? 18.113 -5.018 -16.293 1.00 60.19 408 GLY A CA 1
ATOM 3332 C C . GLY A 1 408 ? 19.593 -4.838 -15.947 1.00 60.19 408 GLY A C 1
ATOM 3333 O O . GLY A 1 408 ? 20.382 -4.485 -16.817 1.00 60.19 408 GLY A O 1
ATOM 3334 N N . MET A 1 409 ? 19.993 -5.132 -14.707 1.00 63.03 409 MET A N 1
ATOM 3335 C CA . MET A 1 409 ? 21.394 -5.154 -14.304 1.00 63.03 409 MET A CA 1
ATOM 3336 C C . MET A 1 409 ? 22.156 -6.246 -15.054 1.00 63.03 409 MET A C 1
ATOM 3338 O O . MET A 1 409 ? 23.140 -5.942 -15.714 1.00 63.03 409 MET A O 1
ATOM 3342 N N . LEU A 1 410 ? 21.673 -7.486 -15.011 1.00 65.00 410 LEU A N 1
ATOM 3343 C CA . LEU A 1 410 ? 22.364 -8.639 -15.591 1.00 65.00 410 LEU A CA 1
ATOM 3344 C C . LEU A 1 410 ? 22.393 -8.618 -17.125 1.00 65.00 410 LEU A C 1
ATOM 3346 O O . LEU A 1 410 ? 23.403 -8.975 -17.723 1.00 65.00 410 LEU A O 1
ATOM 3350 N N . LEU A 1 411 ? 21.299 -8.197 -17.765 1.00 64.44 411 LEU A N 1
ATOM 3351 C CA . LEU A 1 411 ? 21.134 -8.271 -19.221 1.00 64.44 411 LEU A CA 1
ATOM 3352 C C . LEU A 1 411 ? 21.450 -6.963 -19.950 1.00 64.44 411 LEU A C 1
ATOM 3354 O O . LEU A 1 411 ? 21.590 -6.974 -21.168 1.00 64.44 411 LEU A O 1
ATOM 3358 N N . VAL A 1 412 ? 21.552 -5.832 -19.246 1.00 59.62 412 VAL A N 1
ATOM 3359 C CA . VAL A 1 412 ? 21.842 -4.534 -19.878 1.00 59.62 412 VAL A CA 1
ATOM 3360 C C . VAL A 1 412 ? 23.008 -3.834 -19.193 1.00 59.62 412 VAL A C 1
ATOM 3362 O O . VAL A 1 412 ? 23.976 -3.492 -19.866 1.00 59.62 412 VAL A O 1
ATOM 3365 N N . SER A 1 413 ? 22.976 -3.655 -17.870 1.00 58.75 413 SER A N 1
ATOM 3366 C CA . SER A 1 413 ? 24.047 -2.933 -17.170 1.00 58.75 413 SER A CA 1
ATOM 3367 C C . SER A 1 413 ? 25.392 -3.658 -17.233 1.00 58.75 413 SER A C 1
ATOM 3369 O O . SER A 1 413 ? 26.398 -3.025 -17.535 1.00 58.75 413 SER A O 1
ATOM 3371 N N . THR A 1 414 ? 25.438 -4.968 -16.982 1.00 66.00 414 THR A N 1
ATOM 3372 C CA . THR A 1 414 ? 26.683 -5.748 -16.960 1.00 66.00 414 THR A CA 1
ATOM 3373 C C . THR A 1 414 ? 27.330 -5.833 -18.350 1.00 66.00 414 THR A C 1
ATOM 3375 O O . THR A 1 414 ? 28.508 -5.493 -18.447 1.00 66.00 414 THR A O 1
ATOM 3378 N N . PRO A 1 415 ? 26.602 -6.143 -19.446 1.00 64.69 415 PRO A N 1
ATOM 3379 C CA . PRO A 1 415 ? 27.163 -6.084 -20.797 1.00 64.69 415 PRO A CA 1
ATOM 3380 C C . PRO A 1 415 ? 27.673 -4.691 -21.189 1.00 64.69 415 PRO A C 1
ATOM 3382 O O . PRO A 1 415 ? 28.768 -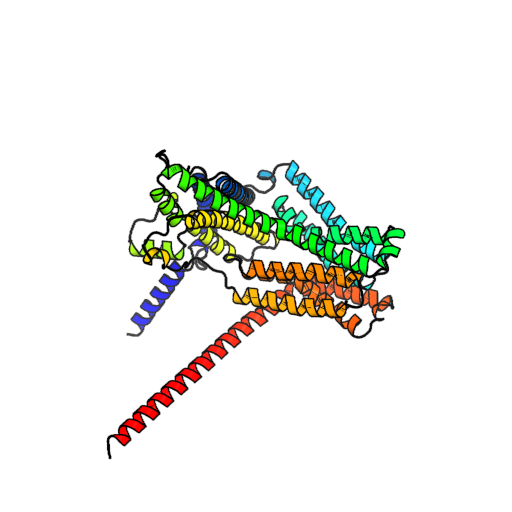4.586 -21.728 1.00 64.69 415 PRO A O 1
ATOM 3385 N N . VAL A 1 416 ? 26.937 -3.619 -20.863 1.00 60.28 416 VAL A N 1
ATOM 3386 C CA . VAL A 1 416 ? 27.346 -2.227 -21.158 1.00 60.28 416 VAL A CA 1
ATOM 3387 C C . VAL A 1 416 ? 28.549 -1.781 -20.316 1.00 60.28 416 VAL A C 1
ATOM 3389 O O . VAL A 1 416 ? 29.344 -0.952 -20.760 1.00 60.28 416 VAL A O 1
ATOM 3392 N N . THR A 1 417 ? 28.696 -2.323 -19.105 1.00 59.56 417 THR A N 1
ATOM 3393 C CA . THR A 1 417 ? 29.850 -2.057 -18.232 1.00 59.56 417 THR A CA 1
ATOM 3394 C C . THR A 1 417 ? 31.107 -2.769 -18.735 1.00 59.56 417 THR A C 1
ATOM 3396 O O . THR A 1 417 ? 32.194 -2.208 -18.625 1.00 59.56 417 THR A O 1
ATOM 3399 N N . ILE A 1 418 ? 30.960 -3.974 -19.301 1.00 71.12 418 ILE A N 1
ATOM 3400 C CA . ILE A 1 418 ? 32.065 -4.764 -19.868 1.00 71.12 418 ILE A CA 1
ATOM 3401 C C . ILE A 1 418 ? 32.497 -4.210 -21.233 1.00 71.12 418 ILE A C 1
ATOM 3403 O O . ILE A 1 418 ? 33.689 -4.031 -21.464 1.00 71.12 418 ILE A O 1
ATOM 3407 N N . ASP A 1 419 ? 31.548 -3.894 -22.119 1.00 66.44 419 ASP A N 1
ATOM 3408 C CA . ASP A 1 419 ? 31.813 -3.268 -23.415 1.00 66.44 419 ASP A CA 1
ATOM 3409 C C . ASP A 1 419 ? 30.755 -2.200 -23.733 1.00 66.44 419 ASP A C 1
ATOM 3411 O O . ASP A 1 419 ? 29.570 -2.468 -23.952 1.00 66.44 419 ASP A O 1
ATOM 3415 N N . ARG A 1 420 ? 31.215 -0.948 -23.813 1.00 62.22 420 ARG A N 1
ATOM 3416 C CA . ARG A 1 420 ? 30.364 0.221 -24.069 1.00 62.22 420 ARG A CA 1
ATOM 3417 C C . ARG A 1 420 ? 29.767 0.236 -25.481 1.00 62.22 420 ARG A C 1
ATOM 3419 O O . ARG A 1 420 ? 28.795 0.958 -25.698 1.00 62.22 420 ARG A O 1
ATOM 3426 N N . GLN A 1 421 ? 30.318 -0.529 -26.429 1.00 67.12 421 GLN A N 1
ATOM 3427 C CA . GLN A 1 421 ? 29.850 -0.601 -27.818 1.00 67.12 421 GLN A CA 1
ATOM 3428 C C . GLN A 1 421 ? 28.981 -1.830 -28.123 1.00 67.12 421 GLN A C 1
ATOM 3430 O O . GLN A 1 421 ? 28.496 -1.955 -29.249 1.00 67.12 421 GLN A O 1
ATOM 3435 N N . VAL A 1 422 ? 28.685 -2.693 -27.142 1.00 65.12 422 VAL A N 1
ATOM 3436 C CA . VAL A 1 422 ? 27.840 -3.896 -27.322 1.00 65.12 422 VAL A CA 1
ATOM 3437 C C . VAL A 1 422 ? 26.502 -3.600 -28.013 1.00 65.12 422 VAL A C 1
ATOM 3439 O O . VAL A 1 422 ? 26.011 -4.421 -28.788 1.00 65.12 422 VAL A O 1
ATOM 3442 N N . LEU A 1 423 ? 25.943 -2.409 -27.778 1.00 61.12 423 LEU A N 1
ATOM 3443 C CA . LEU A 1 423 ? 24.654 -1.955 -28.314 1.00 61.12 423 LEU A CA 1
ATOM 3444 C C . LEU A 1 423 ? 24.740 -1.255 -29.684 1.00 61.12 423 LEU A C 1
ATOM 3446 O O . LEU A 1 423 ? 23.715 -0.838 -30.228 1.00 61.12 423 LEU A O 1
ATOM 3450 N N . ALA A 1 424 ? 25.941 -1.101 -30.249 1.00 65.38 424 ALA A N 1
ATOM 3451 C CA . ALA A 1 424 ? 26.130 -0.527 -31.581 1.00 65.38 424 ALA A CA 1
ATOM 3452 C C . ALA A 1 424 ? 25.721 -1.510 -32.694 1.00 65.38 424 ALA A C 1
ATOM 3454 O O . ALA A 1 424 ? 25.269 -1.084 -33.757 1.00 65.38 424 ALA A O 1
ATOM 3455 N N . LYS A 1 425 ? 25.824 -2.823 -32.438 1.00 74.25 425 LYS A N 1
ATOM 3456 C CA . LYS A 1 425 ? 25.399 -3.885 -33.362 1.00 74.25 425 LYS A CA 1
ATOM 3457 C C . LYS A 1 425 ? 23.899 -4.160 -33.216 1.00 74.25 425 LYS A C 1
ATOM 3459 O O . LYS A 1 425 ? 23.429 -4.495 -32.129 1.00 74.25 425 LYS A O 1
ATOM 3464 N N . ASN A 1 426 ? 23.157 -4.066 -34.321 1.00 70.50 426 ASN A N 1
ATOM 3465 C CA . ASN A 1 426 ? 21.702 -4.271 -34.334 1.00 70.50 426 ASN A CA 1
ATOM 3466 C C . ASN A 1 426 ? 21.304 -5.699 -33.907 1.00 70.50 426 ASN A C 1
ATOM 3468 O O . ASN A 1 426 ? 20.307 -5.869 -33.214 1.00 70.50 426 ASN A O 1
ATOM 3472 N N . GLU A 1 427 ? 22.101 -6.714 -34.251 1.00 72.56 427 GLU A N 1
ATOM 3473 C CA . GLU A 1 427 ? 21.852 -8.115 -33.870 1.00 72.56 427 GLU A CA 1
ATOM 3474 C C . GLU A 1 427 ? 21.926 -8.323 -32.352 1.00 72.56 427 GLU A C 1
ATOM 3476 O O . GLU A 1 427 ? 21.007 -8.882 -31.752 1.00 72.56 427 GLU A O 1
ATOM 3481 N N . ASN A 1 428 ? 22.967 -7.783 -31.709 1.00 69.31 428 ASN A N 1
ATOM 3482 C CA . ASN A 1 428 ? 23.116 -7.816 -30.253 1.00 69.31 428 ASN A CA 1
ATOM 3483 C C . ASN A 1 428 ? 21.968 -7.078 -29.559 1.00 69.31 428 ASN A C 1
ATOM 3485 O O . ASN A 1 428 ? 21.453 -7.547 -28.545 1.00 69.31 428 ASN A O 1
ATOM 3489 N N . MET A 1 429 ? 21.543 -5.941 -30.118 1.00 66.88 429 MET A N 1
ATOM 3490 C CA . MET A 1 429 ? 20.407 -5.178 -29.607 1.00 66.88 429 MET A CA 1
ATOM 3491 C C . MET A 1 429 ? 19.115 -6.008 -29.647 1.00 66.88 429 MET A C 1
ATOM 3493 O O . MET A 1 429 ? 18.405 -6.068 -28.645 1.00 66.88 429 MET A O 1
ATOM 3497 N N . VAL A 1 430 ? 18.816 -6.683 -30.762 1.00 67.44 430 VAL A N 1
ATOM 3498 C CA . VAL A 1 430 ? 17.618 -7.532 -30.895 1.00 67.44 430 VAL A CA 1
ATOM 3499 C C . VAL A 1 430 ? 17.681 -8.729 -29.942 1.00 67.44 430 VAL A C 1
ATOM 3501 O O . VAL A 1 430 ? 16.722 -8.970 -29.208 1.00 67.44 430 VAL A O 1
ATOM 3504 N N . ALA A 1 431 ? 18.816 -9.430 -29.882 1.00 71.44 431 ALA A N 1
ATOM 3505 C CA . ALA A 1 431 ? 18.997 -10.599 -29.022 1.00 71.44 431 ALA A CA 1
ATOM 3506 C C . ALA A 1 431 ? 18.852 -10.257 -27.529 1.00 71.44 431 ALA A C 1
ATOM 3508 O O . ALA A 1 431 ? 18.109 -10.916 -26.801 1.00 71.44 431 ALA A O 1
ATOM 3509 N N . LEU A 1 432 ? 19.504 -9.186 -27.071 1.00 68.25 432 LEU A N 1
ATOM 3510 C CA . LEU A 1 432 ? 19.414 -8.745 -25.680 1.00 68.25 432 LEU A CA 1
ATOM 3511 C C . LEU A 1 432 ? 18.037 -8.148 -25.346 1.00 68.25 432 LEU A C 1
ATOM 3513 O O . LEU A 1 432 ? 17.580 -8.275 -24.212 1.00 68.25 432 LEU A O 1
ATOM 3517 N N . THR A 1 433 ? 17.350 -7.532 -26.313 1.00 63.91 433 THR A N 1
ATOM 3518 C CA . THR A 1 433 ? 15.963 -7.069 -26.135 1.00 63.91 433 THR A CA 1
ATOM 3519 C C . THR A 1 433 ? 15.016 -8.250 -25.936 1.00 63.91 433 THR A C 1
ATOM 3521 O O . THR A 1 433 ? 14.228 -8.250 -24.991 1.00 63.91 433 THR A O 1
ATOM 3524 N N . LEU A 1 434 ? 15.123 -9.291 -26.766 1.00 66.06 434 LEU A N 1
ATOM 3525 C CA . LEU A 1 434 ? 14.346 -10.525 -26.617 1.00 66.06 434 LEU A CA 1
ATOM 3526 C C . LEU A 1 434 ? 14.649 -11.222 -25.285 1.00 66.06 434 LEU A C 1
ATOM 3528 O O . LEU A 1 434 ? 13.722 -11.627 -24.585 1.00 66.06 434 LEU A O 1
ATOM 3532 N N . ALA A 1 435 ? 15.923 -11.283 -24.888 1.00 68.88 435 ALA A N 1
ATOM 3533 C CA . ALA A 1 435 ? 16.331 -11.822 -23.593 1.00 68.88 435 ALA A CA 1
ATOM 3534 C C . ALA A 1 435 ? 15.751 -11.012 -22.423 1.00 68.88 435 ALA A C 1
ATOM 3536 O O . ALA A 1 435 ? 15.260 -11.596 -21.459 1.00 68.88 435 ALA A O 1
ATOM 3537 N N . MET A 1 436 ? 15.746 -9.677 -22.513 1.00 67.56 436 MET A N 1
ATOM 3538 C CA . MET A 1 436 ? 15.149 -8.798 -21.505 1.00 67.56 436 MET A CA 1
ATOM 3539 C C . MET A 1 436 ? 13.637 -9.018 -21.398 1.00 67.56 436 MET A C 1
ATOM 3541 O O . MET A 1 436 ? 13.111 -9.122 -20.290 1.00 67.56 436 MET A O 1
ATOM 3545 N N . VAL A 1 437 ? 12.928 -9.130 -22.524 1.00 62.81 437 VAL A N 1
ATOM 3546 C CA . VAL A 1 437 ? 11.482 -9.411 -22.555 1.00 62.81 437 VAL A CA 1
ATOM 3547 C C . VAL A 1 437 ? 11.185 -10.782 -21.944 1.00 62.81 437 VAL A C 1
ATOM 3549 O O . VAL A 1 437 ? 10.355 -10.874 -21.041 1.00 62.81 437 VAL A O 1
ATOM 3552 N N . PHE A 1 438 ? 11.911 -11.824 -22.356 1.00 66.62 438 PHE A N 1
ATOM 3553 C CA . PHE A 1 438 ? 11.758 -13.181 -21.829 1.00 66.62 438 PHE A CA 1
ATOM 3554 C C . PHE A 1 438 ? 12.042 -13.244 -20.323 1.00 66.62 438 PHE A C 1
ATOM 3556 O O . PHE A 1 438 ? 11.215 -13.720 -19.546 1.00 66.62 438 PHE A O 1
ATOM 3563 N N . ALA A 1 439 ? 13.171 -12.696 -19.875 1.00 65.94 439 ALA A N 1
ATOM 3564 C CA . ALA A 1 439 ? 13.527 -12.687 -18.463 1.00 65.94 439 ALA A CA 1
ATOM 3565 C C . ALA A 1 439 ? 12.525 -11.877 -17.626 1.00 65.94 439 ALA A C 1
ATOM 3567 O O . ALA A 1 439 ? 12.147 -12.298 -16.534 1.00 65.94 439 ALA A O 1
ATOM 3568 N N . THR A 1 440 ? 12.028 -10.747 -18.135 1.00 60.91 440 THR A N 1
ATOM 3569 C CA . THR A 1 440 ? 11.020 -9.959 -17.410 1.00 60.91 440 THR A CA 1
ATOM 3570 C C . THR A 1 440 ? 9.682 -10.704 -17.316 1.00 60.91 440 THR A C 1
ATOM 3572 O O . THR A 1 440 ? 9.031 -10.628 -16.276 1.00 60.91 440 THR A O 1
ATOM 3575 N N . LEU A 1 441 ? 9.282 -11.453 -18.349 1.00 60.19 441 LEU A N 1
ATOM 3576 C CA . LEU A 1 441 ? 8.032 -12.224 -18.362 1.00 60.19 441 LEU A CA 1
ATOM 3577 C C . LEU A 1 441 ? 8.083 -13.484 -17.487 1.00 60.19 441 LEU A C 1
ATOM 3579 O O . LEU A 1 441 ? 7.106 -13.773 -16.806 1.00 60.19 441 LEU A O 1
ATOM 3583 N N . PHE A 1 442 ? 9.206 -14.208 -17.479 1.00 61.88 442 PHE A N 1
ATOM 3584 C CA . PHE A 1 442 ? 9.285 -15.542 -16.865 1.00 61.88 442 PHE A CA 1
ATOM 3585 C C . PHE A 1 442 ? 10.149 -15.613 -15.601 1.00 61.88 442 PHE A C 1
ATOM 3587 O O . PHE A 1 442 ? 9.938 -16.489 -14.765 1.00 61.88 442 PHE A O 1
ATOM 3594 N N . LEU A 1 443 ? 11.114 -14.704 -15.429 1.00 62.88 443 LEU A N 1
ATOM 3595 C CA . LEU A 1 443 ? 12.082 -14.753 -14.325 1.00 62.88 443 LEU A CA 1
ATOM 3596 C C . LEU A 1 443 ? 11.846 -13.672 -13.262 1.00 62.88 443 LEU A C 1
ATOM 3598 O O . LEU A 1 443 ? 12.320 -13.826 -12.141 1.00 62.88 443 LEU A O 1
ATOM 3602 N N . SER A 1 444 ? 11.087 -12.607 -13.549 1.00 59.91 444 SER A N 1
ATOM 3603 C CA . SER A 1 444 ? 10.861 -11.517 -12.578 1.00 59.91 444 SER A CA 1
ATOM 3604 C C . SER A 1 444 ? 10.084 -11.959 -11.331 1.00 59.91 444 SER A C 1
ATOM 3606 O O . SER A 1 444 ? 10.424 -11.573 -10.211 1.00 59.91 444 SER A O 1
ATOM 3608 N N . GLU A 1 445 ? 9.072 -12.805 -11.511 1.00 57.31 445 GLU A N 1
ATOM 3609 C CA . GLU A 1 445 ? 8.205 -13.292 -10.439 1.00 57.31 445 GLU A CA 1
ATOM 3610 C C . GLU A 1 445 ? 8.895 -14.279 -9.471 1.00 57.31 445 GLU A C 1
ATOM 3612 O O . GLU A 1 445 ? 8.737 -14.092 -8.262 1.00 57.31 445 GLU A O 1
ATOM 3617 N N . PRO A 1 446 ? 9.718 -15.257 -9.916 1.00 60.03 446 PRO A N 1
ATOM 3618 C CA . PRO A 1 446 ? 10.442 -16.157 -9.008 1.00 60.03 446 PRO A CA 1
ATOM 3619 C C . PRO A 1 446 ? 11.652 -15.530 -8.286 1.00 60.03 446 PRO A C 1
ATOM 3621 O O . PRO A 1 446 ? 12.054 -16.044 -7.238 1.00 60.03 446 PRO A O 1
ATOM 3624 N N . ILE A 1 447 ? 12.214 -14.410 -8.765 1.00 61.34 447 ILE A N 1
ATOM 3625 C CA . ILE A 1 447 ? 13.399 -13.768 -8.150 1.00 61.34 447 ILE A CA 1
ATOM 3626 C C . ILE A 1 447 ? 13.137 -13.318 -6.707 1.00 61.34 447 ILE A C 1
ATOM 3628 O O . ILE A 1 447 ? 13.968 -13.536 -5.824 1.00 61.34 447 ILE A O 1
ATOM 3632 N N . ALA A 1 448 ? 11.990 -12.695 -6.434 1.00 52.31 448 ALA A N 1
ATOM 3633 C CA . ALA A 1 448 ? 11.706 -12.178 -5.098 1.00 52.31 448 ALA A CA 1
ATOM 3634 C C . ALA A 1 448 ? 11.390 -13.267 -4.053 1.00 52.31 448 ALA A C 1
ATOM 3636 O O . ALA A 1 448 ? 11.908 -13.160 -2.939 1.00 52.31 448 ALA A O 1
ATOM 3637 N N . PRO A 1 449 ? 10.608 -14.324 -4.360 1.00 56.00 449 PRO A N 1
ATOM 3638 C CA . PRO A 1 449 ? 10.520 -15.516 -3.521 1.00 56.00 449 PRO A CA 1
ATOM 3639 C C . PRO A 1 449 ? 11.889 -16.147 -3.249 1.00 56.00 449 PRO A C 1
ATOM 3641 O O . PRO A 1 449 ? 12.191 -16.421 -2.092 1.00 56.00 449 PRO A O 1
ATOM 3644 N N . ALA A 1 450 ? 12.745 -16.301 -4.267 1.00 61.34 450 ALA A N 1
ATOM 3645 C CA . ALA A 1 450 ? 14.071 -16.903 -4.110 1.00 61.34 450 ALA A CA 1
ATOM 3646 C C . ALA A 1 450 ? 14.993 -16.079 -3.192 1.00 61.34 450 ALA A C 1
ATOM 3648 O O . ALA A 1 450 ? 15.589 -16.626 -2.261 1.00 61.34 450 ALA A O 1
ATOM 3649 N N . LEU A 1 451 ? 15.061 -14.757 -3.395 1.00 57.62 451 LEU A N 1
ATOM 3650 C CA . LEU A 1 451 ? 15.825 -13.839 -2.541 1.00 57.62 451 LEU A CA 1
ATOM 3651 C C . LEU A 1 451 ? 15.313 -13.830 -1.100 1.00 57.62 451 LEU A C 1
ATOM 3653 O O . LEU A 1 451 ? 16.109 -13.773 -0.164 1.00 57.62 451 LEU A O 1
ATOM 3657 N N . LEU A 1 452 ? 14.001 -13.926 -0.888 1.00 53.25 452 LEU A N 1
ATOM 3658 C CA . LEU A 1 452 ? 13.442 -13.999 0.459 1.00 53.25 452 LEU A CA 1
ATOM 3659 C C . LEU A 1 452 ? 13.655 -15.345 1.118 1.00 53.25 452 LEU A C 1
ATOM 3661 O O . LEU A 1 452 ? 13.994 -15.354 2.288 1.00 53.25 452 LEU A O 1
ATOM 3665 N N . THR A 1 453 ? 13.558 -16.463 0.401 1.00 63.81 453 THR A N 1
ATOM 3666 C CA . THR A 1 453 ? 13.948 -17.762 0.963 1.00 63.81 453 THR A CA 1
ATOM 3667 C C . THR A 1 453 ? 15.424 -17.751 1.364 1.00 63.81 453 THR A C 1
ATOM 3669 O O . THR A 1 453 ? 15.775 -18.257 2.427 1.00 63.81 453 THR A O 1
ATOM 3672 N N . LEU A 1 454 ? 16.292 -17.124 0.562 1.00 65.25 454 LEU A N 1
ATOM 3673 C CA . LEU A 1 454 ? 17.692 -16.882 0.921 1.00 65.25 454 LEU A CA 1
ATOM 3674 C C . LEU A 1 454 ? 17.823 -15.988 2.161 1.00 65.25 454 LEU A C 1
ATOM 3676 O O . LEU A 1 454 ? 18.607 -16.303 3.051 1.00 65.25 454 LEU A O 1
ATOM 3680 N N . THR A 1 455 ? 17.036 -14.915 2.255 1.00 56.78 455 THR A N 1
ATOM 3681 C CA . THR A 1 455 ? 17.056 -13.980 3.393 1.00 56.78 455 THR A CA 1
ATOM 3682 C C . THR A 1 455 ? 16.520 -14.638 4.664 1.00 56.78 455 THR A C 1
ATOM 3684 O O . THR A 1 455 ? 17.134 -14.517 5.713 1.00 56.78 455 THR A O 1
ATOM 3687 N N . GLU A 1 456 ? 15.417 -15.378 4.598 1.00 62.78 456 GLU A N 1
ATOM 3688 C CA . GLU A 1 456 ? 14.812 -16.106 5.716 1.00 62.78 456 GLU A CA 1
ATOM 3689 C C . GLU A 1 456 ? 15.743 -17.210 6.212 1.00 62.78 456 GLU A C 1
ATOM 3691 O O . GLU A 1 456 ? 15.986 -17.308 7.415 1.00 62.78 456 GLU A O 1
ATOM 3696 N N . LYS A 1 457 ? 16.346 -17.986 5.300 1.00 68.94 457 LYS A N 1
ATOM 3697 C CA . LYS A 1 457 ? 17.384 -18.968 5.648 1.00 68.94 457 LYS A CA 1
ATOM 3698 C C . LYS A 1 457 ? 18.628 -18.291 6.219 1.00 68.94 457 LYS A C 1
ATOM 3700 O O . LYS A 1 457 ? 19.193 -18.795 7.184 1.00 68.94 457 LYS A O 1
ATOM 3705 N N . GLY A 1 458 ? 19.024 -17.141 5.677 1.00 62.41 458 GLY A N 1
ATOM 3706 C CA . GLY A 1 458 ? 20.150 -16.341 6.154 1.00 62.41 458 GLY A CA 1
ATOM 3707 C C . GLY A 1 458 ? 19.919 -15.772 7.553 1.00 62.41 458 GLY A C 1
ATOM 3708 O O . GLY A 1 458 ? 20.780 -15.897 8.418 1.00 62.41 458 GLY A O 1
ATOM 3709 N N . VAL A 1 459 ? 18.732 -15.224 7.820 1.00 62.84 459 VAL A N 1
ATOM 3710 C CA . VAL A 1 459 ? 18.318 -14.729 9.138 1.00 62.84 459 VAL A CA 1
ATOM 3711 C C . VAL A 1 459 ? 18.202 -15.892 10.115 1.00 62.84 459 VAL A C 1
ATOM 3713 O O . VAL A 1 459 ? 18.736 -15.796 11.216 1.00 62.84 459 VAL A O 1
ATOM 3716 N N . ALA A 1 460 ? 17.589 -17.013 9.731 1.00 63.28 460 ALA A N 1
ATOM 3717 C CA . ALA A 1 460 ? 17.517 -18.205 10.574 1.00 63.28 460 ALA A CA 1
ATOM 3718 C C . ALA A 1 460 ? 18.921 -18.720 10.934 1.00 63.28 460 ALA A C 1
ATOM 3720 O O . ALA A 1 460 ? 19.209 -18.938 12.112 1.00 63.28 460 ALA A O 1
ATOM 3721 N N . ALA A 1 461 ? 19.823 -18.818 9.954 1.00 65.75 461 ALA A N 1
ATOM 3722 C CA . ALA A 1 461 ? 21.214 -19.210 10.160 1.00 65.75 461 ALA A CA 1
ATOM 3723 C C . ALA A 1 461 ? 21.971 -18.213 11.052 1.00 65.75 461 ALA A C 1
ATOM 3725 O O . ALA A 1 461 ? 22.667 -18.624 11.980 1.00 65.75 461 ALA A O 1
ATOM 3726 N N . PHE A 1 462 ? 21.794 -16.906 10.843 1.00 66.75 462 PHE A N 1
ATOM 3727 C CA . PHE A 1 462 ? 22.418 -15.859 11.654 1.00 66.75 462 PHE A CA 1
ATOM 3728 C C . PHE A 1 462 ? 21.904 -15.866 13.099 1.00 66.75 462 PHE A C 1
ATOM 3730 O O . PHE A 1 462 ? 22.679 -15.724 14.044 1.00 66.75 462 PHE A O 1
ATOM 3737 N N . THR A 1 463 ? 20.607 -16.099 13.295 1.00 67.00 463 THR A N 1
ATOM 3738 C CA . THR A 1 463 ? 19.987 -16.179 14.625 1.00 67.00 463 THR A CA 1
ATOM 3739 C C . THR A 1 463 ? 20.462 -17.429 15.367 1.00 67.00 463 THR A C 1
ATOM 3741 O O . THR A 1 463 ? 20.822 -17.351 16.542 1.00 67.00 463 THR A O 1
ATOM 3744 N N . GLN A 1 464 ? 20.565 -18.567 14.671 1.00 68.25 464 GLN A N 1
ATOM 3745 C CA . GLN A 1 464 ? 21.161 -19.795 15.206 1.00 68.25 464 GLN A CA 1
ATOM 3746 C C . GLN A 1 464 ? 22.644 -19.610 15.550 1.00 68.25 464 GLN A C 1
ATOM 3748 O O . GLN A 1 464 ? 23.097 -20.069 16.600 1.00 68.25 464 GLN A O 1
ATOM 3753 N N . LEU A 1 465 ? 23.404 -18.906 14.707 1.00 71.19 465 LEU A N 1
ATOM 3754 C CA . LEU A 1 465 ? 24.809 -18.593 14.952 1.00 71.19 465 LEU A CA 1
ATOM 3755 C C . LEU A 1 465 ? 24.969 -17.682 16.177 1.00 71.19 465 LEU A C 1
ATOM 3757 O O . LEU A 1 465 ? 25.773 -17.976 17.059 1.00 71.19 465 LEU A O 1
ATOM 3761 N N . LYS A 1 466 ? 24.154 -16.628 16.288 1.00 72.12 466 LYS A N 1
ATOM 3762 C CA . LYS A 1 466 ? 24.131 -15.721 17.444 1.00 72.12 466 LYS A CA 1
ATOM 3763 C C . LYS A 1 466 ? 23.769 -16.463 18.733 1.00 72.12 466 LYS A C 1
ATOM 3765 O O . LYS A 1 466 ? 24.439 -16.273 19.746 1.00 72.12 466 LYS A O 1
ATOM 3770 N N . ALA A 1 467 ? 22.784 -17.362 18.689 1.00 68.81 467 ALA A N 1
ATOM 3771 C CA . ALA A 1 467 ? 22.419 -18.210 19.823 1.00 68.81 467 ALA A CA 1
ATOM 3772 C C . ALA A 1 467 ? 23.562 -19.158 20.233 1.00 68.81 467 ALA A C 1
ATOM 3774 O O . ALA A 1 467 ? 23.837 -19.321 21.421 1.00 68.81 467 ALA A O 1
ATOM 3775 N N . ARG A 1 468 ? 24.286 -19.740 19.265 1.00 74.62 468 ARG A N 1
ATOM 3776 C CA . ARG A 1 468 ? 25.481 -20.563 19.531 1.00 74.62 468 ARG A CA 1
ATOM 3777 C C . ARG A 1 468 ? 26.622 -19.750 20.146 1.00 74.62 468 ARG A C 1
ATOM 3779 O O . ARG A 1 468 ? 27.295 -20.245 21.047 1.00 74.62 468 ARG A O 1
ATOM 3786 N N . ILE A 1 469 ? 26.833 -18.513 19.697 1.00 74.38 469 ILE A N 1
ATOM 3787 C CA . ILE A 1 469 ? 27.858 -17.614 20.247 1.00 74.38 469 ILE A CA 1
ATOM 3788 C C . ILE A 1 469 ? 27.496 -17.180 21.675 1.00 74.38 469 ILE A C 1
ATOM 3790 O O . ILE A 1 469 ? 28.370 -17.203 22.539 1.00 74.38 469 ILE A O 1
ATOM 3794 N N . SER A 1 470 ? 26.227 -16.852 21.949 1.00 69.88 470 SER A N 1
ATOM 3795 C CA . SER A 1 470 ? 25.765 -16.501 23.304 1.00 69.88 470 SER A CA 1
ATOM 3796 C C . SER A 1 470 ? 25.942 -17.667 24.275 1.00 69.88 470 SER A C 1
ATOM 3798 O O . SER A 1 470 ? 26.581 -17.505 25.308 1.00 69.88 470 SER A O 1
ATOM 3800 N N . ARG A 1 471 ? 25.524 -18.882 23.884 1.00 70.31 471 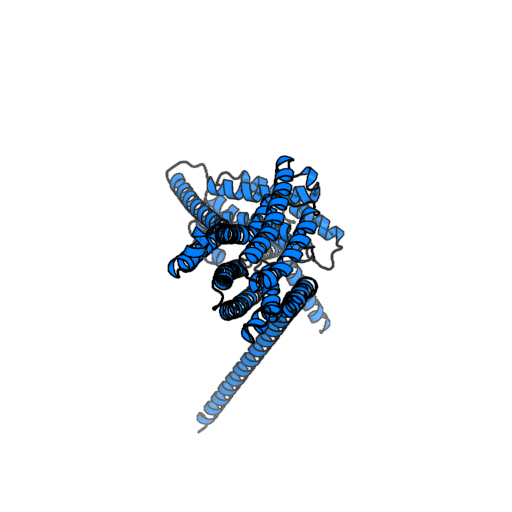ARG A N 1
ATOM 3801 C CA . ARG A 1 471 ? 25.726 -20.097 24.695 1.00 70.31 471 ARG A CA 1
ATOM 3802 C C . ARG A 1 471 ? 27.203 -20.390 24.965 1.00 70.31 471 ARG A C 1
ATOM 3804 O O . ARG A 1 471 ? 27.555 -20.812 26.061 1.00 70.31 471 ARG A O 1
ATOM 3811 N N . ARG A 1 472 ? 28.090 -20.144 23.991 1.00 69.81 472 ARG A N 1
ATOM 3812 C CA . ARG A 1 472 ? 29.546 -20.278 24.185 1.00 69.81 472 ARG A CA 1
ATOM 3813 C C . ARG A 1 472 ? 30.117 -19.218 25.132 1.00 69.81 472 ARG A C 1
ATOM 3815 O O . ARG A 1 472 ? 31.067 -19.523 25.848 1.00 69.81 472 ARG A O 1
ATOM 3822 N N . LYS A 1 473 ? 29.571 -17.998 25.145 1.00 68.94 473 LYS A N 1
ATOM 3823 C CA . LYS A 1 473 ? 29.957 -16.950 26.105 1.00 68.94 473 LYS A CA 1
ATOM 3824 C C . LYS A 1 473 ? 29.471 -17.276 27.519 1.00 68.94 473 LYS A C 1
ATOM 3826 O O . LYS A 1 473 ? 30.269 -17.195 28.443 1.00 68.94 473 LYS A O 1
ATOM 3831 N N . GLU A 1 474 ? 28.232 -17.736 27.673 1.00 68.12 474 GLU A N 1
ATOM 3832 C CA . GLU A 1 474 ? 27.667 -18.177 28.960 1.00 68.12 474 GLU A CA 1
ATOM 3833 C C . GLU A 1 474 ? 28.429 -19.379 29.542 1.00 68.12 474 GLU A C 1
ATOM 3835 O O . GLU A 1 474 ? 28.771 -19.388 30.722 1.00 68.12 474 GLU A O 1
ATOM 3840 N N . GLN A 1 475 ? 28.803 -20.358 28.709 1.00 64.12 475 GLN A N 1
ATOM 3841 C CA . GLN A 1 475 ? 29.636 -21.488 29.143 1.00 64.12 475 GLN A CA 1
ATOM 3842 C C . GLN A 1 475 ? 31.073 -21.087 29.508 1.00 64.12 475 GLN A C 1
ATOM 3844 O O . GLN A 1 475 ? 31.669 -21.709 30.386 1.00 64.12 475 GLN A O 1
ATOM 3849 N N . LYS A 1 476 ? 31.651 -20.068 28.855 1.00 62.62 476 LYS A N 1
ATOM 3850 C CA . LYS A 1 476 ? 32.973 -19.537 29.225 1.00 62.62 476 LYS A CA 1
ATOM 3851 C C . LYS A 1 476 ? 32.927 -18.728 30.525 1.00 62.62 476 LYS A C 1
ATOM 3853 O O . LYS A 1 476 ? 33.827 -18.901 31.336 1.00 62.62 476 LYS A O 1
ATOM 3858 N N . GLY A 1 477 ? 31.883 -17.924 30.744 1.00 61.78 477 GLY A N 1
ATOM 3859 C CA . GLY A 1 477 ? 31.670 -17.197 32.003 1.00 61.78 477 GLY A CA 1
ATOM 3860 C C . GLY A 1 477 ? 31.459 -18.144 33.185 1.00 61.78 477 GLY A C 1
ATOM 3861 O O . GLY A 1 477 ? 32.172 -18.062 34.174 1.00 61.78 477 GLY A O 1
ATOM 3862 N N . SER A 1 478 ? 30.601 -19.157 33.026 1.00 55.97 478 SER A N 1
ATOM 3863 C CA . SER A 1 478 ? 30.369 -20.165 34.071 1.00 55.97 478 SER A CA 1
ATOM 3864 C C . SER A 1 478 ? 31.612 -21.002 34.413 1.00 55.97 478 SER A C 1
ATOM 3866 O O . SER A 1 478 ? 31.727 -21.469 35.545 1.00 55.97 478 SER A O 1
ATOM 3868 N N . ARG A 1 479 ? 32.541 -21.209 33.466 1.00 58.06 479 ARG A N 1
ATOM 3869 C CA . ARG A 1 479 ? 33.826 -21.882 33.733 1.00 58.06 479 ARG A CA 1
ATOM 3870 C C . ARG A 1 479 ? 34.841 -20.974 34.430 1.00 58.06 479 ARG A C 1
ATOM 3872 O O . ARG A 1 479 ? 35.630 -21.489 35.214 1.00 58.06 479 ARG A O 1
ATOM 3879 N N . ALA A 1 480 ? 34.820 -19.669 34.161 1.00 57.12 480 ALA A N 1
ATOM 3880 C CA . ALA A 1 480 ? 35.663 -18.697 34.855 1.00 57.12 480 ALA A CA 1
ATOM 3881 C C . ALA A 1 480 ? 35.232 -18.550 36.327 1.00 57.12 480 ALA A C 1
ATOM 3883 O O . ALA A 1 480 ? 36.064 -18.722 37.212 1.00 57.12 480 ALA A O 1
ATOM 3884 N N . ASP A 1 481 ? 33.927 -18.421 36.588 1.00 54.38 481 ASP A N 1
ATOM 3885 C CA . ASP A 1 481 ? 33.376 -18.320 37.950 1.00 54.38 481 ASP A CA 1
ATOM 3886 C C . ASP A 1 481 ? 33.616 -19.589 38.792 1.00 54.38 481 ASP A C 1
ATOM 3888 O O . ASP A 1 481 ? 33.768 -19.532 40.012 1.00 54.38 481 ASP A O 1
ATOM 3892 N N . GLN A 1 482 ? 33.653 -20.770 38.161 1.00 55.47 482 GLN A N 1
ATOM 3893 C CA . GLN A 1 482 ? 33.984 -22.027 38.848 1.00 55.47 482 GLN A CA 1
ATOM 3894 C C . GLN A 1 482 ? 35.484 -22.186 39.129 1.00 55.47 482 GLN A C 1
ATOM 3896 O O . GLN A 1 482 ? 35.846 -22.854 40.099 1.00 55.47 482 GLN A O 1
ATOM 3901 N N . ALA A 1 483 ? 36.353 -21.600 38.302 1.00 57.41 483 ALA A N 1
ATOM 3902 C CA . ALA A 1 483 ? 37.796 -21.602 38.528 1.00 57.41 483 ALA A CA 1
ATOM 3903 C C . ALA A 1 483 ? 38.191 -20.611 39.636 1.00 57.41 483 ALA A C 1
ATOM 3905 O O . ALA A 1 483 ? 39.009 -20.949 40.488 1.00 57.41 483 ALA A O 1
ATOM 3906 N N . GLU A 1 484 ? 37.548 -19.443 39.685 1.00 54.91 484 GLU A N 1
ATOM 3907 C CA . GLU A 1 484 ? 37.757 -18.426 40.722 1.00 54.91 484 GLU A CA 1
ATOM 3908 C C . GLU A 1 484 ? 37.310 -18.926 42.107 1.00 54.91 484 GLU A C 1
ATOM 3910 O O . GLU A 1 484 ? 38.083 -18.881 43.063 1.00 54.91 484 GLU A O 1
ATOM 3915 N N . LYS A 1 485 ? 36.140 -19.578 42.195 1.00 56.09 485 LYS A N 1
ATOM 3916 C CA . LYS A 1 485 ? 35.669 -20.213 43.443 1.00 56.09 485 LYS A CA 1
ATOM 3917 C C . LYS A 1 485 ? 36.526 -21.391 43.915 1.00 56.09 485 LYS A C 1
ATOM 3919 O O . LYS A 1 485 ? 36.544 -21.688 45.107 1.00 56.09 485 LYS A O 1
ATOM 3924 N N . ARG A 1 486 ? 37.226 -22.086 43.009 1.00 54.81 486 ARG A N 1
ATOM 3925 C CA . ARG A 1 486 ? 38.201 -23.125 43.391 1.00 54.81 486 ARG A CA 1
ATOM 3926 C C . ARG A 1 486 ? 39.512 -22.519 43.895 1.00 54.81 486 ARG A C 1
ATOM 3928 O O . ARG A 1 486 ? 40.046 -23.027 44.873 1.00 54.81 486 ARG A O 1
ATOM 3935 N N . GLY A 1 487 ? 39.976 -21.422 43.294 1.00 54.84 487 GLY A N 1
ATOM 3936 C CA . GLY A 1 487 ? 41.179 -20.709 43.736 1.00 54.84 487 GLY A CA 1
ATOM 3937 C C . GLY A 1 487 ? 41.032 -20.037 45.108 1.00 54.84 487 GLY A C 1
ATOM 3938 O O . GLY A 1 487 ? 41.959 -20.079 45.914 1.00 54.84 487 GLY A O 1
ATOM 3939 N N . GLU A 1 488 ? 39.860 -19.476 45.424 1.00 52.19 488 GLU A N 1
ATOM 3940 C CA . GLU A 1 488 ? 39.575 -18.931 46.764 1.00 52.19 488 GLU A CA 1
ATOM 3941 C C . GLU A 1 488 ? 39.433 -20.027 47.834 1.00 52.19 488 GLU A C 1
ATOM 3943 O O . GLU A 1 488 ? 39.839 -19.836 48.981 1.00 52.19 488 GLU A O 1
ATOM 3948 N N . GLY A 1 489 ? 38.921 -21.205 47.461 1.00 51.31 489 GLY A N 1
ATOM 3949 C CA . GLY A 1 489 ? 38.827 -22.362 48.356 1.00 51.31 489 GLY A CA 1
ATOM 3950 C C . GLY A 1 489 ? 40.183 -22.961 48.751 1.00 51.31 489 GLY A C 1
ATOM 3951 O O . GLY A 1 489 ? 40.307 -23.500 49.851 1.00 51.31 489 GLY A O 1
ATOM 3952 N N . GLU A 1 490 ? 41.200 -22.851 47.891 1.00 50.84 490 GLU A N 1
ATOM 3953 C CA . GLU A 1 490 ? 42.578 -23.269 48.195 1.00 50.84 490 GLU A CA 1
ATOM 3954 C C . GLU A 1 490 ? 43.377 -22.196 48.948 1.00 50.84 490 GLU A C 1
ATOM 3956 O O . GLU A 1 490 ? 44.195 -22.544 49.795 1.00 50.84 490 GLU A O 1
ATOM 3961 N N . ARG A 1 491 ? 43.106 -20.899 48.734 1.00 51.78 491 ARG A N 1
ATOM 3962 C CA . ARG A 1 491 ? 43.748 -19.815 49.508 1.00 51.78 491 ARG A CA 1
ATOM 3963 C C . ARG A 1 491 ? 43.318 -19.748 50.972 1.00 51.78 491 ARG A C 1
ATOM 3965 O O . ARG A 1 491 ? 44.105 -19.301 51.793 1.00 51.78 491 ARG A O 1
ATOM 3972 N N . ASN A 1 492 ? 42.118 -20.216 51.308 1.00 48.97 492 ASN A N 1
ATOM 3973 C CA . ASN A 1 492 ? 41.635 -20.280 52.693 1.00 48.97 492 ASN A CA 1
ATOM 3974 C C . ASN A 1 492 ? 42.054 -21.567 53.438 1.00 48.97 492 ASN A C 1
ATOM 3976 O O . ASN A 1 492 ? 41.520 -21.855 54.508 1.00 48.97 492 ASN A O 1
ATOM 3980 N N . ARG A 1 493 ? 42.964 -22.371 52.867 1.00 50.84 493 ARG A N 1
ATOM 3981 C CA . ARG A 1 493 ? 43.466 -23.628 53.454 1.00 50.84 493 ARG A CA 1
ATOM 3982 C C . ARG A 1 493 ? 44.971 -23.629 53.756 1.00 50.84 493 ARG A C 1
ATOM 3984 O O . ARG A 1 493 ? 45.504 -24.700 54.039 1.00 50.84 493 ARG A O 1
ATOM 3991 N N . VAL A 1 494 ? 45.636 -22.472 53.706 1.00 46.00 494 VAL A N 1
ATOM 3992 C CA . VAL A 1 494 ? 47.048 -22.311 54.106 1.00 46.00 494 VAL A CA 1
ATOM 3993 C C . VAL A 1 494 ? 47.139 -21.495 55.380 1.00 46.00 494 VAL A C 1
ATOM 3995 O O . VAL A 1 494 ? 46.480 -20.431 55.425 1.00 46.00 494 VAL A O 1
#